Protein AF-D0NX77-F1 (afdb_monomer)

Radius of gyration: 27.46 Å; Cα contacts (8 Å, |Δi|>4): 1462; chains: 1; bounding box: 86×58×112 Å

Secondary structure (DSSP, 8-state):
-EEE--SS-BPPPPPEEE-HHHHHHHHHH-TT------GGG------EEEEEEEEEEEEEE-SSEEEEEEEETTBSSPPEEEE-TT-EEEEEEEE-SPS-GGG-B--EEET----SSTTSS--SS-B-TT-EEEEEEE--TTPPPEEEEEE---TTTHHHHHTTT--EEEEEPPPTTTS-HHHHTSEEEEEEEEEEB-SS-SSGGGBHHHHHTTTT-HHHHHHHHS---S---------EE---SS----S-TTSPEEEETTBSS-EEEEETT--EEEEEEE--SS-BEEEEEPTT-SEEEEEEEETTEEEEEEEEES-EEE-TT-EEEEEEEESSSEEEEEEE---TTT-TTT--TTSSB--SEEEEEEEEE----TT----------PPPPPSSPPPPPTTS--SS--TTTPPP--GGGEEEEEEEEEESSSEEEEETTB---TT---EEEETTS-EEEEEEE-S-SS--EEEEETT--EEEEEE-TTT-TTS-S--TT-EESEEEE-SSEEEEEE---GGG-EEEEEEESSHHHHHHT-EEEEEEE-GGGS-S-------SS-----------------------

Nearest PDB structures (foldseek):
  6im9-assembly1_A  TM=7.333E-01  e=9.210E-34  Escherichia coli K-12
  6im8-assembly1_A  TM=7.558E-01  e=1.350E-33  Escherichia coli K-12
  4yvn-assembly1_A  TM=7.288E-01  e=1.666E-32  Bacillus subtilis subsp. subtilis str. 168
  6iqz-assembly1_A  TM=7.709E-01  e=5.206E-31  Albifimbria verrucaria
  6klg-assembly1_A  TM=6.513E-01  e=9.867E-29  Zea mays

Sequence (588 aa):
MRVSVCLQGPLRQPTVYQSDCAKQWTAATDSSSSSLGDRSTVKSRTGELRINLAVKLARFTSEYVDFNTRSYNGHVPAPTIKVCPGDRLVITLTNSLEAGKSNNTNLHLHGVHVPPVGDADNVMPNVEPGGQRRYTYEIRPDHPAGTFWYHPHTHGNVNSQLNGLMAGALIVVDRPADFPAELAAMDDLIMLLQAVCVENCFNMYDALEEALENRYSHSRRLSQQMDTPDEERIWPTDLEIVEDDADVPLNDTSLPTVFVNGQYLPTLDLAVGEYKRLRFINAIANNVAELVTSRGSGCMLKVLAMDGIYLTKPKAREVVVIPPGGRADVAIMCAEIGEFYLETDCATSRNKLLGLENQHRVPSQRIAKLKVSKVDDPDDNDDSEISSEFMRLPSTLPKRPAYMEDTLGTPESRPVIEESNKYDFEFSVWMDKGITYGVNHEKLELSNVNYSMPVNEMQQWEISSSNCRTMSHPFHMHATHFQVSDMDDITDPDGVMFAVGEWRDTLPIFRGGVQIRFTPREYMVGNIFAHCHIASHVDAGMAQLVNVYDSDSRPNGDEADEEEESASDEVEDEDESESEDAQKVEKR

Structure (mmCIF, N/CA/C/O backbone):
data_AF-D0NX77-F1
#
_entry.id   AF-D0NX77-F1
#
loop_
_atom_site.group_PDB
_atom_site.id
_atom_site.type_symbol
_atom_site.label_atom_id
_atom_site.label_alt_id
_atom_site.label_comp_id
_atom_site.label_asym_id
_atom_site.label_entity_id
_atom_site.label_seq_id
_atom_site.pdbx_PDB_ins_code
_atom_site.Cartn_x
_atom_site.Cartn_y
_atom_site.Cartn_z
_atom_site.occupancy
_atom_site.B_iso_or_equiv
_atom_site.auth_seq_id
_atom_site.auth_comp_id
_atom_site.auth_asym_id
_atom_site.auth_atom_id
_atom_site.pdbx_PDB_model_num
ATOM 1 N N . MET A 1 1 ? 19.463 -16.618 11.227 1.00 38.06 1 MET A N 1
ATOM 2 C CA . MET A 1 1 ? 19.500 -17.129 9.835 1.00 38.06 1 MET A CA 1
ATOM 3 C C . MET A 1 1 ? 19.883 -15.933 8.976 1.00 38.06 1 MET A C 1
ATOM 5 O O . MET A 1 1 ? 19.206 -14.924 9.107 1.00 38.06 1 MET A O 1
ATOM 9 N N . ARG A 1 2 ? 21.007 -15.968 8.245 1.00 32.78 2 ARG A N 1
ATOM 10 C CA . ARG A 1 2 ? 21.434 -14.835 7.401 1.00 32.78 2 ARG A CA 1
ATOM 11 C C . ARG A 1 2 ? 20.534 -14.779 6.164 1.00 32.78 2 ARG A C 1
ATOM 13 O O . ARG A 1 2 ? 20.458 -15.781 5.454 1.00 32.78 2 ARG A O 1
ATOM 20 N N . VAL A 1 3 ? 19.856 -13.660 5.923 1.00 44.66 3 VAL A N 1
ATOM 21 C CA . VAL A 1 3 ? 19.117 -13.413 4.676 1.00 44.66 3 VAL A CA 1
ATOM 22 C C . VAL A 1 3 ? 20.079 -12.695 3.736 1.00 44.66 3 VAL A C 1
ATOM 24 O O . VAL A 1 3 ? 20.170 -11.480 3.753 1.00 44.66 3 VAL A O 1
ATOM 27 N N . SER A 1 4 ? 20.885 -13.451 2.989 1.00 38.78 4 SER A N 1
ATOM 28 C CA . SER A 1 4 ? 21.876 -12.871 2.077 1.00 38.78 4 SER A CA 1
ATOM 29 C C . SER A 1 4 ? 21.203 -12.435 0.773 1.00 38.78 4 SER A C 1
ATOM 31 O O . SER A 1 4 ? 20.652 -13.266 0.049 1.00 38.78 4 SER A O 1
ATOM 33 N N . VAL A 1 5 ? 21.252 -11.136 0.479 1.00 47.00 5 VAL A N 1
ATOM 34 C CA . VAL A 1 5 ? 20.769 -10.526 -0.765 1.00 47.00 5 VAL A CA 1
ATOM 35 C C . VAL A 1 5 ? 21.998 -9.986 -1.517 1.00 47.00 5 VAL A C 1
ATOM 37 O O . VAL A 1 5 ? 22.351 -8.826 -1.373 1.00 47.00 5 VAL A O 1
ATOM 40 N N . CYS A 1 6 ? 22.692 -10.836 -2.289 1.00 38.47 6 CYS A N 1
ATOM 41 C CA . CYS A 1 6 ? 23.858 -10.429 -3.101 1.00 38.47 6 CYS A CA 1
ATOM 42 C C . CYS A 1 6 ? 23.466 -9.739 -4.426 1.00 38.47 6 CYS A C 1
ATOM 44 O O . CYS A 1 6 ? 22.503 -10.200 -5.060 1.00 38.47 6 CYS A O 1
ATOM 46 N N . LEU A 1 7 ? 24.313 -8.772 -4.836 1.00 49.81 7 LEU A N 1
ATOM 47 C CA . LEU A 1 7 ? 24.562 -8.164 -6.162 1.00 49.81 7 LEU A CA 1
ATOM 48 C C . LEU A 1 7 ? 23.408 -7.425 -6.847 1.00 49.81 7 LEU A C 1
ATOM 50 O O . LEU A 1 7 ? 22.296 -7.951 -6.940 1.00 49.81 7 LEU A O 1
ATOM 54 N N . GLN A 1 8 ? 23.721 -6.257 -7.439 1.00 62.62 8 GLN A N 1
ATOM 55 C CA . GLN A 1 8 ? 23.045 -5.745 -8.640 1.00 62.62 8 GLN A CA 1
ATOM 56 C C . GLN A 1 8 ? 22.840 -6.918 -9.607 1.00 62.62 8 GLN A C 1
ATOM 58 O O . GLN A 1 8 ? 23.760 -7.405 -10.264 1.00 62.62 8 GLN A O 1
ATOM 63 N N . GLY A 1 9 ? 21.621 -7.436 -9.624 1.00 80.19 9 GLY A N 1
ATOM 64 C CA . GLY A 1 9 ? 21.292 -8.723 -10.216 1.00 80.19 9 GLY A CA 1
ATOM 65 C C . GLY A 1 9 ? 19.837 -8.746 -10.658 1.00 80.19 9 GLY A C 1
ATOM 66 O O . GLY A 1 9 ? 19.125 -7.757 -10.469 1.00 80.19 9 GLY A O 1
ATOM 67 N N . PRO A 1 10 ? 19.373 -9.846 -11.265 1.00 93.12 10 PRO A N 1
ATOM 68 C CA . PRO A 1 10 ? 18.003 -9.930 -11.750 1.00 93.12 10 PRO A CA 1
ATOM 69 C C . PRO A 1 10 ? 16.996 -9.725 -10.609 1.00 93.12 10 PRO A C 1
ATOM 71 O O . PRO A 1 10 ? 17.239 -10.114 -9.460 1.00 93.12 10 PRO A O 1
ATOM 74 N N . LEU A 1 11 ? 15.856 -9.114 -10.928 1.00 95.81 11 LEU A N 1
ATOM 75 C CA . LEU A 1 11 ? 14.729 -8.974 -10.014 1.00 95.81 11 LEU A CA 1
ATOM 76 C C . LEU A 1 11 ? 14.279 -10.359 -9.535 1.00 95.81 11 LEU A C 1
ATOM 78 O O . LEU A 1 11 ? 13.848 -11.203 -10.319 1.00 95.81 11 LEU A O 1
ATOM 82 N N . ARG A 1 12 ? 14.353 -10.584 -8.226 1.00 95.56 12 ARG A N 1
ATOM 83 C CA . ARG A 1 12 ? 13.868 -11.791 -7.563 1.00 95.56 12 ARG A CA 1
ATOM 84 C C . ARG A 1 12 ? 12.461 -11.527 -7.048 1.00 95.56 12 ARG A C 1
ATOM 86 O O . ARG A 1 12 ? 12.171 -10.501 -6.433 1.00 95.56 12 ARG A O 1
ATOM 93 N N . GLN A 1 13 ? 11.574 -12.472 -7.322 1.00 97.12 13 GLN A N 1
ATOM 94 C CA . GLN A 1 13 ? 10.211 -12.434 -6.815 1.00 97.12 13 GLN A CA 1
ATOM 95 C C . GLN A 1 13 ? 10.162 -12.993 -5.384 1.00 97.12 13 GLN A C 1
ATOM 97 O O . GLN A 1 13 ? 10.926 -13.912 -5.064 1.00 97.12 13 GLN A O 1
ATOM 102 N N . PRO A 1 14 ? 9.281 -12.468 -4.512 1.00 96.25 14 PRO A N 1
ATOM 103 C CA . PRO A 1 14 ? 9.083 -13.024 -3.180 1.00 96.25 14 PRO A CA 1
ATOM 104 C C . PRO A 1 14 ? 8.660 -14.496 -3.244 1.00 96.25 14 PRO A C 1
ATOM 106 O O . PRO A 1 14 ? 8.031 -14.942 -4.204 1.00 96.25 14 PRO A O 1
ATOM 109 N N . THR A 1 15 ? 8.948 -15.254 -2.183 1.00 96.50 15 THR A N 1
ATOM 110 C CA . THR A 1 15 ? 8.386 -16.610 -2.033 1.00 96.50 15 THR A CA 1
ATOM 111 C C . THR A 1 15 ? 6.857 -16.568 -2.077 1.00 96.50 15 THR A C 1
ATOM 113 O O . THR A 1 15 ? 6.268 -15.596 -1.617 1.00 96.50 15 THR A O 1
ATOM 116 N N . VAL A 1 16 ? 6.203 -17.601 -2.619 1.00 97.25 16 VAL A N 1
ATOM 117 C CA . VAL A 1 16 ? 4.747 -17.596 -2.838 1.00 97.25 16 VAL A CA 1
ATOM 118 C C . VAL A 1 16 ? 4.060 -18.695 -2.031 1.00 97.25 16 VAL A C 1
ATOM 120 O O . VAL A 1 16 ? 4.402 -19.873 -2.150 1.00 97.25 16 VAL A O 1
ATOM 123 N N . TYR A 1 17 ? 3.028 -18.323 -1.276 1.00 97.44 17 TYR A N 1
ATOM 124 C CA . TYR A 1 17 ? 1.994 -19.235 -0.799 1.00 97.44 17 TYR A CA 1
ATOM 125 C C . TYR A 1 17 ? 0.751 -19.055 -1.654 1.00 97.44 17 TYR A C 1
ATOM 127 O O . TYR A 1 17 ? 0.275 -17.939 -1.820 1.00 97.44 17 TYR A O 1
ATOM 135 N N . GLN A 1 18 ? 0.211 -20.141 -2.196 1.00 95.94 18 GLN A N 1
ATOM 136 C CA . GLN A 1 18 ? -0.938 -20.049 -3.090 1.00 95.94 18 GLN A CA 1
ATOM 137 C C . GLN A 1 18 ? -1.921 -21.192 -2.888 1.00 95.94 18 GLN A C 1
ATOM 139 O O . GLN A 1 18 ? -1.509 -22.343 -2.698 1.00 95.94 18 GLN A O 1
ATOM 144 N N . SER A 1 19 ? -3.213 -20.865 -2.933 1.00 95.88 19 SER A N 1
ATOM 145 C CA . SER A 1 19 ? -4.292 -21.848 -2.864 1.00 95.88 19 SER A CA 1
ATOM 146 C C . SER A 1 19 ? -4.282 -22.761 -4.092 1.00 95.88 19 SER A C 1
ATOM 148 O O . SER A 1 19 ? -3.707 -22.438 -5.136 1.00 95.88 19 SER A O 1
ATOM 150 N N . ASP A 1 20 ? -4.931 -23.921 -3.993 1.00 92.75 20 ASP A N 1
ATOM 151 C CA . ASP A 1 20 ? -5.042 -24.823 -5.141 1.00 92.75 20 ASP A CA 1
ATOM 152 C C . ASP A 1 20 ? -5.867 -24.211 -6.280 1.00 92.75 20 ASP A C 1
ATOM 154 O O . ASP A 1 20 ? -5.559 -24.459 -7.446 1.00 92.75 20 ASP A O 1
ATOM 158 N N . CYS A 1 21 ? -6.843 -23.352 -5.963 1.00 92.75 21 CYS A N 1
ATOM 159 C CA . CYS A 1 21 ? -7.547 -22.560 -6.966 1.00 92.75 21 CYS A CA 1
ATOM 160 C C . CYS A 1 21 ? -6.591 -21.594 -7.681 1.00 92.75 21 CYS A C 1
ATOM 162 O O . CYS A 1 21 ? -6.524 -21.597 -8.911 1.00 92.75 21 CYS A O 1
ATOM 164 N N . ALA A 1 22 ? -5.796 -20.824 -6.931 1.00 92.62 22 ALA A N 1
ATOM 165 C CA . ALA A 1 22 ? -4.873 -19.850 -7.507 1.00 92.62 22 ALA A CA 1
ATOM 166 C C . ALA A 1 22 ? -3.832 -20.519 -8.421 1.00 92.62 22 ALA A C 1
ATOM 168 O O . ALA A 1 22 ? -3.541 -20.003 -9.501 1.00 92.62 22 ALA A O 1
ATOM 169 N N . LYS A 1 23 ? -3.335 -21.710 -8.048 1.00 91.62 23 LYS A N 1
ATOM 170 C CA . LYS A 1 23 ? -2.464 -22.533 -8.910 1.00 91.62 23 LYS A CA 1
ATOM 171 C C . LYS A 1 23 ? -3.138 -22.881 -10.236 1.00 91.62 23 LYS A C 1
ATOM 173 O O . LYS A 1 23 ? -2.523 -22.738 -11.287 1.00 91.62 23 LYS A O 1
ATOM 178 N N . GLN A 1 24 ? -4.386 -23.348 -10.185 1.00 88.81 24 GLN A N 1
ATOM 179 C CA . GLN A 1 24 ? -5.134 -23.760 -11.376 1.00 88.81 24 GLN A CA 1
ATOM 180 C C . GLN A 1 24 ? -5.422 -22.582 -12.303 1.00 88.81 24 GLN A C 1
ATOM 182 O O . GLN A 1 24 ? -5.268 -22.711 -13.514 1.00 88.81 24 GLN A O 1
ATOM 187 N N . TRP A 1 25 ? -5.825 -21.438 -11.749 1.00 86.88 25 TRP A N 1
ATOM 188 C CA . TRP A 1 25 ? -6.131 -20.250 -12.544 1.00 86.88 25 TRP A CA 1
ATOM 189 C C . TRP A 1 25 ? -4.880 -19.666 -13.189 1.00 86.88 25 TRP A C 1
ATOM 191 O O . TRP A 1 25 ? -4.909 -19.389 -14.382 1.00 86.88 25 TRP A O 1
ATOM 201 N N . THR A 1 26 ? -3.771 -19.596 -12.448 1.00 80.75 26 THR A N 1
ATOM 202 C CA . THR A 1 26 ? -2.484 -19.128 -12.988 1.00 80.75 26 THR A CA 1
ATOM 203 C C . THR A 1 26 ? -1.993 -20.041 -14.121 1.00 80.75 26 THR A C 1
ATOM 205 O O . THR A 1 26 ? -1.605 -19.564 -15.183 1.00 80.75 26 THR A O 1
ATOM 208 N N . ALA A 1 27 ? -2.094 -21.366 -13.955 1.00 74.88 27 ALA A N 1
ATOM 209 C CA . ALA A 1 27 ? -1.700 -22.318 -14.997 1.00 74.88 27 ALA A CA 1
ATOM 210 C C . ALA A 1 27 ? -2.594 -22.257 -16.251 1.00 74.88 27 ALA A C 1
ATOM 212 O O . ALA A 1 27 ? -2.130 -22.533 -17.353 1.00 74.88 27 ALA A O 1
ATOM 213 N N . ALA A 1 28 ? -3.875 -21.907 -16.101 1.00 61.97 28 ALA A N 1
ATOM 214 C CA . ALA A 1 28 ? -4.788 -21.729 -17.231 1.00 61.97 28 ALA A CA 1
ATOM 215 C C . ALA A 1 28 ? -4.517 -20.434 -18.021 1.00 61.97 28 ALA A C 1
ATOM 217 O O . ALA A 1 28 ? -4.898 -20.331 -19.192 1.00 61.97 28 ALA A O 1
ATOM 218 N N . THR A 1 29 ? -3.883 -19.446 -17.382 1.00 61.41 29 THR A N 1
ATOM 219 C CA . THR A 1 29 ? -3.509 -18.169 -17.999 1.00 61.41 29 THR A CA 1
ATOM 220 C C . THR A 1 29 ? -2.117 -18.191 -18.634 1.00 61.41 29 THR A C 1
ATOM 222 O O . THR A 1 29 ? -1.916 -17.451 -19.595 1.00 61.41 29 THR A O 1
ATOM 225 N N . ASP A 1 30 ? -1.210 -19.074 -18.195 1.00 54.16 30 ASP A N 1
ATOM 226 C CA . ASP A 1 30 ? 0.133 -19.225 -18.775 1.00 54.16 30 ASP A CA 1
ATOM 227 C C . ASP A 1 30 ? 0.088 -19.671 -20.252 1.00 54.16 30 ASP A C 1
ATOM 229 O O . ASP A 1 30 ? -0.443 -20.725 -20.618 1.00 54.16 30 ASP A O 1
ATOM 233 N N . SER A 1 31 ? 0.696 -18.859 -21.121 1.00 44.84 31 SER A N 1
ATOM 234 C CA . SER A 1 31 ? 0.738 -19.020 -22.583 1.00 44.84 31 SER A CA 1
ATOM 235 C C . SER A 1 31 ? 1.658 -20.146 -23.084 1.00 44.84 31 SER A C 1
ATOM 237 O O . SER A 1 31 ? 1.694 -20.416 -24.283 1.00 44.84 31 SER A O 1
ATOM 239 N N . SER A 1 32 ? 2.373 -20.843 -22.194 1.00 41.16 32 SER A N 1
ATOM 240 C CA . SER A 1 32 ? 3.318 -21.910 -22.564 1.00 41.16 32 SER A CA 1
ATOM 241 C C . SER A 1 32 ? 2.660 -23.265 -22.866 1.00 41.16 32 SER A C 1
ATOM 243 O O . SER A 1 32 ? 3.332 -24.176 -23.355 1.00 41.16 32 SER A O 1
ATOM 245 N N . SER A 1 33 ? 1.351 -23.423 -22.628 1.00 35.94 33 SER A N 1
ATOM 246 C CA . SER A 1 33 ? 0.628 -24.639 -23.016 1.00 35.94 33 SER A CA 1
ATOM 247 C C . SER A 1 33 ? -0.031 -24.475 -24.391 1.00 35.94 33 SER A C 1
ATOM 249 O O . SER A 1 33 ? -0.974 -23.714 -24.589 1.00 35.94 33 SER A O 1
ATOM 251 N N . SER A 1 34 ? 0.466 -25.231 -25.370 1.00 30.28 34 SER A N 1
ATOM 252 C CA . SER A 1 34 ? 0.021 -25.261 -26.772 1.00 30.28 34 SER A CA 1
ATOM 253 C C . SER A 1 34 ? -1.374 -25.867 -26.996 1.00 30.28 34 SER A C 1
ATOM 255 O O . SER A 1 34 ? -1.711 -26.281 -28.107 1.00 30.28 34 SER A O 1
ATOM 257 N N . SER A 1 35 ? -2.226 -25.910 -25.972 1.00 32.22 35 SER A N 1
ATOM 258 C CA . SER A 1 35 ? -3.619 -26.314 -26.116 1.00 32.22 35 SER A CA 1
ATOM 259 C C . SER A 1 35 ? -4.532 -25.100 -25.986 1.00 32.22 35 SER A C 1
ATOM 261 O O . SER A 1 35 ? -4.856 -24.677 -24.880 1.00 32.22 35 SER A O 1
ATOM 263 N N . LEU A 1 36 ? -5.031 -24.609 -27.125 1.00 36.38 36 LEU A N 1
ATOM 264 C CA . LEU A 1 36 ? -6.232 -23.766 -27.258 1.00 36.38 36 LEU A CA 1
ATOM 265 C C . LEU A 1 36 ? -7.507 -24.539 -26.837 1.00 36.38 36 LEU A C 1
ATOM 267 O O . LEU A 1 36 ? -8.517 -24.556 -27.538 1.00 36.38 36 LEU A O 1
ATOM 271 N N . GLY A 1 37 ? -7.440 -25.251 -25.712 1.00 34.97 37 GLY A N 1
ATOM 272 C CA . GLY A 1 37 ? -8.569 -25.902 -25.070 1.00 34.97 37 GLY A CA 1
ATOM 273 C C . GLY A 1 37 ? -9.370 -24.868 -24.291 1.00 34.97 37 GLY A C 1
ATOM 274 O O . GLY A 1 37 ? -8.806 -24.044 -23.580 1.00 34.97 37 GLY A O 1
ATOM 275 N N . ASP A 1 38 ? -10.682 -24.918 -24.474 1.00 38.69 38 ASP A N 1
ATOM 276 C CA . ASP A 1 38 ? -11.720 -24.058 -23.913 1.00 38.69 38 ASP A CA 1
ATOM 277 C C . ASP A 1 38 ? -11.422 -23.476 -22.506 1.00 38.69 38 ASP A C 1
ATOM 279 O O . ASP A 1 38 ? -11.771 -24.066 -21.478 1.00 38.69 38 ASP A O 1
ATOM 283 N N . ARG A 1 39 ? -10.822 -22.271 -22.463 1.00 47.78 39 ARG A N 1
ATOM 284 C CA . ARG A 1 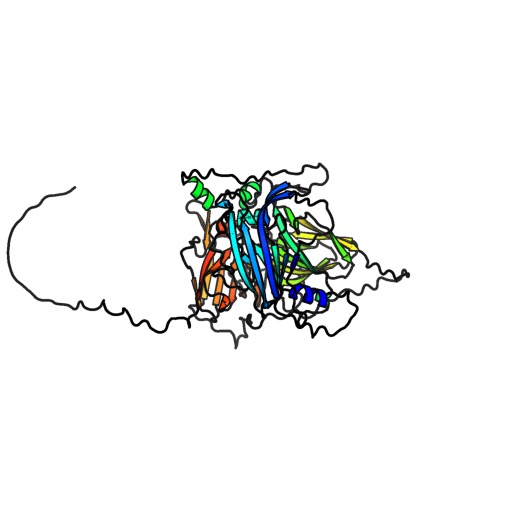39 ? -10.568 -21.483 -21.235 1.00 47.78 39 ARG A CA 1
ATOM 285 C C . ARG A 1 39 ? -11.849 -21.224 -20.422 1.00 47.78 39 ARG A C 1
ATOM 287 O O . ARG A 1 39 ? -11.757 -20.894 -19.242 1.00 47.78 39 ARG A O 1
ATOM 294 N N . SER A 1 40 ? -13.038 -21.415 -21.008 1.00 42.88 40 SER A N 1
ATOM 295 C CA . SER A 1 40 ? -14.329 -21.184 -20.346 1.00 42.88 40 SER A CA 1
ATOM 296 C C . SER A 1 40 ? -14.741 -22.270 -19.335 1.00 42.88 40 SER A C 1
ATOM 298 O O . SER A 1 40 ? -15.744 -22.107 -18.641 1.00 42.88 40 SER A O 1
ATOM 300 N N . THR A 1 41 ? -13.974 -23.363 -19.194 1.00 41.44 41 THR A N 1
ATOM 301 C CA . THR A 1 41 ? -14.387 -24.542 -18.399 1.00 41.44 41 THR A CA 1
ATOM 302 C C . THR A 1 41 ? -13.549 -24.859 -17.156 1.00 41.44 41 THR A C 1
ATOM 304 O O . THR A 1 41 ? -13.692 -25.949 -16.593 1.00 41.44 41 THR A O 1
ATOM 307 N N . VAL A 1 42 ? -12.742 -23.924 -16.634 1.00 51.97 42 VAL A N 1
ATOM 308 C CA . VAL A 1 42 ? -12.091 -24.122 -15.322 1.00 51.97 42 VAL A CA 1
ATOM 309 C C . VAL A 1 42 ? -13.140 -24.046 -14.202 1.00 51.97 42 VAL A C 1
ATOM 311 O O . VAL A 1 42 ? -13.375 -23.003 -13.597 1.00 51.97 42 VAL A O 1
ATOM 314 N N . LYS A 1 43 ? -13.789 -25.178 -13.903 1.00 48.91 43 LYS A N 1
ATOM 315 C CA . LYS A 1 43 ? -14.633 -25.355 -12.712 1.00 48.91 43 LYS A CA 1
ATOM 316 C C . LYS A 1 43 ? -13.738 -25.473 -11.479 1.00 48.91 43 LYS A C 1
ATOM 318 O O . LYS A 1 43 ? -13.486 -26.576 -10.998 1.00 48.91 43 LYS A O 1
ATOM 323 N N . SER A 1 44 ? -13.238 -24.345 -10.986 1.00 51.81 44 SER A N 1
ATOM 324 C CA . SER A 1 44 ? -12.508 -24.336 -9.720 1.00 51.81 44 SER A CA 1
ATOM 325 C C . SER A 1 44 ? -13.466 -24.588 -8.556 1.00 51.81 44 SER A C 1
ATOM 327 O O . SER A 1 44 ? -14.569 -24.040 -8.509 1.00 51.81 44 SER A O 1
ATOM 329 N N . ARG A 1 45 ? -13.055 -25.448 -7.623 1.00 58.75 45 ARG A N 1
ATOM 330 C CA . ARG A 1 45 ? -13.693 -25.563 -6.310 1.00 58.75 45 ARG A CA 1
ATOM 331 C C . ARG A 1 45 ? -13.016 -24.532 -5.414 1.00 58.75 45 ARG A C 1
ATOM 333 O O . ARG A 1 45 ? -11.791 -24.545 -5.334 1.00 58.75 45 ARG A O 1
ATOM 340 N N . THR A 1 46 ? -13.801 -23.679 -4.760 1.00 66.44 46 THR A N 1
ATOM 341 C CA . THR A 1 46 ? -13.342 -22.802 -3.669 1.00 66.44 46 THR A CA 1
ATOM 342 C C . THR A 1 46 ? -12.396 -23.577 -2.752 1.00 66.44 46 THR A C 1
ATOM 344 O O . THR A 1 46 ? -12.746 -24.667 -2.284 1.00 66.44 46 THR A O 1
ATOM 347 N N . GLY A 1 47 ? -11.184 -23.063 -2.573 1.00 85.44 47 GLY A N 1
ATOM 348 C CA . GLY A 1 47 ? -10.113 -23.711 -1.831 1.00 85.44 47 GLY A CA 1
ATOM 349 C C . GLY A 1 47 ? -9.921 -23.107 -0.446 1.00 85.44 47 GLY A C 1
ATOM 350 O O . GLY A 1 47 ? -10.369 -22.002 -0.153 1.00 85.44 47 GLY A O 1
ATOM 351 N N . GLU A 1 48 ? -9.214 -23.833 0.414 1.00 94.25 48 GLU A N 1
ATOM 352 C CA . GLU A 1 48 ? -8.719 -23.301 1.680 1.00 94.25 48 GLU A CA 1
ATOM 353 C C . GLU A 1 48 ? -7.190 -23.237 1.625 1.00 94.25 48 GLU A C 1
ATOM 355 O O . GLU A 1 48 ? -6.533 -24.241 1.340 1.00 94.25 48 GLU A O 1
ATOM 360 N N . LEU A 1 49 ? -6.613 -22.067 1.899 1.00 97.44 49 LEU A N 1
ATOM 361 C CA . LEU A 1 49 ? -5.172 -21.889 2.056 1.00 97.44 49 LEU A CA 1
ATOM 362 C C . LEU A 1 49 ? -4.856 -21.700 3.538 1.00 97.44 49 LEU A C 1
ATOM 364 O O . LEU A 1 49 ? -5.279 -20.721 4.146 1.00 97.44 49 LEU A O 1
ATOM 368 N N . ARG A 1 50 ? -4.083 -22.622 4.120 1.00 98.19 50 ARG A N 1
ATOM 369 C CA . ARG A 1 50 ? -3.580 -22.511 5.495 1.00 98.19 50 ARG A CA 1
ATOM 370 C C . ARG A 1 50 ? -2.094 -22.191 5.482 1.00 98.19 50 ARG A C 1
ATOM 372 O O . ARG A 1 50 ? -1.316 -22.958 4.918 1.00 98.19 50 ARG A O 1
ATOM 379 N N . ILE A 1 51 ? -1.696 -21.104 6.135 1.00 97.56 51 ILE A N 1
ATOM 380 C CA . ILE A 1 51 ? -0.289 -20.710 6.261 1.00 97.56 51 ILE A CA 1
ATOM 381 C C . ILE A 1 51 ? 0.072 -20.388 7.710 1.00 97.56 51 ILE A C 1
ATOM 383 O O . ILE A 1 51 ? -0.773 -19.983 8.507 1.00 97.56 51 ILE A O 1
ATOM 387 N N . ASN A 1 52 ? 1.351 -20.552 8.036 1.00 97.81 52 ASN A N 1
ATOM 388 C CA . ASN A 1 52 ? 1.921 -20.103 9.300 1.00 97.81 52 ASN A CA 1
ATOM 389 C C . ASN A 1 52 ? 2.868 -18.935 9.014 1.00 97.81 52 ASN A C 1
ATOM 391 O O . ASN A 1 52 ? 3.780 -19.066 8.192 1.00 97.81 52 ASN A O 1
ATOM 395 N N . LEU A 1 53 ? 2.655 -17.817 9.701 1.00 97.94 53 LEU A N 1
ATOM 396 C CA . LEU A 1 53 ? 3.545 -16.663 9.691 1.00 97.94 53 LEU A CA 1
ATOM 397 C C . LEU A 1 53 ? 4.153 -16.520 11.087 1.00 97.94 53 LEU A C 1
ATOM 399 O O . LEU A 1 53 ? 3.473 -16.174 12.047 1.00 97.94 53 LEU A O 1
ATOM 403 N N . ALA A 1 54 ? 5.441 -16.815 11.213 1.00 98.06 54 ALA A N 1
ATOM 404 C CA . ALA A 1 54 ? 6.192 -16.610 12.441 1.00 98.06 54 ALA A CA 1
ATOM 405 C C . ALA A 1 54 ? 6.858 -15.231 12.409 1.00 98.06 54 ALA A C 1
ATOM 407 O O . ALA A 1 54 ? 7.740 -14.999 11.579 1.00 98.06 54 ALA A O 1
ATOM 408 N N . VAL A 1 55 ? 6.462 -14.335 13.311 1.00 98.38 55 VAL A N 1
ATOM 409 C CA . VAL A 1 55 ? 7.152 -13.064 13.545 1.00 98.38 55 VAL A CA 1
ATOM 410 C C . VAL A 1 55 ? 8.399 -13.352 14.364 1.00 98.38 55 VAL A C 1
ATOM 412 O O . VAL A 1 55 ? 8.305 -13.856 15.480 1.00 98.38 55 VAL A O 1
ATOM 415 N N . LYS A 1 56 ? 9.579 -13.085 13.806 1.00 96.56 56 LYS A N 1
ATOM 416 C CA . LYS A 1 56 ? 10.856 -13.353 14.480 1.00 96.56 56 LYS A CA 1
ATOM 417 C C . LYS A 1 56 ? 11.928 -12.346 14.084 1.00 96.56 56 LYS A C 1
ATOM 419 O O . LYS A 1 56 ? 11.829 -11.704 13.035 1.00 96.56 56 LYS A O 1
ATOM 424 N N . LEU A 1 57 ? 12.967 -12.266 14.911 1.00 96.38 57 LEU A N 1
ATOM 425 C CA . LEU A 1 57 ? 14.176 -11.512 14.606 1.00 96.38 57 LEU A CA 1
ATOM 426 C C . LEU A 1 57 ? 14.885 -12.139 13.397 1.00 96.38 57 LEU A C 1
ATOM 428 O O . LEU A 1 57 ? 15.114 -13.353 13.345 1.00 96.38 57 LEU A O 1
ATOM 432 N N . ALA A 1 58 ? 15.235 -11.303 12.429 1.00 95.62 58 ALA A N 1
ATOM 433 C CA . ALA A 1 58 ? 16.010 -11.665 11.254 1.00 95.62 58 ALA A CA 1
ATOM 434 C C . ALA A 1 58 ? 17.095 -10.620 10.994 1.00 95.62 58 ALA A C 1
ATOM 436 O O . ALA A 1 58 ? 16.895 -9.441 11.259 1.00 95.62 58 ALA A O 1
ATOM 437 N N . ARG A 1 59 ? 18.228 -11.065 10.447 1.00 95.56 59 ARG A N 1
ATOM 438 C CA . ARG A 1 59 ? 19.256 -10.172 9.909 1.00 95.56 59 ARG A CA 1
ATOM 439 C C . ARG A 1 59 ? 18.890 -9.868 8.462 1.00 95.56 59 ARG A C 1
ATOM 441 O O . ARG A 1 59 ? 18.894 -10.799 7.650 1.00 95.56 59 ARG A O 1
ATOM 448 N N . PHE A 1 60 ? 18.557 -8.618 8.168 1.00 94.62 60 PHE A N 1
ATOM 449 C CA . PHE A 1 60 ? 18.563 -8.104 6.807 1.00 94.62 60 PHE A CA 1
ATOM 450 C C . PHE A 1 60 ? 20.014 -7.831 6.424 1.00 94.62 60 PHE A C 1
ATOM 452 O O . PHE A 1 60 ? 20.739 -7.212 7.200 1.00 94.62 60 PHE A O 1
ATOM 459 N N . THR A 1 61 ? 20.425 -8.333 5.264 1.00 90.50 61 THR A N 1
ATOM 460 C CA . THR A 1 61 ? 21.756 -8.097 4.710 1.00 90.50 61 THR A CA 1
ATOM 461 C C . THR A 1 61 ? 21.603 -7.648 3.272 1.00 90.50 61 THR A C 1
ATOM 463 O O . THR A 1 61 ? 20.864 -8.276 2.509 1.00 90.50 61 THR A O 1
ATOM 466 N N . SER A 1 62 ? 22.320 -6.598 2.896 1.00 85.31 62 SER A N 1
ATOM 467 C CA . SER A 1 62 ? 22.349 -6.072 1.532 1.00 85.31 62 SER A CA 1
ATOM 468 C C . SER A 1 62 ? 23.761 -5.622 1.164 1.00 85.31 62 SER A C 1
ATOM 470 O O . SER A 1 62 ? 24.694 -5.782 1.940 1.00 85.31 62 SER A O 1
ATOM 472 N N . GLU A 1 63 ? 23.939 -5.056 -0.027 1.00 76.88 63 GLU A N 1
ATOM 473 C CA . GLU A 1 63 ? 25.232 -4.472 -0.415 1.00 76.88 63 GLU A CA 1
ATOM 474 C C . GLU A 1 63 ? 25.528 -3.142 0.290 1.00 76.88 63 GLU A C 1
ATOM 476 O O . GLU A 1 63 ? 26.626 -2.619 0.153 1.00 76.88 63 GLU A O 1
ATOM 481 N N . TYR A 1 64 ? 24.554 -2.587 1.017 1.00 77.19 64 TYR A N 1
ATOM 482 C CA . TYR A 1 64 ? 24.616 -1.234 1.578 1.00 77.19 64 TYR A CA 1
ATOM 483 C C . TYR A 1 64 ? 24.558 -1.221 3.086 1.00 77.19 64 TYR A C 1
ATOM 485 O O . TYR A 1 64 ? 25.268 -0.473 3.751 1.00 77.19 64 TYR A O 1
ATOM 493 N N . VAL A 1 65 ? 23.637 -2.009 3.619 1.00 87.12 65 VAL A N 1
ATOM 494 C CA . VAL A 1 65 ? 23.288 -1.961 5.021 1.00 87.12 65 VAL A CA 1
ATOM 495 C C . VAL A 1 65 ? 22.849 -3.329 5.488 1.00 87.12 65 VAL A C 1
ATOM 497 O O . VAL A 1 65 ? 22.048 -4.012 4.835 1.00 87.12 65 VAL A O 1
ATOM 500 N N . ASP A 1 66 ? 23.342 -3.667 6.663 1.00 92.19 66 ASP A N 1
ATOM 501 C CA . ASP A 1 66 ? 22.987 -4.852 7.398 1.00 92.19 66 ASP A CA 1
ATOM 502 C C . ASP A 1 66 ? 22.403 -4.419 8.747 1.00 92.19 66 ASP A C 1
ATOM 504 O O . ASP A 1 66 ? 22.960 -3.578 9.449 1.00 92.19 66 ASP A O 1
ATOM 508 N N . PHE A 1 67 ? 21.249 -4.967 9.120 1.00 94.81 67 PHE A N 1
ATOM 509 C CA . PHE A 1 67 ? 20.602 -4.656 10.397 1.00 94.81 67 PHE A CA 1
ATOM 510 C C . PHE A 1 67 ? 19.660 -5.781 10.836 1.00 94.81 67 PHE A C 1
ATOM 512 O O . PHE A 1 67 ? 19.168 -6.582 10.035 1.00 94.81 67 PHE A O 1
ATOM 519 N N . ASN A 1 68 ? 19.394 -5.868 12.134 1.00 96.44 68 ASN A N 1
ATOM 520 C CA . ASN A 1 68 ? 18.417 -6.787 12.697 1.00 96.44 68 ASN A CA 1
ATOM 521 C C . ASN A 1 68 ? 17.025 -6.163 12.679 1.00 96.44 68 ASN A C 1
ATOM 523 O O . ASN A 1 68 ? 16.794 -5.068 13.192 1.00 96.44 68 ASN A O 1
ATOM 527 N N . THR A 1 69 ? 16.065 -6.922 12.169 1.00 96.06 69 THR A N 1
ATOM 528 C CA . THR A 1 69 ? 14.684 -6.484 12.027 1.00 96.06 69 THR A CA 1
ATOM 529 C C . THR A 1 69 ? 13.669 -7.561 12.403 1.00 96.06 69 THR A C 1
ATOM 531 O O . THR A 1 69 ? 13.997 -8.740 12.572 1.00 96.06 69 THR A O 1
ATOM 534 N N . ARG A 1 70 ? 12.415 -7.140 12.568 1.00 96.06 70 ARG A N 1
ATOM 535 C CA . ARG A 1 70 ? 11.245 -8.011 12.695 1.00 96.06 70 ARG A CA 1
ATOM 536 C C . ARG A 1 70 ? 10.837 -8.459 11.298 1.00 96.06 70 ARG A C 1
ATOM 538 O O . ARG A 1 70 ? 10.841 -7.671 10.363 1.00 96.06 70 ARG A O 1
ATOM 545 N N . SER A 1 71 ? 10.490 -9.728 11.147 1.00 96.56 71 SER A N 1
ATOM 546 C CA . SER A 1 71 ? 10.134 -10.284 9.841 1.00 96.56 71 SER A CA 1
ATOM 547 C C . SER A 1 71 ? 9.067 -11.357 9.961 1.00 96.56 71 SER A C 1
ATOM 549 O O . SER A 1 71 ? 8.988 -12.051 10.977 1.00 96.56 71 SER A O 1
ATOM 551 N N . TYR A 1 72 ? 8.317 -11.565 8.880 1.00 97.56 72 TYR A N 1
ATOM 552 C CA . TYR A 1 72 ? 7.484 -12.749 8.717 1.00 97.56 72 TYR A CA 1
ATOM 553 C C . TYR A 1 72 ? 8.323 -13.893 8.142 1.00 97.56 72 TYR A C 1
ATOM 555 O O . TYR A 1 72 ? 8.929 -13.782 7.077 1.00 97.56 72 TYR A O 1
ATOM 563 N N . ASN A 1 73 ? 8.372 -15.016 8.855 1.00 94.62 73 ASN A N 1
ATOM 564 C CA . ASN A 1 73 ? 9.109 -16.229 8.493 1.00 94.62 73 ASN A CA 1
ATOM 565 C C . ASN A 1 73 ? 10.626 -16.055 8.302 1.00 94.62 73 ASN A C 1
ATOM 567 O O 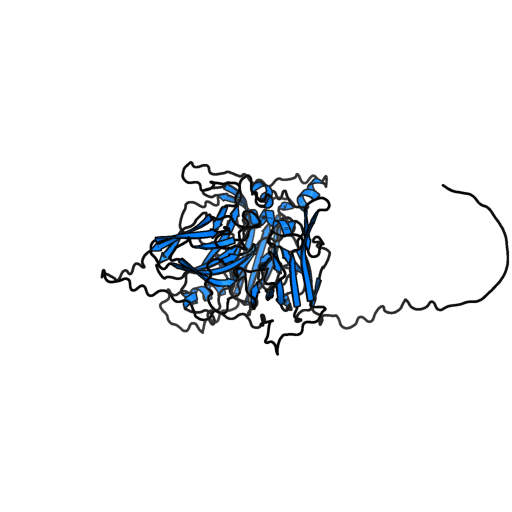. ASN A 1 73 ? 11.313 -17.032 8.001 1.00 94.62 73 ASN A O 1
ATOM 571 N N . GLY A 1 74 ? 11.203 -14.896 8.632 1.00 94.25 74 GLY A N 1
ATOM 572 C CA . GLY A 1 74 ? 12.630 -14.635 8.428 1.00 94.25 74 GLY A CA 1
AT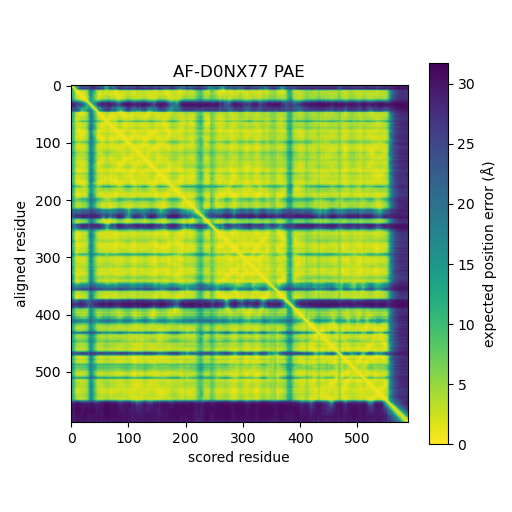OM 573 C C . GLY A 1 74 ? 12.944 -14.136 7.027 1.00 94.25 74 GLY A C 1
ATOM 574 O O . GLY A 1 74 ? 14.087 -14.266 6.606 1.00 94.25 74 GLY A O 1
ATOM 575 N N . HIS A 1 75 ? 11.942 -13.642 6.299 1.00 92.00 75 HIS A N 1
ATOM 576 C CA . HIS A 1 75 ? 12.086 -13.160 4.933 1.00 92.00 75 HIS A CA 1
ATOM 577 C C . HIS A 1 75 ? 11.795 -11.664 4.858 1.00 92.00 75 HIS A C 1
ATOM 579 O O . HIS A 1 75 ? 10.856 -11.171 5.485 1.00 92.00 75 HIS A O 1
ATOM 585 N N . VAL A 1 76 ? 12.605 -10.977 4.059 1.00 94.19 76 VAL A N 1
ATOM 586 C CA . VAL A 1 76 ? 12.357 -9.623 3.575 1.00 94.19 76 VAL A CA 1
ATOM 587 C C . VAL A 1 76 ? 12.517 -9.678 2.052 1.00 94.19 76 VAL A C 1
ATOM 589 O O . VAL A 1 76 ? 13.592 -10.063 1.586 1.00 94.19 76 VAL A O 1
ATOM 592 N N . PRO A 1 77 ? 11.469 -9.368 1.274 1.00 95.62 77 PRO A N 1
ATOM 593 C CA . PRO A 1 77 ? 10.109 -9.078 1.715 1.00 95.62 77 PRO A CA 1
ATOM 594 C C . PRO A 1 77 ? 9.437 -10.343 2.259 1.00 95.62 77 PRO A C 1
ATOM 596 O O . PRO A 1 77 ? 9.929 -11.464 2.077 1.00 95.62 77 PRO A O 1
ATOM 599 N N . ALA A 1 78 ? 8.295 -10.182 2.922 1.00 97.31 78 ALA A N 1
ATOM 600 C CA . ALA A 1 78 ? 7.515 -11.332 3.347 1.00 97.31 78 ALA A CA 1
ATOM 601 C C . ALA A 1 78 ? 6.931 -12.097 2.137 1.00 97.31 78 ALA A C 1
ATOM 603 O O . ALA A 1 78 ? 6.853 -11.552 1.029 1.00 97.31 78 ALA A O 1
ATOM 604 N N . PRO A 1 79 ? 6.523 -13.368 2.318 1.00 97.81 79 PRO A N 1
ATOM 605 C CA . PRO A 1 79 ? 5.949 -14.164 1.238 1.00 97.81 79 PRO A CA 1
ATOM 606 C C . PRO A 1 79 ? 4.732 -13.499 0.576 1.00 97.81 79 PRO A C 1
ATOM 608 O O . PRO A 1 79 ? 3.883 -12.919 1.237 1.00 97.81 79 PRO A O 1
ATOM 611 N N . THR A 1 80 ? 4.600 -13.624 -0.740 1.00 98.62 80 THR A N 1
ATOM 612 C CA . THR A 1 80 ? 3.365 -13.273 -1.444 1.00 98.62 80 THR A CA 1
ATOM 613 C C . THR A 1 80 ? 2.307 -14.342 -1.198 1.00 98.62 80 THR A C 1
ATOM 615 O O . THR A 1 80 ? 2.561 -15.531 -1.392 1.00 98.62 80 THR A O 1
ATOM 618 N N . ILE A 1 81 ? 1.102 -13.931 -0.818 1.00 98.62 81 ILE A N 1
ATOM 619 C CA . ILE A 1 81 ? -0.062 -14.807 -0.676 1.00 98.62 81 ILE A CA 1
ATOM 620 C C . ILE A 1 81 ? -0.921 -14.665 -1.934 1.00 98.62 81 ILE A C 1
ATOM 622 O O . ILE A 1 81 ? -1.292 -13.554 -2.291 1.00 98.62 81 ILE A O 1
ATOM 626 N N . LYS A 1 82 ? -1.260 -15.767 -2.610 1.00 98.12 82 LYS A N 1
ATOM 627 C CA . LYS A 1 82 ? -2.202 -15.778 -3.740 1.00 98.12 82 LYS A CA 1
ATOM 628 C C . LYS A 1 82 ? -3.435 -16.619 -3.417 1.00 98.12 82 LYS A C 1
ATOM 630 O O . LYS A 1 82 ? -3.324 -17.796 -3.070 1.00 98.12 82 LYS A O 1
ATOM 635 N N . VAL A 1 83 ? -4.609 -16.023 -3.567 1.00 97.56 83 VAL A N 1
ATOM 636 C CA . VAL A 1 83 ? -5.912 -16.655 -3.315 1.00 97.56 83 VAL A CA 1
ATOM 637 C C . VAL A 1 83 ? -6.881 -16.315 -4.439 1.00 97.56 83 VAL A C 1
ATOM 639 O O . VAL A 1 83 ? -6.707 -15.314 -5.128 1.00 97.56 83 VAL A O 1
ATOM 642 N N . CYS A 1 84 ? -7.899 -17.138 -4.643 1.00 95.88 84 CYS A N 1
ATOM 643 C CA . CYS A 1 84 ? -9.011 -16.818 -5.529 1.00 95.88 84 CYS A CA 1
ATOM 644 C C . CYS A 1 84 ? -10.121 -16.063 -4.785 1.00 95.88 84 CYS A C 1
ATOM 646 O O . CYS A 1 84 ? -10.296 -16.251 -3.577 1.00 95.88 84 CYS A O 1
ATOM 648 N N . PRO A 1 85 ? -10.956 -15.294 -5.503 1.00 94.25 85 PRO A N 1
ATOM 649 C CA . PRO A 1 85 ? -12.299 -14.980 -5.032 1.00 94.25 85 PRO A CA 1
ATOM 650 C C . PRO A 1 85 ? -13.035 -16.267 -4.622 1.00 94.25 85 PRO A C 1
ATOM 652 O O . PRO A 1 85 ? -13.076 -17.231 -5.390 1.00 94.25 85 PRO A O 1
ATOM 655 N N . GLY A 1 86 ? -13.612 -16.289 -3.421 1.00 94.56 86 GLY A N 1
ATOM 656 C CA . GLY A 1 86 ? -14.314 -17.448 -2.858 1.00 94.56 86 GLY A CA 1
ATOM 657 C C . GLY A 1 86 ? -13.447 -18.394 -2.023 1.00 94.56 86 GLY A C 1
ATOM 658 O O . GLY A 1 86 ? -13.989 -19.340 -1.455 1.00 94.56 86 GLY A O 1
ATOM 659 N N . ASP A 1 87 ? -12.130 -18.184 -1.951 1.00 96.69 87 ASP A N 1
ATOM 660 C CA . ASP A 1 87 ? -11.263 -18.992 -1.092 1.00 96.69 87 ASP A CA 1
ATOM 661 C C . ASP A 1 87 ? -11.393 -18.608 0.387 1.00 96.69 87 ASP A C 1
ATOM 663 O O . ASP A 1 87 ? -11.638 -17.457 0.749 1.00 96.69 87 ASP A O 1
ATOM 667 N N . ARG A 1 88 ? -11.105 -19.578 1.255 1.00 97.31 88 ARG A N 1
ATOM 668 C CA . ARG A 1 88 ? -10.882 -19.349 2.682 1.00 97.31 88 ARG A CA 1
ATOM 669 C C . ARG A 1 88 ? -9.385 -19.282 2.975 1.00 97.31 88 ARG A C 1
ATOM 671 O O . ARG A 1 88 ? -8.658 -20.249 2.750 1.00 97.31 88 ARG A O 1
ATOM 678 N N . LEU A 1 89 ? -8.910 -18.170 3.522 1.00 98.25 89 LEU A N 1
ATOM 679 C CA . LEU A 1 89 ? -7.518 -17.987 3.936 1.00 98.25 89 LEU A CA 1
ATOM 680 C C . LEU A 1 89 ? -7.412 -18.083 5.460 1.00 98.25 89 LEU A C 1
ATOM 682 O O . LEU A 1 89 ? -8.021 -17.304 6.185 1.00 98.25 89 LEU A O 1
ATOM 686 N N . VAL A 1 90 ? -6.616 -19.026 5.961 1.00 98.44 90 VAL A N 1
ATOM 687 C CA . VAL A 1 90 ? -6.346 -19.186 7.394 1.00 98.44 90 VAL A CA 1
ATOM 688 C C . VAL A 1 90 ? -4.870 -18.924 7.662 1.00 98.44 90 VAL A C 1
ATOM 690 O O . VAL A 1 90 ? -4.006 -19.677 7.207 1.00 98.44 90 VAL A O 1
ATOM 693 N N . ILE A 1 91 ? -4.580 -17.884 8.438 1.00 98.62 91 ILE A N 1
ATOM 694 C CA . ILE A 1 91 ? -3.217 -17.499 8.808 1.00 98.62 91 ILE A CA 1
ATOM 695 C C . ILE A 1 91 ? -3.027 -17.731 10.298 1.00 98.62 91 ILE A C 1
ATOM 697 O O . ILE A 1 91 ? -3.669 -17.091 11.122 1.00 98.62 91 ILE A O 1
ATOM 701 N N . THR A 1 92 ? -2.106 -18.611 10.669 1.00 98.62 92 THR A N 1
ATOM 702 C CA . THR A 1 92 ? -1.654 -18.699 12.058 1.00 98.62 92 THR A CA 1
ATOM 703 C C . THR A 1 92 ? -0.455 -17.777 12.240 1.00 98.62 92 THR A C 1
ATOM 705 O O . THR A 1 92 ? 0.632 -18.068 11.736 1.00 98.62 92 THR A O 1
ATOM 708 N N . LEU A 1 93 ? -0.649 -16.665 12.947 1.00 98.62 93 LEU A N 1
ATOM 709 C CA . LEU A 1 93 ? 0.410 -15.732 13.307 1.00 98.62 93 LEU A CA 1
ATOM 710 C C . LEU A 1 93 ? 1.010 -16.146 14.652 1.00 98.62 93 LEU A C 1
ATOM 712 O O . LEU A 1 93 ? 0.317 -16.131 15.668 1.00 98.62 93 LEU A O 1
ATOM 7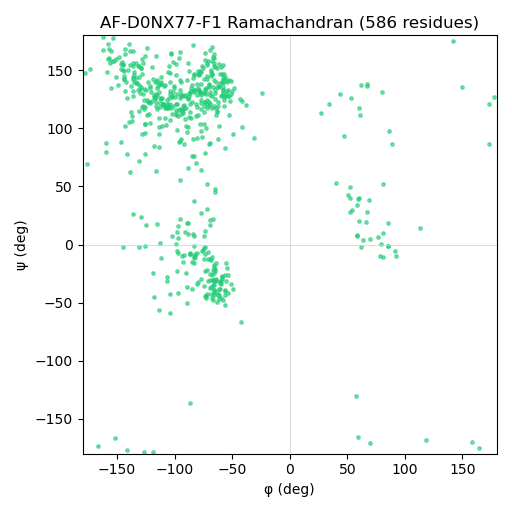16 N N . THR A 1 94 ? 2.291 -16.500 14.670 1.00 98.69 94 THR A N 1
ATOM 717 C CA . THR A 1 94 ? 3.034 -16.801 15.900 1.00 98.69 94 THR A CA 1
ATOM 718 C C . THR A 1 94 ? 4.046 -15.700 16.147 1.00 98.69 94 THR A C 1
ATOM 720 O O . THR A 1 94 ? 4.934 -15.493 15.325 1.00 98.69 94 THR A O 1
ATOM 723 N N . ASN A 1 95 ? 3.957 -15.020 17.285 1.00 98.56 95 ASN A N 1
ATOM 724 C CA . ASN A 1 95 ? 4.951 -14.033 17.672 1.00 98.56 95 ASN A CA 1
ATOM 725 C C . ASN A 1 95 ? 6.082 -14.723 18.443 1.00 98.56 95 ASN A C 1
ATOM 727 O O . ASN A 1 95 ? 5.938 -15.071 19.606 1.00 98.56 95 ASN A O 1
ATOM 731 N N . SER A 1 96 ? 7.203 -14.973 17.772 1.00 97.69 96 SER A N 1
ATOM 732 C CA . SER A 1 96 ? 8.405 -15.597 18.342 1.00 97.69 96 SER A CA 1
ATOM 733 C C . SER A 1 96 ? 9.458 -14.573 18.776 1.00 97.69 96 SER A C 1
ATOM 735 O O . SER A 1 96 ? 10.624 -14.934 18.938 1.00 97.69 96 SER A O 1
ATOM 737 N N . LEU A 1 97 ? 9.085 -13.297 18.907 1.00 95.56 97 LEU A N 1
ATOM 738 C CA . LEU A 1 97 ? 9.960 -12.269 19.459 1.00 95.56 97 LEU A CA 1
ATOM 739 C C . LEU A 1 97 ? 10.102 -12.425 20.975 1.00 95.56 97 LEU A C 1
ATOM 741 O O . LEU A 1 97 ? 9.334 -13.123 21.635 1.00 95.56 97 LEU A O 1
ATOM 745 N N . GLU A 1 98 ? 11.109 -11.753 21.520 1.00 91.94 98 GLU A N 1
ATOM 746 C CA . GLU A 1 98 ? 11.304 -11.641 22.961 1.00 91.94 98 GLU A CA 1
ATOM 747 C C . GLU A 1 98 ? 10.278 -10.684 23.579 1.00 91.94 98 GLU A C 1
ATOM 749 O O . GLU A 1 98 ? 9.704 -9.834 22.888 1.00 91.94 98 GLU A O 1
ATOM 754 N N . ALA A 1 99 ? 10.067 -10.824 24.890 1.00 88.62 99 ALA A N 1
ATOM 755 C CA . ALA A 1 99 ? 9.154 -9.983 25.656 1.00 88.62 99 ALA A CA 1
ATOM 756 C C . ALA A 1 99 ? 9.445 -8.484 25.460 1.00 88.62 99 ALA A C 1
ATOM 758 O O . ALA A 1 99 ? 10.600 -8.068 25.365 1.00 88.62 99 ALA A O 1
ATOM 759 N N . GLY A 1 100 ? 8.379 -7.683 25.393 1.00 83.50 100 GLY A N 1
ATOM 760 C CA . GLY A 1 100 ? 8.447 -6.231 25.234 1.00 83.50 100 GLY A CA 1
ATOM 761 C C . GLY A 1 100 ? 7.242 -5.674 24.476 1.00 83.50 100 GLY A C 1
ATOM 762 O O . GLY A 1 100 ? 6.846 -6.207 23.441 1.00 83.50 100 GLY A O 1
ATOM 763 N N . LYS A 1 101 ? 6.667 -4.564 24.958 1.00 83.81 101 LYS A N 1
ATOM 764 C CA . LYS A 1 101 ? 5.472 -3.942 24.349 1.00 83.81 101 LYS A CA 1
ATOM 765 C C . LYS A 1 101 ? 5.695 -3.493 22.899 1.00 83.81 101 LYS A C 1
ATOM 767 O O . LYS A 1 101 ? 4.768 -3.558 22.096 1.00 83.81 101 LYS A O 1
ATOM 772 N N . SER A 1 102 ? 6.918 -3.100 22.540 1.00 86.50 102 SER A N 1
ATOM 773 C CA . SER A 1 102 ? 7.310 -2.750 21.163 1.00 86.50 102 SER A CA 1
ATOM 774 C C . SER A 1 102 ? 7.335 -3.952 20.207 1.00 86.50 102 SER A C 1
ATOM 776 O O . SER A 1 102 ? 7.372 -3.779 18.991 1.00 86.50 102 SER A O 1
ATOM 778 N N . ASN A 1 103 ? 7.286 -5.174 20.745 1.00 92.50 103 ASN A N 1
ATOM 779 C CA . ASN A 1 103 ? 7.204 -6.415 19.981 1.00 92.50 103 ASN A CA 1
ATOM 780 C C . ASN A 1 103 ? 5.775 -6.963 19.884 1.00 92.50 103 ASN A C 1
ATOM 782 O O . ASN A 1 103 ? 5.578 -7.994 19.241 1.00 92.50 103 ASN A O 1
ATOM 786 N N . ASN A 1 104 ? 4.775 -6.288 20.465 1.00 94.56 104 ASN A N 1
ATOM 787 C CA . ASN A 1 104 ? 3.375 -6.590 20.179 1.00 94.56 104 ASN A CA 1
ATOM 788 C C . ASN A 1 104 ? 3.095 -6.349 18.696 1.00 94.56 104 ASN A C 1
ATOM 790 O O . ASN A 1 104 ? 3.516 -5.339 18.130 1.00 94.56 104 ASN A O 1
ATOM 794 N N . THR A 1 105 ? 2.381 -7.275 18.076 1.00 97.50 105 THR A N 1
ATOM 795 C CA . THR A 1 105 ? 2.062 -7.235 16.648 1.00 97.50 105 THR A CA 1
ATOM 796 C C . THR A 1 105 ? 0.654 -7.770 16.423 1.00 97.50 105 THR A C 1
ATOM 798 O O . THR A 1 105 ? 0.057 -8.369 17.314 1.00 97.50 105 THR A O 1
ATOM 801 N N . ASN A 1 106 ? 0.118 -7.586 15.233 1.00 97.62 106 ASN A N 1
ATOM 802 C CA . ASN A 1 106 ? -1.115 -8.194 14.758 1.00 97.62 106 ASN A CA 1
ATOM 803 C C . ASN A 1 106 ? -0.996 -8.305 13.226 1.00 97.62 106 ASN A C 1
ATOM 805 O O . ASN A 1 106 ? 0.105 -8.197 12.674 1.00 97.62 106 ASN A O 1
ATOM 809 N N . LEU A 1 107 ? -2.097 -8.581 12.538 1.00 98.19 107 LEU A N 1
ATOM 810 C CA . LEU A 1 107 ? -2.103 -8.688 11.087 1.00 98.19 107 LEU A CA 1
ATOM 811 C C . LEU A 1 107 ? -3.319 -7.971 10.520 1.00 98.19 107 LEU A C 1
ATOM 813 O O . LEU A 1 107 ? -4.432 -8.209 10.980 1.00 98.19 107 LEU A O 1
ATOM 817 N N . HIS A 1 108 ? -3.078 -7.144 9.510 1.00 98.56 108 HIS A N 1
ATOM 818 C CA . HIS A 1 108 ? -4.096 -6.465 8.726 1.00 98.56 108 HIS A CA 1
ATOM 819 C C . HIS A 1 108 ? -3.951 -6.842 7.250 1.00 98.56 108 HIS A C 1
ATOM 821 O O . HIS A 1 108 ? -2.831 -6.852 6.726 1.00 98.56 108 HIS A O 1
ATOM 827 N N . LEU A 1 109 ? -5.065 -7.150 6.582 1.00 98.50 109 LEU A N 1
ATOM 828 C CA . LEU A 1 109 ? -5.129 -7.342 5.133 1.00 98.50 109 LEU A CA 1
ATOM 829 C C . LEU A 1 109 ? -5.587 -6.049 4.447 1.00 98.50 109 LEU A C 1
ATOM 831 O O . LEU A 1 109 ? -6.771 -5.843 4.174 1.00 98.50 109 LEU A O 1
ATOM 835 N N . HIS A 1 110 ? -4.624 -5.191 4.124 1.00 98.69 110 HIS A N 1
ATOM 836 C CA . HIS A 1 110 ? -4.877 -3.876 3.544 1.00 98.69 110 HIS A CA 1
ATOM 837 C C . HIS A 1 110 ? -5.572 -3.983 2.183 1.00 98.69 110 HIS A C 1
ATOM 839 O O . HIS A 1 110 ? -5.031 -4.527 1.213 1.00 98.69 110 HIS A O 1
ATOM 845 N N . GLY A 1 111 ? -6.772 -3.402 2.125 1.00 97.56 111 GLY A N 1
ATOM 846 C CA . GLY A 1 111 ? -7.626 -3.316 0.940 1.00 97.56 111 GLY A CA 1
ATOM 847 C C . GLY A 1 111 ? -8.524 -4.529 0.703 1.00 97.56 111 GLY A C 1
ATOM 848 O O . GLY A 1 111 ? -9.301 -4.541 -0.250 1.00 97.56 111 GLY A O 1
ATOM 849 N N . VAL A 1 112 ? -8.461 -5.558 1.551 1.00 97.69 112 VAL A N 1
ATOM 850 C CA . VAL A 1 112 ? -9.305 -6.749 1.397 1.00 97.69 112 VAL A CA 1
ATOM 851 C C . VAL A 1 112 ? -10.673 -6.516 2.046 1.00 97.69 112 VAL A C 1
ATOM 853 O O . VAL A 1 112 ? -10.786 -5.979 3.145 1.00 97.69 112 VAL A O 1
ATOM 856 N N . HIS A 1 113 ? -11.741 -6.933 1.366 1.00 97.06 113 HIS A N 1
ATOM 857 C CA . HIS A 1 113 ? -13.120 -6.752 1.825 1.00 97.06 113 HIS A CA 1
ATOM 858 C C . HIS A 1 113 ? -13.531 -7.887 2.771 1.00 97.06 113 HIS A C 1
ATOM 860 O O . HIS A 1 113 ? -14.229 -8.826 2.375 1.00 97.06 113 HIS A O 1
ATOM 866 N N . VAL A 1 114 ? -13.050 -7.817 4.011 1.00 96.75 114 VAL A N 1
ATOM 867 C CA . VAL A 1 114 ? -13.236 -8.835 5.058 1.00 96.75 114 VAL A CA 1
ATOM 868 C C . VAL A 1 114 ? -13.762 -8.216 6.356 1.00 96.75 114 VAL A C 1
ATOM 870 O O . VAL A 1 114 ? -13.620 -7.009 6.551 1.00 96.75 114 VAL A O 1
ATOM 873 N N . PRO A 1 115 ? -14.378 -9.014 7.249 1.00 96.69 115 PRO A N 1
ATOM 874 C CA . PRO A 1 115 ? -14.910 -8.484 8.497 1.00 96.69 115 PRO A CA 1
ATOM 875 C C . PRO A 1 115 ? -13.843 -7.951 9.452 1.00 96.69 115 PRO A C 1
ATOM 877 O O . PRO A 1 115 ? -12.815 -8.610 9.614 1.00 96.69 115 PRO A O 1
ATOM 880 N N . PRO A 1 116 ? -14.103 -6.837 10.161 1.00 96.44 116 PRO A N 1
ATOM 881 C CA . PRO A 1 116 ? -13.154 -6.240 11.101 1.00 96.44 116 PRO A CA 1
ATOM 882 C C . PRO A 1 116 ? -13.277 -6.823 12.524 1.00 96.44 116 PRO A C 1
ATOM 884 O O . PRO A 1 116 ? -12.860 -6.214 13.506 1.00 96.44 116 PRO A O 1
ATOM 887 N N . VAL A 1 117 ? -13.906 -7.993 12.679 1.00 95.75 117 VAL A N 1
ATOM 888 C CA . VAL A 1 117 ? -14.300 -8.559 13.981 1.00 95.75 117 VAL A CA 1
ATOM 889 C C . VAL A 1 117 ? -13.761 -9.968 14.200 1.00 95.75 117 VAL A C 1
ATOM 891 O O . VAL A 1 117 ? -13.372 -10.676 13.271 1.00 95.75 117 VAL A O 1
ATOM 894 N N . GLY A 1 118 ? -13.763 -10.399 15.465 1.00 94.12 118 GLY A N 1
ATOM 895 C CA . GLY A 1 118 ? -13.393 -11.760 15.848 1.00 94.12 118 GLY A CA 1
ATOM 896 C C . GLY A 1 118 ? -11.984 -12.141 15.390 1.00 94.12 118 GLY A C 1
ATOM 897 O O . GLY A 1 118 ? -11.026 -11.403 15.622 1.00 94.12 118 GLY A O 1
ATOM 898 N N . ASP A 1 119 ? -11.874 -13.304 14.752 1.00 94.75 119 ASP A N 1
ATOM 899 C CA . ASP A 1 119 ? -10.630 -13.839 14.189 1.00 94.75 119 ASP A CA 1
ATOM 900 C C . ASP A 1 119 ? -10.421 -13.432 12.715 1.00 94.75 119 ASP A C 1
ATOM 902 O O . ASP A 1 119 ? -9.554 -13.992 12.056 1.00 94.75 119 ASP A O 1
ATOM 906 N N . ALA A 1 120 ? -11.209 -12.508 12.159 1.00 95.12 120 ALA A N 1
ATOM 907 C CA . ALA A 1 120 ? -10.963 -11.950 10.826 1.00 95.12 120 ALA A CA 1
ATOM 908 C C . ALA A 1 120 ? -10.000 -10.751 10.929 1.00 95.12 120 ALA A C 1
ATOM 910 O O . ALA A 1 120 ? -9.016 -10.822 11.659 1.00 95.12 120 ALA A O 1
ATOM 911 N N . ASP A 1 121 ? -10.252 -9.644 10.237 1.00 95.69 121 ASP A N 1
ATOM 912 C CA . ASP A 1 121 ? -9.349 -8.488 10.165 1.00 95.69 121 ASP A CA 1
ATOM 913 C C . ASP A 1 121 ? -9.492 -7.521 11.354 1.00 95.69 121 ASP A C 1
ATOM 915 O O . ASP A 1 121 ? -9.434 -6.303 11.223 1.00 95.69 121 ASP A O 1
ATOM 919 N N . ASN A 1 122 ? -9.714 -8.073 12.548 1.00 95.44 122 ASN A N 1
ATOM 920 C CA . ASN A 1 122 ? -9.802 -7.294 13.774 1.00 95.44 122 ASN A CA 1
ATOM 921 C C . ASN A 1 122 ? -8.403 -6.894 14.251 1.00 95.44 122 ASN A C 1
ATOM 923 O O . ASN A 1 122 ? -7.683 -7.708 14.836 1.00 95.44 122 ASN A O 1
ATOM 927 N N . VAL A 1 123 ? -8.044 -5.629 14.038 1.00 94.12 123 VAL A N 1
ATOM 928 C CA . VAL A 1 123 ? -6.728 -5.075 14.391 1.00 94.12 123 VAL A CA 1
ATOM 929 C C . VAL A 1 123 ? -6.612 -4.635 15.858 1.00 94.12 123 VAL A C 1
ATOM 931 O O . VAL A 1 123 ? -5.542 -4.226 16.297 1.00 94.12 123 VAL A O 1
ATOM 934 N N . MET A 1 124 ? -7.670 -4.751 16.664 1.00 93.25 124 MET A N 1
ATOM 935 C CA . MET A 1 124 ? -7.620 -4.344 18.077 1.00 93.25 124 MET A CA 1
ATOM 936 C C . MET A 1 124 ? -6.803 -5.301 18.966 1.00 93.25 124 MET A C 1
ATOM 938 O O . MET A 1 124 ? -6.024 -4.830 19.798 1.00 93.25 124 MET A O 1
ATOM 942 N N . PRO A 1 125 ? -6.943 -6.639 18.852 1.00 95.19 125 PRO A N 1
ATOM 943 C CA . PRO A 1 125 ? -6.208 -7.568 19.697 1.00 95.19 125 PRO A CA 1
ATOM 944 C C . PRO A 1 125 ? -4.756 -7.721 19.242 1.00 95.19 125 PRO A C 1
ATOM 946 O O . PRO A 1 125 ? -4.474 -8.070 18.095 1.00 95.19 125 PRO A O 1
ATOM 949 N N . ASN A 1 126 ? -3.831 -7.564 20.185 1.00 96.25 126 ASN A N 1
ATOM 950 C CA . ASN A 1 126 ? -2.423 -7.862 19.956 1.00 96.25 126 ASN A CA 1
ATOM 951 C C . ASN A 1 126 ? -2.137 -9.365 20.055 1.00 96.25 126 ASN A C 1
ATOM 953 O O . ASN A 1 126 ? -2.730 -10.096 20.847 1.00 96.25 126 ASN A O 1
ATOM 957 N N . VAL A 1 127 ? -1.148 -9.801 19.284 1.00 97.81 127 VAL A N 1
ATOM 958 C CA . VAL A 1 127 ? -0.400 -11.038 19.481 1.00 97.81 127 VAL A CA 1
ATOM 959 C C . VAL A 1 127 ? 0.888 -10.672 20.208 1.00 97.81 127 VAL A C 1
ATOM 961 O O . VAL A 1 127 ? 1.852 -10.186 19.612 1.00 97.81 127 VAL A O 1
ATOM 964 N N . GLU A 1 128 ? 0.879 -10.860 21.522 1.00 96.81 128 GLU A N 1
ATOM 965 C CA . GLU A 1 128 ? 2.025 -10.582 22.390 1.00 96.81 128 GLU A CA 1
ATOM 966 C C . GLU A 1 128 ? 3.205 -11.524 22.093 1.00 96.81 128 GLU A C 1
ATOM 968 O O . GLU A 1 128 ? 2.992 -12.622 21.565 1.00 96.81 128 GLU A O 1
ATOM 973 N N . PRO A 1 129 ? 4.450 -11.136 22.423 1.00 96.12 129 PRO A N 1
ATOM 974 C CA . PRO A 1 129 ? 5.612 -12.018 22.333 1.00 96.12 129 PRO A CA 1
ATOM 975 C C . PRO A 1 129 ? 5.394 -13.381 23.006 1.00 96.12 129 PRO A C 1
ATOM 977 O O . PRO A 1 129 ? 4.905 -13.467 24.129 1.00 96.12 129 PRO A O 1
ATOM 980 N N . GLY A 1 130 ? 5.744 -14.463 22.310 1.00 97.00 130 GLY A N 1
ATOM 981 C CA . GLY A 1 130 ? 5.468 -15.848 22.714 1.00 97.00 130 GLY A CA 1
ATOM 982 C C . GLY A 1 130 ? 4.044 -16.333 22.407 1.00 97.00 130 GLY A C 1
ATOM 983 O O . GLY A 1 130 ? 3.772 -17.531 22.499 1.00 97.00 130 GLY A O 1
ATOM 984 N N . GLY A 1 131 ? 3.140 -15.430 22.023 1.00 97.69 131 GLY A N 1
ATOM 985 C CA . GLY A 1 131 ? 1.746 -15.716 21.717 1.00 97.69 131 GLY A CA 1
ATOM 986 C C . GLY A 1 131 ? 1.498 -16.207 20.290 1.00 97.69 131 GLY A C 1
ATOM 987 O O . GLY A 1 131 ? 2.360 -16.192 19.405 1.00 97.69 131 GLY A O 1
ATOM 988 N N . GLN A 1 132 ? 0.258 -16.631 20.054 1.00 98.00 132 GLN A N 1
ATOM 989 C CA . GLN A 1 132 ? -0.225 -17.054 18.746 1.00 98.00 132 GLN A CA 1
ATOM 990 C C . GLN A 1 132 ? -1.686 -16.640 18.566 1.00 98.00 132 GLN A C 1
ATOM 992 O O . GLN A 1 132 ? -2.483 -16.737 19.497 1.00 98.00 132 GLN A O 1
ATOM 997 N N . ARG A 1 133 ? -2.048 -16.229 17.350 1.00 98.06 133 ARG A N 1
ATOM 998 C CA . ARG A 1 133 ? -3.436 -15.975 16.949 1.00 98.06 133 ARG A CA 1
ATOM 999 C C . ARG A 1 133 ? -3.697 -16.583 15.583 1.00 98.06 133 ARG A C 1
ATOM 1001 O O . ARG A 1 133 ? -2.848 -16.530 14.696 1.00 98.06 133 ARG A O 1
ATOM 1008 N N . ARG A 1 134 ? -4.876 -17.174 15.416 1.00 98.31 134 ARG A N 1
ATOM 1009 C CA . ARG A 1 134 ? -5.328 -17.706 14.133 1.00 98.31 134 ARG A CA 1
ATOM 1010 C C . ARG A 1 134 ? -6.311 -16.726 13.519 1.00 98.31 134 ARG A C 1
ATOM 1012 O O . ARG A 1 134 ? -7.375 -16.521 14.082 1.00 98.31 134 ARG A O 1
ATOM 1019 N N . TYR A 1 135 ? -5.965 -16.209 12.353 1.00 98.44 135 TYR A N 1
ATOM 1020 C CA . TYR A 1 135 ? -6.831 -15.388 11.533 1.00 98.44 135 TYR A CA 1
ATOM 1021 C C . TYR A 1 135 ? -7.560 -16.249 10.498 1.00 98.44 135 TYR A C 1
ATOM 1023 O O . TYR A 1 135 ? -6.968 -17.174 9.935 1.00 98.44 135 TYR A O 1
ATOM 1031 N N . THR A 1 136 ? -8.838 -15.976 10.259 1.00 97.94 136 THR A N 1
ATOM 1032 C CA . THR A 1 136 ? -9.654 -16.612 9.220 1.00 97.94 136 THR A CA 1
ATOM 1033 C C . THR A 1 136 ? -10.321 -15.538 8.378 1.00 97.94 136 THR A C 1
ATOM 1035 O O . THR A 1 136 ? -11.151 -14.784 8.873 1.00 97.94 136 THR A O 1
ATOM 1038 N N . TYR A 1 137 ? -9.994 -15.525 7.093 1.00 97.62 137 TYR A N 1
ATOM 1039 C CA . TYR A 1 137 ? -10.526 -14.592 6.116 1.00 97.62 137 TYR A CA 1
ATOM 1040 C C . TYR A 1 137 ? -11.331 -15.364 5.076 1.00 97.62 137 TYR A C 1
ATOM 1042 O O . TYR A 1 137 ? -10.798 -16.231 4.381 1.00 97.62 137 TYR A O 1
ATOM 1050 N N . GLU A 1 138 ? -12.617 -15.050 4.974 1.00 95.88 138 GLU A N 1
ATOM 1051 C CA . GLU A 1 138 ? -13.480 -15.557 3.909 1.00 95.88 138 GLU A CA 1
ATOM 1052 C C . GLU A 1 138 ? -13.409 -14.570 2.740 1.00 95.88 138 GLU A C 1
ATOM 1054 O O . GLU A 1 138 ? -14.001 -13.489 2.788 1.00 95.88 138 GLU A O 1
ATOM 1059 N N . ILE A 1 139 ? -12.646 -14.909 1.698 1.00 96.12 139 ILE A N 1
ATOM 1060 C CA . ILE A 1 139 ? -12.551 -14.064 0.509 1.00 96.12 139 ILE A CA 1
ATOM 1061 C C . ILE A 1 139 ? -13.851 -14.227 -0.261 1.00 96.12 139 ILE A C 1
ATOM 1063 O O . ILE A 1 139 ? -14.201 -15.322 -0.697 1.00 96.12 139 ILE A O 1
ATOM 1067 N N . ARG A 1 140 ? -14.588 -13.133 -0.448 1.00 93.12 140 ARG A N 1
ATOM 1068 C CA . ARG A 1 140 ? -15.899 -13.200 -1.094 1.00 93.12 140 ARG A CA 1
ATOM 1069 C C . ARG A 1 140 ? -15.806 -13.810 -2.506 1.00 93.12 140 ARG A C 1
ATOM 1071 O O . ARG A 1 140 ? -14.865 -13.495 -3.239 1.00 93.12 140 ARG A O 1
ATOM 1078 N N . PRO A 1 141 ? -16.792 -14.615 -2.947 1.00 93.31 141 PRO A N 1
ATOM 1079 C CA . PRO A 1 141 ? -16.831 -15.138 -4.317 1.00 93.31 141 PRO A CA 1
ATOM 1080 C C . PRO A 1 141 ? -16.861 -14.042 -5.384 1.00 93.31 141 PRO A C 1
ATOM 1082 O O . PRO A 1 141 ? -16.401 -14.250 -6.504 1.00 93.31 141 PRO A O 1
ATOM 1085 N N . ASP A 1 142 ? -17.407 -12.876 -5.034 1.00 92.69 142 ASP A N 1
ATOM 1086 C CA . ASP A 1 142 ? -17.485 -11.694 -5.880 1.00 92.69 142 ASP A CA 1
ATOM 1087 C C . ASP A 1 142 ? -16.359 -10.674 -5.620 1.00 92.69 142 ASP A C 1
ATOM 1089 O O . ASP A 1 142 ? -16.380 -9.628 -6.259 1.00 92.69 142 ASP A O 1
ATOM 1093 N N . HIS A 1 143 ? -15.362 -10.970 -4.768 1.00 94.81 143 HIS A N 1
ATOM 1094 C CA . HIS A 1 143 ? -14.247 -10.057 -4.470 1.00 94.81 143 HIS A CA 1
ATOM 1095 C C . HIS A 1 143 ? -13.532 -9.617 -5.763 1.00 94.81 143 HIS A C 1
ATOM 1097 O O . HIS A 1 143 ? -13.346 -10.456 -6.662 1.00 94.81 143 HIS A O 1
ATOM 1103 N N . PRO A 1 144 ? -13.124 -8.335 -5.884 1.00 94.31 144 PRO A N 1
ATOM 1104 C CA . PRO A 1 144 ? -12.327 -7.881 -7.016 1.00 94.31 144 PRO A CA 1
ATOM 1105 C C . PRO A 1 144 ? -10.987 -8.623 -7.045 1.00 94.31 144 PRO A C 1
ATOM 1107 O O . PRO A 1 144 ? -10.343 -8.811 -6.011 1.00 94.31 144 PRO A O 1
ATOM 1110 N N . ALA A 1 145 ? -10.568 -9.055 -8.231 1.00 94.06 145 ALA A N 1
ATOM 1111 C CA . ALA A 1 145 ? -9.196 -9.496 -8.434 1.00 94.06 145 ALA A CA 1
ATOM 1112 C C . ALA A 1 145 ? -8.273 -8.276 -8.486 1.00 94.06 145 ALA A C 1
ATOM 1114 O O . ALA A 1 145 ? -8.657 -7.239 -9.027 1.00 94.06 145 ALA A O 1
ATOM 1115 N N . GLY A 1 146 ? -7.072 -8.394 -7.926 1.00 96.25 146 GLY A N 1
ATOM 1116 C CA . GLY A 1 146 ? -6.176 -7.255 -7.808 1.00 96.25 146 GLY A CA 1
ATOM 1117 C C . GLY A 1 146 ? -5.028 -7.450 -6.828 1.00 96.25 146 GLY A C 1
ATOM 1118 O O . GLY A 1 146 ? -4.811 -8.532 -6.273 1.00 96.25 146 GLY A O 1
ATOM 1119 N N . THR A 1 147 ? -4.286 -6.360 -6.654 1.00 98.62 147 THR A N 1
ATOM 1120 C CA . THR A 1 147 ? -3.109 -6.267 -5.792 1.00 98.62 147 THR A CA 1
ATOM 1121 C C . THR A 1 147 ? -3.475 -5.636 -4.452 1.00 98.62 147 THR A C 1
ATOM 1123 O O . THR A 1 147 ? -3.756 -4.439 -4.347 1.00 98.62 147 THR A O 1
ATOM 1126 N N . PHE A 1 148 ? -3.408 -6.461 -3.419 1.00 98.81 148 PHE A N 1
ATOM 1127 C CA . PHE A 1 148 ? -3.562 -6.119 -2.013 1.00 98.81 148 PHE A CA 1
ATOM 1128 C C . PHE A 1 148 ? -2.259 -6.463 -1.290 1.00 98.81 148 PHE A C 1
ATOM 1130 O O . PHE A 1 148 ? -1.275 -6.909 -1.895 1.00 98.81 148 PHE A O 1
ATOM 1137 N N . TRP A 1 149 ? -2.218 -6.249 0.015 1.00 98.88 149 TRP A N 1
ATOM 1138 C CA . TRP A 1 149 ? -1.032 -6.548 0.803 1.00 98.88 149 TRP A CA 1
ATOM 1139 C C . TRP A 1 149 ? -1.400 -6.739 2.266 1.00 98.88 149 TRP A C 1
ATOM 1141 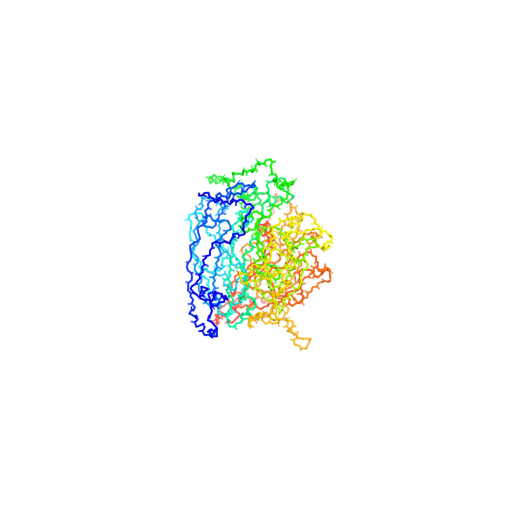O O . TRP A 1 149 ? -2.552 -6.571 2.659 1.00 98.88 149 TRP A O 1
ATOM 1151 N N . TYR A 1 150 ? -0.434 -7.168 3.063 1.00 98.81 150 TYR A N 1
ATOM 1152 C CA . TYR A 1 150 ? -0.626 -7.370 4.485 1.00 98.81 150 TYR A CA 1
ATOM 1153 C C . TYR A 1 150 ? 0.549 -6.817 5.275 1.00 98.81 150 TYR A C 1
ATOM 1155 O O . TYR A 1 150 ? 1.709 -6.895 4.850 1.00 98.81 150 TYR A O 1
ATOM 1163 N N . HIS A 1 151 ? 0.232 -6.267 6.441 1.00 98.75 151 HIS A N 1
ATOM 1164 C CA . HIS A 1 151 ? 1.213 -5.678 7.337 1.00 98.75 151 HIS A CA 1
ATOM 1165 C C . HIS A 1 151 ? 0.705 -5.649 8.789 1.00 98.75 151 HIS A C 1
ATOM 1167 O O . HIS A 1 151 ? -0.479 -5.891 9.043 1.00 98.75 151 HIS A O 1
ATOM 1173 N N . PRO A 1 152 ? 1.583 -5.361 9.761 1.00 97.88 152 PRO A N 1
ATOM 1174 C CA . PRO A 1 152 ? 1.187 -5.131 11.141 1.00 97.88 152 PRO A CA 1
ATOM 1175 C C . PRO A 1 152 ? 0.464 -3.805 11.326 1.00 97.88 152 PRO A C 1
ATOM 1177 O O . PRO A 1 152 ? 0.831 -2.790 10.740 1.00 97.88 152 PRO A O 1
ATOM 1180 N N . HIS A 1 153 ? -0.500 -3.808 12.228 1.00 96.94 153 HIS A N 1
ATOM 1181 C CA . HIS A 1 153 ? -1.385 -2.696 12.559 1.00 96.94 153 HIS A CA 1
ATOM 1182 C C . HIS A 1 153 ? -1.547 -2.548 14.085 1.00 96.94 153 HIS A C 1
ATOM 1184 O O . HIS A 1 153 ? -2.573 -2.115 14.598 1.00 96.94 153 HIS A O 1
ATOM 1190 N N . THR A 1 154 ? -0.555 -2.982 14.870 1.00 94.81 154 THR A N 1
ATOM 1191 C CA . THR A 1 154 ? -0.579 -2.775 16.324 1.00 94.81 154 THR A CA 1
ATOM 1192 C C . THR A 1 154 ? -0.332 -1.304 16.613 1.00 94.81 154 THR A C 1
ATOM 1194 O O . THR A 1 154 ? 0.754 -0.794 16.333 1.00 94.81 154 THR A O 1
ATOM 1197 N N . HIS A 1 155 ? -1.321 -0.644 17.216 1.00 90.81 155 HIS A N 1
ATOM 1198 C CA . HIS A 1 155 ? -1.243 0.774 17.549 1.00 90.81 155 HIS A CA 1
ATOM 1199 C C . HIS A 1 155 ? 0.007 1.108 18.381 1.00 90.81 155 HIS A C 1
ATOM 1201 O O . HIS A 1 155 ? 0.279 0.484 19.411 1.00 90.81 155 HIS A O 1
ATOM 1207 N N . GLY A 1 156 ? 0.766 2.105 17.923 1.00 90.00 156 GLY A N 1
ATOM 1208 C CA . GLY A 1 156 ? 2.002 2.561 18.550 1.00 90.00 156 GLY A CA 1
ATOM 1209 C C . GLY A 1 156 ? 3.243 1.766 18.138 1.00 90.00 156 GLY A C 1
ATOM 1210 O O . GLY A 1 156 ? 4.325 2.088 18.621 1.00 90.00 156 GLY A O 1
ATOM 1211 N N . ASN A 1 157 ? 3.110 0.742 17.290 1.00 93.62 157 ASN A N 1
ATOM 1212 C CA . ASN A 1 157 ? 4.223 -0.064 16.788 1.00 93.62 157 ASN A CA 1
ATOM 1213 C C . ASN A 1 157 ? 4.267 -0.139 15.249 1.00 93.62 157 ASN A C 1
ATOM 1215 O O . ASN A 1 157 ? 5.184 -0.775 14.717 1.00 93.62 157 ASN A O 1
ATOM 1219 N N . VAL A 1 158 ? 3.324 0.476 14.524 1.00 95.56 158 VAL A N 1
ATOM 1220 C CA . VAL A 1 158 ? 3.211 0.351 13.061 1.00 95.56 158 VAL A CA 1
ATOM 1221 C C . VAL A 1 158 ? 4.469 0.881 12.373 1.00 95.56 158 VAL A C 1
ATOM 1223 O O . VAL A 1 158 ? 5.063 0.179 11.552 1.00 95.56 158 VAL A O 1
ATOM 1226 N N . ASN A 1 159 ? 4.950 2.063 12.770 1.00 95.75 159 ASN A N 1
ATOM 1227 C CA . ASN A 1 159 ? 6.143 2.688 12.200 1.00 95.75 159 ASN A CA 1
ATOM 1228 C C . ASN A 1 159 ? 7.390 1.826 12.407 1.00 95.75 159 ASN A C 1
ATOM 1230 O O . ASN A 1 159 ? 8.170 1.637 11.475 1.00 95.75 159 ASN A O 1
ATOM 1234 N N . SER A 1 160 ? 7.556 1.262 13.606 1.00 94.56 160 SER A N 1
ATOM 1235 C CA . SER A 1 160 ? 8.704 0.407 13.933 1.00 94.56 160 SER A CA 1
ATOM 1236 C C . SER A 1 160 ? 8.731 -0.898 13.139 1.00 94.56 160 SER A C 1
ATOM 1238 O O . SER A 1 160 ? 9.797 -1.429 12.836 1.00 94.56 160 SER A O 1
ATOM 1240 N N . GLN A 1 161 ? 7.560 -1.430 12.787 1.00 96.19 161 GLN A N 1
ATOM 1241 C CA . GLN A 1 161 ? 7.450 -2.709 12.095 1.00 96.19 161 GLN A CA 1
ATOM 1242 C C . GLN A 1 161 ? 7.495 -2.545 10.571 1.00 96.19 161 GLN A C 1
ATOM 1244 O O . GLN A 1 161 ? 8.139 -3.354 9.902 1.00 96.19 161 GLN A O 1
ATOM 1249 N N . LEU A 1 162 ? 6.910 -1.474 10.023 1.00 97.19 162 LEU A N 1
ATOM 1250 C CA . LEU A 1 162 ? 7.012 -1.152 8.596 1.00 97.19 162 LEU A CA 1
ATOM 1251 C C . LEU A 1 162 ? 8.409 -0.654 8.198 1.00 97.19 162 LEU A C 1
ATOM 1253 O O . LEU A 1 162 ? 8.937 -1.139 7.200 1.00 97.19 162 LEU A O 1
ATOM 1257 N N . ASN A 1 163 ? 9.060 0.214 8.990 1.00 95.62 163 ASN A N 1
ATOM 1258 C CA . ASN A 1 163 ? 10.482 0.548 8.766 1.00 95.62 163 ASN A CA 1
ATOM 1259 C C . ASN A 1 163 ? 11.395 -0.671 8.977 1.00 95.62 163 ASN A C 1
ATOM 1261 O O . ASN A 1 163 ? 12.467 -0.762 8.390 1.00 95.62 163 ASN A O 1
ATOM 1265 N N . GLY A 1 164 ? 10.929 -1.660 9.748 1.00 94.88 164 GLY A N 1
ATOM 1266 C CA . GLY A 1 164 ? 11.521 -2.995 9.831 1.00 94.88 164 GLY A CA 1
ATOM 1267 C C . GLY A 1 164 ? 11.268 -3.898 8.630 1.00 94.88 164 GLY A C 1
ATOM 1268 O O . GLY A 1 164 ? 11.642 -5.070 8.654 1.00 94.88 164 GLY A O 1
ATOM 1269 N N . LEU A 1 165 ? 10.677 -3.374 7.563 1.00 97.00 165 LEU A N 1
ATOM 1270 C CA . LEU A 1 165 ? 10.428 -4.086 6.319 1.00 97.00 165 LEU A CA 1
ATOM 1271 C C . LEU A 1 165 ? 9.409 -5.239 6.456 1.00 97.00 165 LEU A C 1
ATOM 1273 O O . LEU A 1 165 ? 9.346 -6.123 5.596 1.00 97.00 165 LEU A O 1
ATOM 1277 N N . MET A 1 166 ? 8.576 -5.238 7.505 1.00 97.56 166 MET A N 1
ATOM 1278 C CA . MET A 1 166 ? 7.604 -6.302 7.773 1.00 97.56 166 MET A CA 1
ATOM 1279 C C . MET A 1 166 ? 6.306 -6.109 6.971 1.00 97.56 166 MET A C 1
ATOM 1281 O O . MET A 1 166 ? 5.282 -5.699 7.508 1.00 97.56 166 MET A O 1
ATOM 1285 N N . ALA A 1 167 ? 6.349 -6.428 5.676 1.00 98.50 167 ALA A N 1
ATOM 1286 C CA . ALA A 1 167 ? 5.209 -6.353 4.760 1.00 98.50 167 ALA A CA 1
ATOM 1287 C C . ALA A 1 167 ? 5.274 -7.453 3.686 1.00 98.50 167 ALA A C 1
ATOM 1289 O O . ALA A 1 167 ? 6.366 -7.890 3.305 1.00 98.50 167 ALA A O 1
ATOM 1290 N N . GLY A 1 168 ? 4.116 -7.896 3.189 1.00 98.62 168 GLY A N 1
ATOM 1291 C CA . GLY A 1 168 ? 4.017 -8.875 2.101 1.00 98.62 168 GLY A CA 1
ATOM 1292 C C . GLY A 1 168 ? 2.833 -8.619 1.175 1.00 98.62 168 GLY A C 1
ATOM 1293 O O . GLY A 1 168 ? 1.844 -8.006 1.565 1.00 98.62 168 GLY A O 1
ATOM 1294 N N . ALA A 1 169 ? 2.936 -9.081 -0.069 1.00 98.81 169 ALA A N 1
ATOM 1295 C CA . ALA A 1 169 ? 1.873 -8.925 -1.059 1.00 98.81 169 ALA A CA 1
ATOM 1296 C C . ALA A 1 169 ? 0.745 -9.949 -0.846 1.00 98.81 169 ALA A C 1
ATOM 1298 O O . ALA A 1 169 ? 0.995 -11.102 -0.489 1.00 98.81 169 ALA A O 1
ATOM 1299 N N . LEU A 1 170 ? -0.491 -9.548 -1.137 1.00 98.81 170 LEU A N 1
ATOM 1300 C CA . LEU A 1 170 ? -1.656 -10.424 -1.208 1.00 98.81 170 LEU A CA 1
ATOM 1301 C C . LEU A 1 170 ? -2.335 -10.214 -2.557 1.00 98.81 170 LEU A C 1
ATOM 1303 O O . LEU A 1 170 ? -2.830 -9.136 -2.856 1.00 98.81 170 LEU A O 1
ATOM 1307 N N . ILE A 1 171 ? -2.377 -11.246 -3.386 1.00 98.56 171 ILE A N 1
ATOM 1308 C CA . ILE A 1 171 ? -2.997 -11.183 -4.705 1.00 98.56 171 ILE A CA 1
ATOM 1309 C C . ILE A 1 171 ? -4.282 -11.994 -4.679 1.00 98.56 171 ILE A C 1
ATOM 1311 O O . ILE A 1 171 ? -4.256 -13.210 -4.466 1.00 98.56 171 ILE A O 1
ATOM 1315 N N . VAL A 1 172 ? -5.398 -11.321 -4.945 1.00 97.38 172 VAL A N 1
ATOM 1316 C CA . VAL A 1 172 ? -6.630 -12.005 -5.336 1.00 97.38 172 VAL A CA 1
ATOM 1317 C C . VAL A 1 172 ? -6.539 -12.208 -6.843 1.00 97.38 172 VAL A C 1
ATOM 1319 O O . VAL A 1 172 ? -6.547 -11.236 -7.596 1.00 97.38 172 VAL A O 1
ATOM 1322 N N . VAL A 1 173 ? -6.349 -13.454 -7.277 1.00 94.94 173 VAL A N 1
ATOM 1323 C CA . VAL A 1 173 ? -6.005 -13.759 -8.671 1.00 94.94 173 VAL A CA 1
ATOM 1324 C C . VAL A 1 173 ? -7.150 -13.457 -9.636 1.00 94.94 173 VAL A C 1
ATOM 1326 O O . VAL A 1 173 ? -8.332 -13.580 -9.303 1.00 94.94 173 VAL A O 1
ATOM 1329 N N . ASP A 1 174 ? -6.770 -13.081 -10.854 1.00 91.88 174 ASP A N 1
ATOM 1330 C CA . ASP A 1 174 ? -7.684 -12.739 -11.937 1.00 91.88 174 ASP A CA 1
ATOM 1331 C C . ASP A 1 174 ? -8.544 -13.940 -12.359 1.00 91.88 174 ASP A C 1
ATOM 1333 O O . ASP A 1 174 ? -8.054 -15.063 -12.504 1.00 91.88 174 ASP A O 1
ATOM 1337 N N . ARG A 1 175 ? -9.850 -13.711 -12.556 1.00 88.56 175 ARG A N 1
ATOM 1338 C CA . ARG A 1 175 ? -10.782 -14.762 -12.991 1.00 88.56 175 ARG A CA 1
ATOM 1339 C C . ARG A 1 175 ? -10.524 -15.106 -14.456 1.00 88.56 175 ARG A C 1
ATOM 1341 O O . ARG A 1 175 ? -10.686 -14.216 -15.289 1.00 88.56 175 ARG A O 1
ATOM 1348 N N . PRO A 1 176 ? -10.265 -16.376 -14.819 1.00 86.31 176 PRO A N 1
ATOM 1349 C CA . PRO A 1 176 ? -10.001 -16.751 -16.209 1.00 86.31 176 PRO A CA 1
ATOM 1350 C C . PRO A 1 176 ? -11.097 -16.331 -17.200 1.00 86.31 176 PRO A C 1
ATOM 1352 O O . PRO A 1 176 ? -10.799 -16.041 -18.352 1.00 86.31 176 PRO A O 1
ATOM 1355 N N . ALA A 1 177 ? -12.358 -16.280 -16.755 1.00 82.25 177 ALA A N 1
ATOM 1356 C CA . ALA A 1 177 ? -13.496 -15.897 -17.593 1.00 82.25 177 ALA A CA 1
ATOM 1357 C C . ALA A 1 177 ? -13.502 -14.410 -17.991 1.00 82.25 177 ALA A C 1
ATOM 1359 O O . ALA A 1 177 ? -13.983 -14.075 -19.071 1.00 82.25 177 ALA A O 1
ATOM 1360 N N . ASP A 1 178 ? -12.963 -13.540 -17.135 1.00 79.25 178 ASP A N 1
ATOM 1361 C CA . ASP A 1 178 ? -13.040 -12.082 -17.279 1.00 79.25 178 ASP A CA 1
ATOM 1362 C C . ASP A 1 178 ? -11.664 -11.449 -17.555 1.00 79.25 178 ASP A C 1
ATOM 1364 O O . ASP A 1 178 ? -11.552 -10.226 -17.655 1.00 79.25 178 ASP A O 1
ATOM 1368 N N . PHE A 1 179 ? -10.610 -12.267 -17.661 1.00 87.88 179 PHE A N 1
ATOM 1369 C CA . PHE A 1 179 ? -9.230 -11.811 -17.776 1.00 87.88 179 PHE A CA 1
ATOM 1370 C C . PHE A 1 179 ? -8.771 -11.733 -19.245 1.00 87.88 179 PHE A C 1
ATOM 1372 O O . PHE A 1 179 ? -8.725 -12.763 -19.926 1.00 87.88 179 PHE A O 1
ATOM 1379 N N . PRO A 1 180 ? -8.426 -10.533 -19.762 1.00 90.94 180 PRO A N 1
ATOM 1380 C CA . PRO A 1 180 ? -7.991 -10.364 -21.145 1.00 90.94 180 PRO A CA 1
ATOM 1381 C C . PRO A 1 180 ? -6.752 -11.198 -21.483 1.00 90.94 180 PRO A C 1
ATOM 1383 O O . PRO A 1 180 ? -5.800 -11.258 -20.702 1.00 90.94 180 PRO A O 1
ATOM 1386 N N . ALA A 1 181 ? -6.736 -11.792 -22.679 1.00 89.50 181 ALA A N 1
ATOM 1387 C CA . ALA A 1 181 ? -5.625 -12.625 -23.138 1.00 89.50 181 ALA A CA 1
ATOM 1388 C C . ALA A 1 181 ? -4.306 -11.841 -23.210 1.00 89.50 181 ALA A C 1
ATOM 1390 O O . ALA A 1 181 ? -3.250 -12.398 -22.930 1.00 89.50 181 ALA A O 1
ATOM 1391 N N . GLU A 1 182 ? -4.383 -10.550 -23.529 1.00 91.25 182 GLU A N 1
ATOM 1392 C CA . GLU A 1 182 ? -3.253 -9.628 -23.556 1.00 91.25 182 GLU A CA 1
ATOM 1393 C C . GLU A 1 182 ? -2.614 -9.456 -22.176 1.00 91.25 182 GLU A C 1
ATOM 1395 O O . GLU A 1 182 ? -1.395 -9.426 -22.083 1.00 91.25 182 GLU A O 1
ATOM 1400 N N . LEU A 1 183 ? -3.413 -9.371 -21.103 1.00 92.00 183 LEU A N 1
ATOM 1401 C CA . LEU A 1 183 ? -2.873 -9.291 -19.741 1.00 92.00 183 LEU A CA 1
ATOM 1402 C C . LEU A 1 183 ? -2.332 -10.642 -19.273 1.00 92.00 183 LEU A C 1
ATOM 1404 O O . LEU A 1 183 ? -1.324 -10.678 -18.579 1.00 92.00 183 LEU A O 1
ATOM 1408 N N . ALA A 1 184 ? -2.983 -11.739 -19.665 1.00 89.75 184 ALA A N 1
ATOM 1409 C CA . ALA A 1 184 ? -2.535 -13.094 -19.351 1.00 89.75 184 ALA A CA 1
ATOM 1410 C C . ALA A 1 184 ? -1.200 -13.464 -20.014 1.00 89.75 184 ALA A C 1
ATOM 1412 O O . ALA A 1 184 ? -0.504 -14.345 -19.526 1.00 89.75 184 ALA A O 1
ATOM 1413 N N . ALA A 1 185 ? -0.852 -12.809 -21.123 1.00 89.25 185 ALA A N 1
ATOM 1414 C CA . ALA A 1 185 ? 0.406 -13.025 -21.829 1.00 89.25 185 ALA A CA 1
ATOM 1415 C C . ALA A 1 185 ? 1.593 -12.243 -21.236 1.00 89.25 185 ALA A C 1
ATOM 1417 O O . ALA A 1 185 ? 2.724 -12.471 -21.658 1.00 89.25 185 ALA A O 1
ATOM 1418 N N . MET A 1 186 ? 1.348 -11.312 -20.309 1.00 92.19 186 MET A N 1
ATOM 1419 C CA . MET A 1 186 ? 2.401 -10.518 -19.674 1.00 92.19 186 MET A CA 1
ATOM 1420 C C . MET A 1 186 ? 3.016 -11.280 -18.509 1.00 92.19 186 MET A C 1
ATOM 1422 O O . MET A 1 186 ? 2.298 -11.886 -17.712 1.00 92.19 186 MET A O 1
ATOM 1426 N N . ASP A 1 187 ? 4.326 -11.131 -18.330 1.00 94.50 187 ASP A N 1
ATOM 1427 C CA . ASP A 1 187 ? 4.939 -11.450 -17.044 1.00 94.50 187 ASP A CA 1
ATOM 1428 C C . ASP A 1 187 ? 4.291 -10.601 -15.947 1.00 94.50 187 ASP A C 1
ATOM 1430 O O . ASP A 1 187 ? 4.136 -9.386 -16.105 1.00 94.50 187 ASP A O 1
ATOM 1434 N N . ASP A 1 188 ? 3.929 -11.239 -14.835 1.00 95.00 188 ASP A N 1
ATOM 1435 C CA . ASP A 1 188 ? 3.227 -10.610 -13.718 1.00 95.00 188 ASP A CA 1
ATOM 1436 C C . ASP A 1 188 ? 4.121 -10.577 -12.471 1.00 95.00 188 ASP A C 1
ATOM 1438 O O . ASP A 1 188 ? 4.317 -11.588 -11.788 1.00 95.00 188 ASP A O 1
ATOM 1442 N N . LEU A 1 189 ? 4.709 -9.409 -12.207 1.00 98.19 189 LEU A N 1
ATOM 1443 C CA . LEU A 1 189 ? 5.812 -9.234 -11.265 1.00 98.19 189 LEU A CA 1
ATOM 1444 C C . LEU A 1 189 ? 5.407 -8.340 -10.094 1.00 98.19 189 LEU A C 1
ATOM 1446 O O . LEU A 1 189 ? 4.935 -7.219 -10.274 1.00 98.19 189 LEU A O 1
ATOM 1450 N N . ILE A 1 190 ? 5.657 -8.811 -8.876 1.00 98.62 190 ILE A N 1
ATOM 1451 C CA . ILE A 1 190 ? 5.524 -8.026 -7.650 1.00 98.62 190 ILE A CA 1
ATOM 1452 C C . ILE A 1 190 ? 6.675 -7.029 -7.557 1.00 98.62 190 ILE A C 1
ATOM 1454 O O . ILE A 1 190 ? 7.840 -7.401 -7.734 1.00 98.62 190 ILE A O 1
ATOM 1458 N N . MET A 1 191 ? 6.326 -5.786 -7.231 1.00 98.69 191 MET A N 1
ATOM 1459 C CA . MET A 1 191 ? 7.242 -4.685 -6.955 1.00 98.69 191 MET A CA 1
ATOM 1460 C C . MET A 1 191 ? 6.897 -4.093 -5.580 1.00 98.69 191 MET A C 1
ATOM 1462 O O . MET A 1 191 ? 6.220 -3.068 -5.479 1.00 98.69 191 MET A O 1
ATOM 1466 N N . LEU A 1 192 ? 7.317 -4.765 -4.503 1.00 98.69 192 LEU A N 1
ATOM 1467 C CA . LEU A 1 192 ? 7.132 -4.268 -3.138 1.00 98.69 192 LEU A CA 1
ATOM 1468 C C . LEU A 1 192 ? 8.213 -3.227 -2.837 1.00 98.69 192 LEU A C 1
ATOM 1470 O O . LEU A 1 192 ? 9.393 -3.574 -2.744 1.00 98.69 192 LEU A O 1
ATOM 1474 N N . LEU A 1 193 ? 7.806 -1.966 -2.704 1.00 98.75 193 LEU A N 1
ATOM 1475 C CA . LEU A 1 193 ? 8.693 -0.851 -2.394 1.00 98.75 193 LEU A CA 1
ATOM 1476 C C . LEU A 1 193 ? 8.816 -0.713 -0.882 1.00 98.75 193 LEU A C 1
ATOM 1478 O O . LEU A 1 193 ? 7.812 -0.586 -0.184 1.00 98.75 193 LEU A O 1
ATOM 1482 N N . GLN A 1 194 ? 10.043 -0.723 -0.384 1.00 97.25 194 GLN A N 1
ATOM 1483 C CA . GLN A 1 194 ? 10.365 -0.474 1.018 1.00 97.25 194 GLN A CA 1
ATOM 1484 C C . GLN A 1 194 ? 11.574 0.453 1.055 1.00 97.25 194 GLN A C 1
ATOM 1486 O O . GLN A 1 194 ? 12.341 0.476 0.099 1.00 97.25 194 GLN A O 1
ATOM 1491 N N . ALA A 1 195 ? 11.756 1.240 2.109 1.00 94.06 195 ALA A N 1
ATOM 1492 C CA . ALA A 1 195 ? 12.885 2.156 2.169 1.00 94.06 195 ALA A CA 1
ATOM 1493 C C . ALA A 1 195 ? 13.486 2.204 3.564 1.00 94.06 195 ALA A C 1
ATOM 1495 O O . ALA A 1 195 ? 12.783 2.005 4.552 1.00 94.06 195 ALA A O 1
ATOM 1496 N N . VAL A 1 196 ? 14.786 2.474 3.616 1.00 92.06 196 VAL A N 1
ATOM 1497 C CA . VAL A 1 196 ? 15.539 2.644 4.859 1.00 92.06 196 VAL A CA 1
ATOM 1498 C C . VAL A 1 196 ? 16.353 3.923 4.771 1.00 92.06 196 VAL A C 1
ATOM 1500 O O . VAL A 1 196 ? 16.951 4.210 3.734 1.00 92.06 196 VAL A O 1
ATOM 1503 N N . CYS A 1 197 ? 16.373 4.693 5.853 1.00 90.69 197 CYS A N 1
ATOM 1504 C CA . CYS A 1 197 ? 17.261 5.834 6.003 1.00 90.69 197 CYS A CA 1
ATOM 1505 C C . CYS A 1 197 ? 18.197 5.576 7.186 1.00 90.69 197 CYS A C 1
ATOM 1507 O O . CYS A 1 197 ? 17.741 5.222 8.273 1.00 90.69 197 CYS A O 1
ATOM 1509 N N . VAL A 1 198 ? 19.504 5.682 6.954 1.00 86.44 198 VAL A N 1
ATOM 1510 C CA . VAL A 1 198 ? 20.514 5.147 7.880 1.00 86.44 198 VAL A CA 1
ATOM 1511 C C . VAL A 1 198 ? 21.067 6.198 8.838 1.00 86.44 198 VAL A C 1
ATOM 1513 O O . VAL A 1 198 ? 21.177 5.910 10.024 1.00 86.44 198 VAL A O 1
ATOM 1516 N N . GLU A 1 199 ? 21.354 7.421 8.380 1.00 78.88 199 GLU A N 1
ATOM 1517 C CA . GLU A 1 199 ? 21.970 8.461 9.217 1.00 78.88 199 GLU A CA 1
ATOM 1518 C C . GLU A 1 199 ? 21.429 9.851 8.883 1.00 78.88 199 GLU A C 1
ATOM 1520 O O . GLU A 1 199 ? 21.191 10.161 7.729 1.00 78.88 199 GLU A O 1
ATOM 1525 N N . ASN A 1 200 ? 21.293 10.739 9.874 1.00 78.69 200 ASN A N 1
ATOM 1526 C CA . ASN A 1 200 ? 20.920 12.152 9.666 1.00 78.69 200 ASN A CA 1
ATOM 1527 C C . ASN A 1 200 ? 19.628 12.375 8.857 1.00 78.69 200 ASN A C 1
ATOM 1529 O O . ASN A 1 200 ? 19.484 13.392 8.181 1.00 78.69 200 ASN A O 1
ATOM 1533 N N . CYS A 1 201 ? 18.685 11.437 8.941 1.00 85.12 201 CYS A N 1
ATOM 1534 C CA . CYS A 1 201 ? 17.452 11.447 8.166 1.00 85.12 201 CYS A CA 1
ATOM 1535 C C . CYS A 1 201 ? 16.667 12.742 8.344 1.00 85.12 201 CYS A C 1
ATOM 1537 O O . CYS A 1 201 ? 16.377 13.147 9.473 1.00 85.12 201 CYS A O 1
ATOM 1539 N N . PHE A 1 202 ? 16.273 13.364 7.231 1.00 79.06 202 PHE A N 1
ATOM 1540 C CA . PHE A 1 202 ? 15.497 14.606 7.279 1.00 79.06 202 PHE A CA 1
ATOM 1541 C C . PHE A 1 202 ? 14.203 14.435 8.086 1.00 79.06 202 PHE A C 1
ATOM 1543 O O . PHE A 1 202 ? 13.842 15.276 8.911 1.00 79.06 202 PHE A O 1
ATOM 1550 N N . ASN A 1 203 ? 13.513 13.318 7.860 1.00 81.38 203 ASN A N 1
ATOM 1551 C CA . ASN A 1 203 ? 12.401 12.890 8.685 1.00 81.38 203 ASN A CA 1
ATOM 1552 C C . ASN A 1 203 ? 12.919 11.957 9.783 1.00 81.38 203 ASN A C 1
ATOM 1554 O O . ASN A 1 203 ? 13.330 10.829 9.511 1.00 81.38 203 ASN A O 1
ATOM 1558 N N . MET A 1 204 ? 12.849 12.407 11.037 1.00 82.81 204 MET A N 1
ATOM 1559 C CA . MET A 1 204 ? 13.330 11.622 12.178 1.00 82.81 204 MET A CA 1
ATOM 1560 C C . MET A 1 204 ? 12.626 10.262 12.311 1.00 82.81 204 MET A C 1
ATOM 1562 O O . MET A 1 204 ? 13.236 9.302 12.760 1.00 82.81 204 MET A O 1
ATOM 1566 N N . TYR A 1 205 ? 11.366 10.146 11.876 1.00 87.19 205 TYR A N 1
ATOM 1567 C CA . TYR A 1 205 ? 10.608 8.892 11.962 1.00 87.19 205 TYR A CA 1
ATOM 1568 C C . TYR A 1 205 ? 11.044 7.832 10.939 1.00 87.19 205 TYR A C 1
ATOM 1570 O O . TYR A 1 205 ? 10.641 6.676 11.081 1.00 87.19 205 TYR A O 1
ATOM 1578 N N . ASP A 1 206 ? 11.848 8.224 9.943 1.00 90.00 206 ASP A N 1
ATOM 1579 C CA . ASP A 1 206 ? 12.456 7.335 8.946 1.00 90.00 206 ASP A CA 1
ATOM 1580 C C . ASP A 1 206 ? 13.865 6.874 9.354 1.00 90.00 206 ASP A C 1
ATOM 1582 O O . ASP A 1 206 ? 14.416 5.974 8.719 1.00 90.00 206 ASP A O 1
ATOM 1586 N N . ALA A 1 207 ? 14.455 7.462 10.406 1.00 91.12 207 ALA A N 1
ATOM 1587 C CA . ALA A 1 207 ? 15.756 7.045 10.918 1.00 91.12 207 ALA A CA 1
ATOM 1588 C C . ALA A 1 207 ? 15.672 5.606 11.433 1.00 91.12 207 ALA A C 1
ATOM 1590 O O . ALA A 1 207 ? 14.973 5.326 12.408 1.00 91.12 207 ALA A O 1
ATOM 1591 N N . LEU A 1 208 ? 16.377 4.694 10.763 1.00 91.88 208 LEU A N 1
ATOM 1592 C CA . LEU A 1 208 ? 16.187 3.256 10.909 1.00 91.88 208 LEU A CA 1
ATOM 1593 C C . LEU A 1 208 ? 16.350 2.789 12.358 1.00 91.88 208 LEU A C 1
ATOM 1595 O O . LEU A 1 208 ? 15.459 2.136 12.894 1.00 91.88 208 LEU A O 1
ATOM 1599 N N . GLU A 1 209 ? 17.454 3.150 13.012 1.00 91.00 209 GLU A N 1
ATOM 1600 C CA . GLU A 1 209 ? 17.702 2.760 14.403 1.00 91.00 209 GLU A CA 1
ATOM 1601 C C . GLU A 1 209 ? 16.603 3.284 15.336 1.00 91.00 209 GLU A C 1
ATOM 1603 O O . GLU A 1 209 ? 16.029 2.530 16.128 1.00 91.00 209 GLU A O 1
ATOM 1608 N N . GLU A 1 210 ? 16.234 4.554 15.175 1.00 90.44 210 GLU A N 1
ATOM 1609 C CA . GLU A 1 210 ? 15.236 5.196 16.021 1.00 90.44 210 GLU A CA 1
ATOM 1610 C C . GLU A 1 210 ? 13.839 4.576 15.841 1.00 90.44 210 GLU A C 1
ATOM 1612 O O . GLU A 1 210 ? 13.099 4.341 16.808 1.00 90.44 210 GLU A O 1
ATOM 1617 N N . ALA A 1 211 ? 13.488 4.287 14.586 1.00 91.62 211 ALA A N 1
ATOM 1618 C CA . ALA A 1 211 ? 12.231 3.674 14.201 1.00 91.62 211 ALA A CA 1
ATOM 1619 C C . ALA A 1 211 ? 12.131 2.236 14.724 1.00 91.62 211 ALA A C 1
ATOM 1621 O O . ALA A 1 211 ? 11.124 1.895 15.346 1.00 91.62 211 ALA A O 1
ATOM 1622 N N . LEU A 1 212 ? 13.160 1.398 14.543 1.00 92.56 212 LEU A N 1
ATOM 1623 C CA . LEU A 1 212 ? 13.136 -0.015 14.958 1.00 92.56 212 LEU A CA 1
ATOM 1624 C C . LEU A 1 212 ? 13.082 -0.201 16.472 1.00 92.56 212 LEU A C 1
ATOM 1626 O O . LEU A 1 212 ? 12.414 -1.122 16.964 1.00 92.56 212 LEU A O 1
ATOM 1630 N N . GLU A 1 213 ? 13.743 0.685 17.211 1.00 89.38 213 GLU A N 1
ATOM 1631 C CA . GLU A 1 213 ? 13.633 0.744 18.663 1.00 89.38 213 GLU A CA 1
ATOM 1632 C C . GLU A 1 213 ? 12.325 1.382 19.153 1.00 89.38 213 GLU A C 1
ATOM 1634 O O . GLU A 1 213 ? 12.049 1.415 20.357 1.00 89.38 213 GLU A O 1
ATOM 1639 N N . ASN A 1 214 ? 11.512 1.901 18.237 1.00 87.56 214 ASN A N 1
ATOM 1640 C CA . ASN A 1 214 ? 10.238 2.532 18.526 1.00 87.56 214 ASN A CA 1
ATOM 1641 C C . ASN A 1 214 ? 10.357 3.755 19.465 1.00 87.56 214 ASN A C 1
ATOM 1643 O O . ASN A 1 214 ? 9.529 3.942 20.364 1.00 87.56 214 ASN A O 1
ATOM 1647 N N . ARG A 1 215 ? 11.407 4.584 19.283 1.00 83.50 215 ARG A N 1
ATOM 1648 C CA . ARG A 1 215 ? 11.747 5.737 20.156 1.00 83.50 215 ARG A CA 1
ATOM 1649 C C . ARG A 1 215 ? 10.631 6.779 20.252 1.00 83.50 215 ARG A C 1
ATOM 1651 O O . ARG A 1 215 ? 10.517 7.475 21.260 1.00 83.50 215 ARG A O 1
ATOM 1658 N N . TYR A 1 216 ? 9.802 6.876 19.216 1.00 76.50 216 TYR A N 1
ATOM 1659 C CA . TYR A 1 216 ? 8.793 7.926 19.090 1.00 76.50 216 TYR A CA 1
ATOM 1660 C C . TYR A 1 216 ? 7.386 7.525 19.542 1.00 76.50 216 TYR A C 1
ATOM 1662 O O . TYR A 1 216 ? 6.507 8.384 19.621 1.00 76.50 216 TYR A O 1
ATOM 1670 N N . SER A 1 217 ? 7.159 6.252 19.864 1.00 70.75 217 SER A N 1
ATOM 1671 C CA . SER A 1 217 ? 5.837 5.787 20.280 1.00 70.75 217 SER A CA 1
ATOM 1672 C C . SER A 1 217 ? 5.422 6.334 21.644 1.00 70.75 217 SER A C 1
ATOM 1674 O O . SER A 1 217 ? 6.216 6.465 22.583 1.00 70.75 217 SER A O 1
ATOM 1676 N N . HIS A 1 218 ? 4.123 6.601 21.791 1.00 63.88 218 HIS A N 1
ATOM 1677 C CA . HIS A 1 218 ? 3.549 6.943 23.091 1.00 63.88 218 HIS A CA 1
ATOM 1678 C C . HIS A 1 218 ? 3.654 5.771 24.083 1.00 63.88 218 HIS A C 1
ATOM 1680 O O . HIS A 1 218 ? 3.850 5.991 25.278 1.00 63.88 218 HIS A O 1
ATOM 1686 N N . SER A 1 219 ? 3.607 4.529 23.585 1.00 54.75 219 SER A N 1
ATOM 1687 C CA . SER A 1 219 ? 3.765 3.312 24.387 1.00 54.75 219 SER A CA 1
ATOM 1688 C C . SER A 1 219 ? 5.135 3.235 25.074 1.00 54.75 219 SER A C 1
ATOM 1690 O O . SER A 1 219 ? 5.185 2.862 26.247 1.00 54.75 219 SER A O 1
ATOM 1692 N N . ARG A 1 220 ? 6.223 3.667 24.411 1.00 58.81 220 ARG A N 1
ATOM 1693 C CA . ARG A 1 220 ? 7.564 3.774 25.019 1.00 58.81 220 ARG A CA 1
ATOM 1694 C C . ARG A 1 220 ? 7.654 4.887 26.070 1.00 58.81 220 ARG A C 1
ATOM 1696 O O . ARG A 1 220 ? 8.291 4.714 27.104 1.00 58.81 220 ARG A O 1
ATOM 1703 N N . ARG A 1 221 ? 6.989 6.028 25.856 1.00 59.12 221 ARG A N 1
ATOM 1704 C CA . ARG A 1 221 ? 6.951 7.113 26.861 1.00 59.12 221 ARG A CA 1
ATOM 1705 C C . ARG A 1 221 ? 6.207 6.694 28.131 1.00 59.12 221 ARG A C 1
ATOM 1707 O O . ARG A 1 221 ? 6.642 7.022 29.229 1.00 59.12 221 ARG A O 1
ATOM 1714 N N . LEU A 1 222 ? 5.111 5.947 27.978 1.00 52.41 222 LEU A N 1
ATOM 1715 C CA . LEU A 1 222 ? 4.363 5.385 29.104 1.00 52.41 222 LEU A CA 1
ATOM 1716 C C . LEU A 1 222 ? 5.157 4.289 29.828 1.00 52.41 222 LEU A C 1
ATOM 1718 O O . LEU A 1 222 ? 5.101 4.229 31.053 1.00 52.41 222 LEU A O 1
ATOM 1722 N N . SER A 1 223 ? 5.928 3.454 29.114 1.00 50.94 223 SER A N 1
ATOM 1723 C CA . SER A 1 223 ? 6.800 2.465 29.767 1.00 50.94 223 SER A CA 1
ATOM 1724 C C . SER A 1 223 ? 7.931 3.114 30.566 1.00 50.94 223 SER A C 1
ATOM 1726 O O . SER A 1 223 ? 8.232 2.632 31.646 1.00 50.94 223 SER A O 1
ATOM 1728 N N . GLN A 1 224 ? 8.483 4.243 30.107 1.00 52.47 224 GLN A N 1
ATOM 1729 C CA . GLN A 1 224 ? 9.490 5.017 30.852 1.00 52.47 224 GLN A CA 1
ATOM 1730 C C . GLN A 1 224 ? 8.960 5.661 32.143 1.00 52.47 224 GLN A C 1
ATOM 1732 O O . GLN A 1 224 ? 9.743 6.004 33.025 1.00 52.47 224 GLN A O 1
ATOM 1737 N N . GLN A 1 225 ? 7.644 5.862 32.257 1.00 51.22 225 GLN A N 1
ATOM 1738 C CA . GLN A 1 225 ? 7.006 6.441 33.447 1.00 51.22 225 GLN A CA 1
ATOM 1739 C C . GLN A 1 225 ? 6.527 5.395 34.460 1.00 51.22 225 GLN A C 1
ATOM 1741 O O . GLN A 1 225 ? 6.218 5.755 35.596 1.00 51.22 225 GLN A O 1
ATOM 1746 N N . MET A 1 226 ? 6.443 4.121 34.075 1.00 49.03 226 MET A N 1
ATOM 1747 C CA . MET A 1 226 ? 6.080 3.037 34.983 1.00 49.03 226 MET A CA 1
ATOM 1748 C C . MET A 1 226 ? 7.362 2.382 35.508 1.00 49.03 226 MET A C 1
ATOM 1750 O O . MET A 1 226 ? 8.089 1.776 34.731 1.00 49.03 226 MET A O 1
ATOM 1754 N N . ASP A 1 227 ? 7.613 2.461 36.822 1.00 44.94 227 ASP A N 1
ATOM 1755 C CA . ASP A 1 227 ? 8.675 1.737 37.558 1.00 44.94 227 ASP A CA 1
ATOM 1756 C C . ASP A 1 227 ? 8.441 0.201 37.546 1.00 44.94 227 ASP A C 1
ATOM 1758 O O . ASP A 1 227 ? 8.445 -0.476 38.576 1.00 44.94 227 ASP A O 1
ATOM 1762 N N . THR A 1 228 ? 8.155 -0.385 36.382 1.00 48.00 228 THR A N 1
ATOM 1763 C CA . THR A 1 228 ? 8.010 -1.829 36.202 1.00 48.00 228 THR A CA 1
ATOM 1764 C C . THR A 1 228 ? 9.333 -2.416 35.713 1.00 48.00 228 THR A C 1
ATOM 1766 O O . THR A 1 228 ? 9.832 -1.970 34.683 1.00 48.00 228 THR A O 1
ATOM 1769 N N . PRO A 1 229 ? 9.887 -3.437 36.390 1.00 43.72 229 PRO A N 1
ATOM 1770 C CA . PRO A 1 229 ? 11.183 -4.040 36.078 1.00 43.72 229 PRO A CA 1
ATOM 1771 C C . PRO A 1 229 ? 11.148 -4.996 34.871 1.00 43.72 229 PRO A C 1
ATOM 1773 O O . PRO A 1 229 ? 11.972 -5.906 34.795 1.00 43.72 229 PRO A O 1
ATOM 1776 N N . ASP A 1 230 ? 10.221 -4.808 33.926 1.00 49.78 230 ASP A N 1
ATOM 1777 C CA . ASP A 1 230 ? 10.440 -5.313 32.571 1.00 49.78 230 ASP A CA 1
ATOM 1778 C C . ASP A 1 230 ? 11.564 -4.448 32.003 1.00 49.78 230 ASP A C 1
ATOM 1780 O O . ASP A 1 230 ? 11.310 -3.371 31.466 1.00 49.78 230 ASP A O 1
ATOM 1784 N N . GLU A 1 231 ? 12.810 -4.871 32.247 1.00 49.62 231 GLU A N 1
ATOM 1785 C CA . GLU A 1 231 ? 14.024 -4.240 31.735 1.00 49.62 231 GLU A CA 1
ATOM 1786 C C . GLU A 1 231 ? 13.755 -3.763 30.308 1.00 49.62 231 GLU A C 1
ATOM 1788 O O . GLU A 1 231 ? 13.364 -4.570 29.462 1.00 49.62 231 GLU A O 1
ATOM 1793 N N . GLU A 1 232 ? 13.892 -2.452 30.072 1.00 53.91 232 GLU A N 1
ATOM 1794 C CA . GLU A 1 232 ? 13.719 -1.806 28.772 1.00 53.91 232 GLU A CA 1
ATOM 1795 C C . GLU A 1 232 ? 14.650 -2.466 27.755 1.00 53.91 232 GLU A C 1
ATOM 1797 O O . GLU A 1 232 ? 15.772 -2.019 27.510 1.00 53.91 232 GLU A O 1
ATOM 1802 N N . ARG A 1 233 ? 14.216 -3.587 27.184 1.00 62.41 233 ARG A N 1
ATOM 1803 C CA . ARG A 1 233 ? 15.028 -4.337 26.249 1.00 62.41 233 ARG A CA 1
ATOM 1804 C C . ARG A 1 233 ? 14.985 -3.584 24.936 1.00 62.41 233 ARG A C 1
ATOM 1806 O O . ARG A 1 233 ? 14.062 -3.732 24.134 1.00 62.41 233 ARG A O 1
ATOM 1813 N N . ILE A 1 234 ? 15.977 -2.716 24.773 1.00 74.62 234 ILE A N 1
ATOM 1814 C CA . ILE A 1 234 ? 16.221 -1.965 23.550 1.00 74.62 234 ILE A CA 1
ATOM 1815 C C . ILE A 1 234 ? 16.311 -2.973 22.403 1.00 74.62 234 ILE A C 1
ATOM 1817 O O . ILE A 1 234 ? 16.966 -4.014 22.523 1.00 74.62 234 ILE A O 1
ATOM 1821 N N . TRP A 1 235 ? 15.606 -2.688 21.306 1.00 86.75 235 TRP A N 1
ATOM 1822 C CA . TRP A 1 235 ? 15.660 -3.541 20.126 1.00 86.75 235 TRP A CA 1
ATOM 1823 C C . TRP A 1 235 ? 17.111 -3.614 19.626 1.00 86.75 235 TRP A C 1
ATOM 1825 O O . TRP A 1 235 ? 17.730 -2.567 19.438 1.00 86.75 235 TRP A O 1
ATOM 1835 N N . PRO A 1 236 ? 17.678 -4.812 19.409 1.00 89.69 236 PRO A N 1
ATOM 1836 C CA . PRO A 1 236 ? 19.085 -4.950 19.058 1.00 89.69 236 PRO A CA 1
ATOM 1837 C C . PRO A 1 236 ? 19.296 -4.689 17.561 1.00 89.69 236 PRO A C 1
ATOM 1839 O O . PRO A 1 236 ? 19.563 -5.632 16.819 1.00 89.69 236 PRO A O 1
ATOM 1842 N N . THR A 1 237 ? 19.152 -3.435 17.115 1.00 89.81 237 THR A N 1
ATOM 1843 C CA . THR A 1 237 ? 19.225 -3.038 15.696 1.00 89.81 237 THR A CA 1
ATOM 1844 C C . THR A 1 237 ? 20.512 -3.504 15.019 1.00 89.81 237 THR A C 1
ATOM 1846 O O . THR A 1 237 ? 20.434 -4.022 13.910 1.00 89.81 237 THR A O 1
ATOM 1849 N N . ASP A 1 238 ? 21.667 -3.392 15.689 1.00 92.50 238 ASP A N 1
ATOM 1850 C CA . ASP A 1 238 ? 22.960 -3.882 15.177 1.00 92.50 238 ASP A CA 1
ATOM 1851 C C . ASP A 1 238 ? 23.259 -3.355 13.759 1.00 92.50 238 ASP A C 1
ATOM 1853 O O . ASP A 1 238 ? 23.498 -4.123 12.830 1.00 92.50 238 ASP A O 1
ATOM 1857 N N . LEU A 1 239 ? 23.113 -2.043 13.557 1.00 91.00 239 LEU A N 1
ATOM 1858 C CA . LEU A 1 239 ? 23.265 -1.417 12.245 1.00 91.00 239 LEU A CA 1
ATOM 1859 C C . LEU A 1 239 ? 24.733 -1.445 11.806 1.00 91.00 239 LEU A C 1
ATOM 1861 O O . LEU A 1 239 ? 25.598 -0.890 12.477 1.00 91.00 239 LEU A O 1
ATOM 1865 N N . GLU A 1 240 ? 24.994 -2.049 10.654 1.00 89.00 240 GLU A N 1
ATOM 1866 C CA . GLU A 1 240 ? 26.290 -2.045 9.987 1.00 89.00 240 GLU A CA 1
ATOM 1867 C C . GLU A 1 240 ? 26.107 -1.434 8.596 1.00 89.00 240 GLU A C 1
ATOM 1869 O O . GLU A 1 240 ? 25.310 -1.918 7.790 1.00 89.00 240 GLU A O 1
ATOM 1874 N N . ILE A 1 241 ? 26.841 -0.361 8.313 1.00 83.75 241 ILE A N 1
ATOM 1875 C CA . ILE A 1 241 ? 26.922 0.213 6.969 1.00 83.75 241 ILE A CA 1
ATOM 1876 C C . ILE A 1 241 ? 28.067 -0.499 6.250 1.00 83.75 241 ILE A C 1
ATOM 1878 O O . ILE A 1 241 ? 29.182 -0.583 6.766 1.00 83.75 241 ILE A O 1
ATOM 1882 N N . VAL A 1 242 ? 27.779 -1.052 5.075 1.00 75.31 242 VAL A N 1
ATOM 1883 C CA . VAL A 1 242 ? 28.772 -1.745 4.254 1.00 75.31 242 VAL A CA 1
ATOM 1884 C C . VAL A 1 242 ? 29.578 -0.682 3.504 1.00 75.31 242 VAL A C 1
ATOM 1886 O O . VAL A 1 242 ? 29.184 -0.215 2.438 1.00 75.31 242 VAL A O 1
ATOM 1889 N N . GLU A 1 243 ? 30.689 -0.251 4.100 1.00 62.09 243 GLU A N 1
ATOM 1890 C CA . GLU A 1 243 ? 31.666 0.636 3.462 1.00 62.09 243 GLU A CA 1
ATOM 1891 C C . GLU A 1 243 ? 32.527 -0.179 2.483 1.00 62.09 243 GLU A C 1
ATOM 1893 O O . GLU A 1 243 ? 33.486 -0.835 2.890 1.00 62.09 243 GLU A O 1
ATOM 1898 N N . ASP A 1 244 ? 32.192 -0.163 1.191 1.00 54.59 244 ASP A N 1
ATOM 1899 C CA . ASP A 1 244 ? 33.145 -0.531 0.139 1.00 54.59 244 ASP A CA 1
ATOM 1900 C C . ASP A 1 244 ? 33.365 0.687 -0.771 1.00 54.59 244 ASP A C 1
ATOM 1902 O O . ASP A 1 244 ? 32.416 1.299 -1.258 1.00 54.59 244 ASP A O 1
ATOM 1906 N N . ASP A 1 245 ? 34.626 1.071 -0.979 1.00 50.53 245 ASP A N 1
ATOM 1907 C CA . ASP A 1 245 ? 35.071 2.314 -1.642 1.00 50.53 245 ASP A CA 1
ATOM 1908 C C . ASP A 1 245 ? 34.781 2.355 -3.168 1.00 50.53 245 ASP A C 1
ATOM 1910 O O . ASP A 1 245 ? 35.359 3.155 -3.911 1.00 50.53 245 ASP A O 1
ATOM 1914 N N . ALA A 1 246 ? 33.895 1.494 -3.671 1.00 42.19 246 ALA A N 1
ATOM 1915 C CA . ALA A 1 246 ? 33.533 1.394 -5.079 1.00 42.19 246 ALA A CA 1
ATOM 1916 C C . ALA A 1 246 ? 32.011 1.521 -5.265 1.00 42.19 246 ALA A C 1
ATOM 1918 O O . ALA A 1 246 ? 31.260 0.581 -5.030 1.00 42.19 246 ALA A O 1
ATOM 1919 N N . ASP A 1 247 ? 31.568 2.693 -5.729 1.00 50.53 247 ASP A N 1
ATOM 1920 C CA . ASP A 1 247 ? 30.210 2.951 -6.238 1.00 50.53 247 ASP A CA 1
ATOM 1921 C C . ASP A 1 247 ? 29.044 2.671 -5.265 1.00 50.53 247 ASP A C 1
ATOM 1923 O O . ASP A 1 247 ? 27.935 2.318 -5.680 1.00 50.53 247 ASP A O 1
ATOM 1927 N N . VAL A 1 248 ? 29.246 2.895 -3.962 1.00 52.16 248 VAL A N 1
ATOM 1928 C CA . VAL A 1 248 ? 28.134 2.967 -3.004 1.00 52.16 248 VAL A CA 1
ATOM 1929 C C . VAL A 1 248 ? 27.313 4.250 -3.282 1.00 52.16 248 VAL A C 1
ATOM 1931 O O . VAL A 1 248 ? 27.849 5.353 -3.223 1.00 52.16 248 VAL A O 1
ATOM 1934 N N . PRO A 1 249 ? 26.004 4.159 -3.581 1.00 53.22 249 PRO A N 1
ATOM 1935 C CA . PRO A 1 249 ? 25.137 5.267 -3.975 1.00 53.22 249 PRO A CA 1
ATOM 1936 C C . PRO A 1 249 ? 24.571 6.052 -2.782 1.00 53.22 249 PRO A C 1
ATOM 1938 O O . PRO A 1 249 ? 23.726 6.925 -2.981 1.00 53.22 249 PRO A O 1
ATOM 1941 N N . LEU A 1 250 ? 25.051 5.797 -1.558 1.00 54.84 250 LEU A N 1
ATOM 1942 C CA . LEU A 1 250 ? 24.805 6.632 -0.375 1.00 54.84 250 LEU A CA 1
ATOM 1943 C C . LEU A 1 250 ? 25.595 7.947 -0.475 1.00 54.84 250 LEU A C 1
ATOM 1945 O O . LEU A 1 250 ? 26.334 8.318 0.431 1.00 54.84 250 LEU A O 1
ATOM 1949 N N . ASN A 1 251 ? 25.457 8.673 -1.585 1.00 55.06 251 ASN A N 1
ATOM 1950 C CA . ASN A 1 251 ? 26.067 9.995 -1.700 1.00 55.06 251 ASN A CA 1
ATOM 1951 C C . ASN A 1 251 ? 25.424 10.980 -0.700 1.00 55.06 251 ASN A C 1
ATOM 1953 O O . ASN A 1 251 ? 26.008 12.016 -0.397 1.00 55.06 251 ASN A O 1
ATOM 1957 N N . ASP A 1 252 ? 24.236 10.632 -0.183 1.00 69.94 252 ASP A N 1
ATOM 1958 C CA . ASP A 1 252 ? 23.564 11.313 0.916 1.00 69.94 252 ASP A CA 1
ATOM 1959 C C . ASP A 1 252 ? 22.829 10.307 1.827 1.00 69.94 252 ASP A C 1
ATOM 1961 O O . ASP A 1 252 ? 21.750 9.814 1.495 1.00 69.94 252 ASP A O 1
ATOM 1965 N N . THR A 1 253 ? 23.417 9.986 2.983 1.00 74.12 253 THR A N 1
ATOM 1966 C CA . THR A 1 253 ? 22.823 9.077 3.979 1.00 74.12 253 THR A CA 1
ATOM 1967 C C . THR A 1 253 ? 21.591 9.658 4.680 1.00 74.12 253 THR A C 1
ATOM 1969 O O . THR A 1 253 ? 20.844 8.887 5.285 1.00 74.12 253 THR A O 1
ATOM 1972 N N . SER A 1 254 ? 21.335 10.970 4.533 1.00 75.44 254 SER A N 1
ATOM 1973 C CA . SER A 1 254 ? 20.175 11.681 5.104 1.00 75.44 254 SER A CA 1
ATOM 1974 C C . SER A 1 254 ? 18.848 11.403 4.397 1.00 75.44 254 SER A C 1
ATOM 1976 O O . SER A 1 254 ? 17.789 11.880 4.825 1.00 75.44 254 SER A O 1
ATOM 1978 N N . LEU A 1 255 ? 18.895 10.617 3.322 1.00 82.69 255 LEU A N 1
ATOM 1979 C CA . LEU A 1 255 ? 17.772 10.320 2.453 1.00 82.69 255 LEU A CA 1
ATOM 1980 C C . LEU A 1 255 ? 17.427 8.822 2.468 1.00 82.69 255 LEU A C 1
ATOM 1982 O O . LEU A 1 255 ? 18.321 7.972 2.436 1.00 82.69 255 LEU A O 1
ATOM 1986 N N . PRO A 1 256 ? 16.129 8.461 2.476 1.00 89.31 256 PRO A N 1
ATOM 1987 C CA . PRO A 1 256 ? 15.727 7.065 2.426 1.00 89.31 256 PRO A CA 1
ATOM 1988 C C . PRO A 1 256 ? 16.070 6.434 1.072 1.00 89.31 256 PRO A C 1
ATOM 1990 O O . PRO A 1 256 ? 15.679 6.924 0.008 1.00 89.31 256 PRO A O 1
ATOM 1993 N N . THR A 1 257 ? 16.759 5.298 1.128 1.00 90.81 257 THR A N 1
ATOM 1994 C CA . THR A 1 257 ? 17.088 4.461 -0.028 1.00 90.81 257 THR A CA 1
ATOM 1995 C C . THR A 1 257 ? 15.995 3.423 -0.248 1.00 90.81 257 THR A C 1
ATOM 1997 O O . THR A 1 257 ? 15.634 2.702 0.684 1.00 90.81 257 THR A O 1
ATOM 2000 N N . VAL A 1 258 ? 15.477 3.330 -1.474 1.00 93.75 258 VAL A N 1
ATOM 2001 C CA . VAL A 1 258 ? 14.414 2.386 -1.841 1.00 93.75 258 VAL A CA 1
ATOM 2002 C C . VAL A 1 258 ? 14.987 1.026 -2.226 1.00 93.75 258 VAL A C 1
ATOM 2004 O O . VAL A 1 258 ? 15.903 0.906 -3.036 1.00 93.75 258 VAL A O 1
ATOM 2007 N N . PHE A 1 259 ? 14.355 -0.011 -1.696 1.00 95.31 259 PHE A N 1
ATOM 2008 C CA . PHE A 1 259 ? 14.535 -1.408 -2.039 1.00 95.31 259 PHE A CA 1
ATOM 2009 C C . PHE A 1 259 ? 13.271 -1.914 -2.735 1.00 95.31 259 PHE A C 1
ATOM 2011 O O . PHE A 1 259 ? 12.148 -1.642 -2.305 1.00 95.31 259 PHE A O 1
ATOM 2018 N N . VAL A 1 260 ? 13.460 -2.694 -3.796 1.00 97.44 260 VAL A N 1
ATOM 2019 C CA . VAL A 1 260 ? 12.394 -3.397 -4.511 1.00 97.44 260 VAL A CA 1
ATOM 2020 C C . VAL A 1 260 ? 12.525 -4.874 -4.189 1.00 97.44 260 VAL A C 1
ATOM 2022 O O . VAL A 1 260 ? 13.546 -5.487 -4.493 1.00 97.44 260 VAL A O 1
ATOM 2025 N N . ASN A 1 261 ? 11.512 -5.457 -3.552 1.00 97.31 261 ASN A N 1
ATOM 2026 C CA . ASN A 1 261 ? 11.551 -6.845 -3.080 1.00 97.31 261 ASN A CA 1
ATOM 2027 C C . ASN A 1 261 ? 12.817 -7.147 -2.253 1.00 97.31 261 ASN A C 1
ATOM 2029 O O . ASN A 1 261 ? 13.450 -8.192 -2.419 1.00 97.31 261 ASN A O 1
ATOM 2033 N N . GLY A 1 262 ? 13.200 -6.227 -1.361 1.00 94.44 262 GLY A N 1
ATOM 2034 C CA . GLY A 1 262 ? 14.390 -6.369 -0.515 1.00 94.44 262 GLY A CA 1
ATOM 2035 C C . GLY A 1 262 ? 15.720 -6.273 -1.271 1.00 94.44 262 GLY A C 1
ATOM 2036 O O . GLY A 1 262 ? 16.768 -6.469 -0.666 1.00 94.44 262 GLY A O 1
ATOM 2037 N N . GLN A 1 263 ? 15.702 -5.975 -2.574 1.00 93.38 263 GLN A N 1
ATOM 2038 C CA . GLN A 1 263 ? 16.888 -5.771 -3.400 1.00 93.38 263 GLN A CA 1
ATOM 2039 C C . GLN A 1 263 ? 17.097 -4.293 -3.676 1.00 93.38 263 GLN A C 1
ATOM 2041 O O . GLN A 1 263 ? 16.157 -3.565 -3.992 1.00 93.38 263 GLN A O 1
ATOM 2046 N N . TYR A 1 264 ? 18.350 -3.872 -3.635 1.00 90.81 264 TYR A N 1
ATOM 2047 C CA . TYR A 1 264 ? 18.725 -2.577 -4.162 1.00 90.81 264 TYR A CA 1
ATOM 2048 C C . TYR A 1 264 ? 18.935 -2.663 -5.675 1.00 90.81 264 TYR A C 1
ATOM 2050 O O . TYR A 1 264 ? 19.622 -3.567 -6.153 1.00 90.81 264 TYR A O 1
ATOM 2058 N N . LEU A 1 265 ? 18.332 -1.725 -6.409 1.00 91.62 265 LEU A N 1
ATOM 2059 C CA . LEU A 1 265 ? 18.472 -1.550 -7.858 1.00 91.62 265 LEU A CA 1
ATOM 2060 C C . LEU A 1 265 ? 18.499 -2.873 -8.665 1.00 91.62 265 LEU A C 1
ATOM 2062 O O . LEU A 1 265 ? 19.428 -3.103 -9.447 1.00 91.62 265 LEU A O 1
ATOM 2066 N N . PRO A 1 266 ? 17.508 -3.774 -8.501 1.00 94.94 266 PRO A N 1
ATOM 2067 C CA . PRO A 1 266 ? 17.452 -4.992 -9.299 1.00 94.94 266 PRO A CA 1
ATOM 2068 C C . PRO A 1 266 ? 17.307 -4.679 -10.793 1.00 94.94 266 PRO A C 1
ATOM 2070 O O . PRO A 1 266 ? 16.775 -3.641 -11.190 1.00 94.94 266 PRO A O 1
ATOM 2073 N N . THR A 1 267 ? 17.752 -5.612 -11.630 1.00 96.44 267 THR A N 1
ATOM 2074 C CA . THR A 1 267 ? 17.608 -5.546 -13.087 1.00 96.44 267 THR A CA 1
ATOM 2075 C C . THR A 1 267 ? 16.361 -6.297 -13.539 1.00 96.44 267 THR A C 1
ATOM 2077 O O . THR A 1 267 ? 16.154 -7.454 -13.177 1.00 96.44 267 THR A O 1
ATOM 2080 N N . LEU A 1 268 ? 15.542 -5.638 -14.349 1.00 96.50 268 LEU A N 1
ATOM 2081 C CA . LEU A 1 268 ? 14.425 -6.209 -15.079 1.00 96.50 268 LEU A CA 1
ATOM 2082 C C . LEU A 1 268 ? 14.818 -6.307 -16.554 1.00 96.50 268 LEU A C 1
ATOM 2084 O O . LEU A 1 268 ? 15.079 -5.286 -17.191 1.00 96.50 268 LEU A O 1
ATOM 2088 N N . ASP A 1 269 ? 14.868 -7.525 -17.079 1.00 95.44 269 ASP A N 1
ATOM 2089 C CA . ASP A 1 269 ? 15.118 -7.775 -18.498 1.00 95.44 269 ASP A CA 1
ATOM 2090 C C . ASP A 1 269 ? 13.814 -7.637 -19.283 1.00 95.44 269 ASP A C 1
ATOM 2092 O O . ASP A 1 269 ? 12.803 -8.201 -18.867 1.00 95.44 269 ASP A O 1
ATOM 2096 N N . LEU A 1 270 ? 13.834 -6.907 -20.399 1.00 94.12 270 LEU A N 1
ATOM 2097 C CA . LEU A 1 270 ? 12.706 -6.786 -21.318 1.00 94.12 270 LEU A CA 1
ATOM 2098 C C . LEU A 1 270 ? 13.132 -7.018 -22.768 1.00 94.12 270 LEU A C 1
ATOM 2100 O O . LEU A 1 270 ? 14.192 -6.555 -23.187 1.00 94.12 270 LEU A O 1
ATOM 2104 N N . ALA A 1 271 ? 12.284 -7.643 -23.578 1.00 94.00 271 ALA A N 1
ATOM 2105 C CA . ALA A 1 271 ? 12.379 -7.512 -25.022 1.00 94.00 271 ALA A CA 1
ATOM 2106 C C . ALA A 1 271 ? 11.766 -6.186 -25.511 1.00 94.00 271 ALA A C 1
ATOM 2108 O O . ALA A 1 271 ? 10.784 -5.679 -24.964 1.00 94.00 271 ALA A O 1
ATOM 2109 N N . VAL A 1 272 ? 12.331 -5.604 -26.572 1.00 93.94 272 VAL A N 1
ATOM 2110 C CA . VAL A 1 272 ? 11.771 -4.390 -27.193 1.00 93.94 272 VAL A CA 1
ATOM 2111 C C . VAL A 1 272 ? 10.318 -4.617 -27.605 1.00 93.94 272 VAL A C 1
ATOM 2113 O O . VAL A 1 272 ? 10.017 -5.546 -28.352 1.00 93.94 272 VAL A O 1
ATOM 2116 N N . GLY A 1 273 ? 9.426 -3.722 -27.178 1.00 91.88 273 GLY A N 1
ATOM 2117 C CA . GLY A 1 273 ? 8.007 -3.777 -27.534 1.00 91.88 273 GLY A CA 1
ATOM 2118 C C . GLY A 1 273 ? 7.176 -4.790 -26.741 1.00 91.88 273 GLY A C 1
ATOM 2119 O O . GLY A 1 273 ? 5.969 -4.879 -26.976 1.00 91.88 273 GLY A O 1
ATOM 2120 N N . GLU A 1 274 ? 7.770 -5.529 -25.800 1.00 93.94 274 GLU A N 1
ATOM 2121 C CA . GLU A 1 274 ? 7.013 -6.385 -24.887 1.00 93.94 274 GLU A CA 1
ATOM 2122 C C . GLU A 1 274 ? 6.359 -5.559 -23.771 1.00 93.94 274 GLU A C 1
ATOM 2124 O O . GLU A 1 274 ? 6.912 -4.549 -23.328 1.00 93.94 274 GLU A O 1
ATOM 2129 N N . TYR A 1 275 ? 5.208 -6.015 -23.274 1.00 95.56 275 TYR A N 1
ATOM 2130 C CA . TYR A 1 275 ? 4.662 -5.517 -22.016 1.00 95.56 275 TYR A CA 1
ATOM 2131 C C . TYR A 1 275 ? 4.954 -6.497 -20.881 1.00 95.56 275 TYR A C 1
ATOM 2133 O O . TYR A 1 275 ? 4.685 -7.691 -20.999 1.00 95.56 275 TYR A O 1
ATOM 2141 N N . LYS A 1 276 ? 5.408 -5.966 -19.745 1.00 97.00 276 LYS A N 1
ATOM 2142 C CA . LYS A 1 276 ? 5.346 -6.656 -18.450 1.00 97.00 276 LYS A CA 1
ATOM 2143 C C . LYS A 1 276 ? 4.364 -5.947 -17.527 1.00 97.00 276 LYS A C 1
ATOM 2145 O O . LYS A 1 276 ? 4.289 -4.717 -17.538 1.00 97.00 276 LYS A O 1
ATOM 2150 N N . ARG A 1 277 ? 3.632 -6.702 -16.708 1.00 98.00 277 ARG A N 1
ATOM 2151 C CA . ARG A 1 277 ? 2.765 -6.177 -15.649 1.00 98.00 277 ARG A CA 1
ATOM 2152 C C . ARG A 1 277 ? 3.553 -6.114 -14.345 1.00 98.00 277 ARG A C 1
ATOM 2154 O O . ARG A 1 277 ? 4.002 -7.126 -13.821 1.00 98.00 277 ARG A O 1
ATO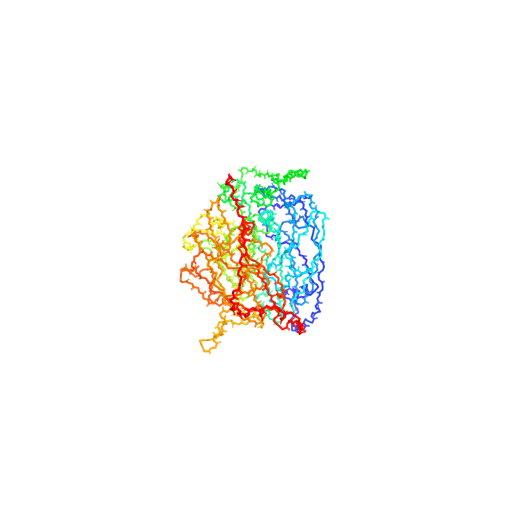M 2161 N N . LEU A 1 278 ? 3.695 -4.909 -13.811 1.00 98.69 278 LEU A N 1
ATOM 2162 C CA . LEU A 1 278 ? 4.346 -4.630 -12.539 1.00 98.69 278 LEU A CA 1
ATOM 2163 C C . LEU A 1 278 ? 3.289 -4.257 -11.499 1.00 98.69 278 LEU A C 1
ATOM 2165 O O . LEU A 1 278 ? 2.580 -3.265 -11.663 1.00 98.69 278 LEU A O 1
ATOM 2169 N N . ARG A 1 279 ? 3.182 -5.045 -10.431 1.00 98.69 279 ARG A N 1
ATOM 2170 C CA . ARG A 1 279 ? 2.271 -4.823 -9.302 1.00 98.69 279 ARG A CA 1
ATOM 2171 C C . ARG A 1 279 ? 3.007 -4.072 -8.202 1.00 98.69 279 ARG A C 1
ATOM 2173 O O . ARG A 1 279 ? 3.664 -4.685 -7.357 1.00 98.69 279 ARG A O 1
ATOM 2180 N N . PHE A 1 280 ? 2.939 -2.747 -8.247 1.00 98.81 280 PHE A N 1
ATOM 2181 C CA . PHE A 1 280 ? 3.569 -1.894 -7.249 1.00 98.81 280 PHE A CA 1
ATOM 2182 C C . PHE A 1 280 ? 2.744 -1.842 -5.973 1.00 98.81 280 PHE A C 1
ATOM 2184 O O . PHE A 1 280 ? 1.543 -1.576 -6.001 1.00 98.81 280 PHE A O 1
ATOM 2191 N N . ILE A 1 281 ? 3.428 -2.041 -4.851 1.00 98.88 281 ILE A N 1
ATOM 2192 C CA . ILE A 1 281 ? 2.895 -1.836 -3.508 1.00 98.88 281 ILE A CA 1
ATOM 2193 C C . ILE A 1 281 ? 3.856 -0.893 -2.798 1.00 98.88 281 ILE A C 1
ATOM 2195 O O . ILE A 1 281 ? 5.029 -1.233 -2.623 1.00 98.88 281 ILE A O 1
ATOM 2199 N N . ASN A 1 282 ? 3.377 0.283 -2.393 1.00 98.81 282 ASN A N 1
ATOM 2200 C CA . ASN A 1 282 ? 4.185 1.186 -1.586 1.00 98.81 282 ASN A CA 1
ATOM 2201 C C . ASN A 1 282 ? 4.080 0.801 -0.103 1.00 98.81 282 ASN A C 1
ATOM 2203 O O . ASN A 1 282 ? 3.200 1.273 0.613 1.00 98.81 282 ASN A O 1
ATOM 2207 N N . ALA A 1 283 ? 4.994 -0.060 0.345 1.00 98.50 283 ALA A N 1
ATOM 2208 C CA . ALA A 1 283 ? 5.154 -0.452 1.743 1.00 98.50 283 ALA A CA 1
ATOM 2209 C C . ALA A 1 283 ? 6.233 0.387 2.463 1.00 98.50 283 ALA A C 1
ATOM 2211 O O . ALA A 1 283 ? 6.794 -0.046 3.472 1.00 98.50 283 ALA A O 1
ATOM 2212 N N . ILE A 1 284 ? 6.542 1.585 1.949 1.00 97.69 284 ILE A N 1
ATOM 2213 C CA . ILE A 1 284 ? 7.384 2.566 2.633 1.00 97.69 284 ILE A CA 1
ATOM 2214 C C . ILE A 1 284 ? 6.536 3.236 3.714 1.00 97.69 284 ILE A C 1
ATOM 2216 O O . ILE A 1 284 ? 5.487 3.803 3.421 1.00 97.69 284 ILE A O 1
ATOM 2220 N N . ALA A 1 285 ? 7.007 3.190 4.962 1.00 95.94 285 ALA A N 1
ATOM 2221 C CA . ALA A 1 285 ? 6.212 3.536 6.140 1.00 95.94 285 ALA A CA 1
ATOM 2222 C C . ALA A 1 285 ? 5.601 4.947 6.099 1.00 95.94 285 ALA A C 1
ATOM 2224 O O . ALA A 1 285 ? 4.473 5.145 6.540 1.00 95.94 285 ALA A O 1
ATOM 2225 N N . ASN A 1 286 ? 6.349 5.928 5.588 1.00 94.19 286 ASN A N 1
ATOM 2226 C CA . ASN A 1 286 ? 5.987 7.336 5.736 1.00 94.19 286 ASN A CA 1
ATOM 2227 C C . ASN A 1 286 ? 6.035 8.142 4.434 1.00 94.19 286 ASN A C 1
ATOM 2229 O O . ASN A 1 286 ? 5.741 9.329 4.484 1.00 94.19 286 ASN A O 1
ATOM 2233 N N . ASN A 1 287 ? 6.422 7.568 3.289 1.00 92.94 287 ASN A N 1
ATOM 2234 C CA . ASN A 1 287 ? 6.774 8.361 2.105 1.00 92.94 287 ASN A CA 1
ATOM 2235 C C . ASN A 1 287 ? 5.982 7.984 0.844 1.00 92.94 287 ASN A C 1
ATOM 2237 O O . ASN A 1 287 ? 5.872 6.814 0.479 1.00 92.94 287 ASN A O 1
ATOM 2241 N N . VAL A 1 288 ? 5.467 8.998 0.145 1.00 93.06 288 VAL A N 1
ATOM 2242 C CA . VAL A 1 288 ? 4.810 8.876 -1.165 1.00 93.06 288 VAL A CA 1
ATOM 2243 C C . VAL A 1 288 ? 5.853 8.587 -2.240 1.00 93.06 288 VAL A C 1
ATOM 2245 O O . VAL A 1 288 ? 6.855 9.297 -2.341 1.00 93.06 288 VAL A O 1
ATOM 2248 N N . ALA A 1 289 ? 5.608 7.558 -3.051 1.00 93.81 289 ALA A N 1
ATOM 2249 C CA . ALA A 1 289 ? 6.446 7.195 -4.185 1.00 93.81 289 ALA A CA 1
ATOM 2250 C C . ALA A 1 289 ? 5.859 7.759 -5.487 1.00 93.81 289 ALA A C 1
ATOM 2252 O O . ALA A 1 289 ? 4.684 7.558 -5.793 1.00 93.81 289 ALA A O 1
ATOM 2253 N N . GLU A 1 290 ? 6.690 8.439 -6.272 1.00 93.50 290 GLU A N 1
ATOM 2254 C CA . GLU A 1 290 ? 6.330 8.991 -7.582 1.00 93.50 290 GLU A CA 1
ATOM 2255 C C . GLU A 1 290 ? 7.116 8.273 -8.664 1.00 93.50 290 GLU A C 1
ATOM 2257 O O . GLU A 1 290 ? 8.265 8.613 -8.931 1.00 93.50 290 GLU A O 1
ATOM 2262 N N . LEU A 1 291 ? 6.510 7.248 -9.257 1.00 95.38 291 LEU A N 1
ATOM 2263 C CA . LEU A 1 291 ? 7.195 6.392 -10.213 1.00 95.38 291 LEU A CA 1
ATOM 2264 C C . LEU A 1 291 ? 7.249 7.042 -11.589 1.00 95.38 291 LEU A C 1
ATOM 2266 O O . LEU A 1 291 ? 6.215 7.418 -12.149 1.00 95.38 291 LEU A O 1
ATOM 2270 N N . VAL A 1 292 ? 8.452 7.095 -12.149 1.00 94.50 292 VAL A N 1
ATOM 2271 C CA . VAL A 1 292 ? 8.725 7.579 -13.501 1.00 94.50 292 VAL A CA 1
ATOM 2272 C C . VAL A 1 292 ? 9.702 6.648 -14.212 1.00 94.50 292 VAL A C 1
ATOM 2274 O O . VAL A 1 292 ? 10.357 5.799 -13.605 1.00 94.50 292 VAL A O 1
ATOM 2277 N N . THR A 1 293 ? 9.822 6.822 -15.523 1.00 95.00 293 THR A N 1
ATOM 2278 C CA . THR A 1 293 ? 10.940 6.279 -16.299 1.00 95.00 293 THR A CA 1
ATOM 2279 C C . THR A 1 293 ? 11.989 7.365 -16.533 1.00 95.00 293 THR A C 1
ATOM 2281 O O . THR A 1 293 ? 11.682 8.571 -16.531 1.00 95.00 293 THR A O 1
ATOM 2284 N N . SER A 1 294 ? 13.242 6.948 -16.749 1.00 89.00 294 SER A N 1
ATOM 2285 C CA . SER A 1 294 ? 14.336 7.871 -17.068 1.00 89.00 294 SER A CA 1
ATOM 2286 C C . SER A 1 294 ? 13.928 8.840 -18.178 1.00 89.00 294 SER A C 1
ATOM 2288 O O . SER A 1 294 ? 13.325 8.454 -19.187 1.00 89.00 294 SER A O 1
ATOM 2290 N N . ARG A 1 295 ? 14.242 10.126 -17.991 1.00 84.50 295 ARG A N 1
ATOM 2291 C CA . ARG A 1 295 ? 13.835 11.182 -18.926 1.00 84.50 295 ARG A CA 1
ATOM 2292 C C . ARG A 1 295 ? 14.383 10.902 -20.325 1.00 84.50 295 ARG A C 1
ATOM 2294 O O . ARG A 1 295 ? 15.580 10.700 -20.489 1.00 84.50 295 ARG A O 1
ATOM 2301 N N . GLY A 1 296 ? 13.506 10.943 -21.326 1.00 82.69 296 GLY A N 1
ATOM 2302 C CA . GLY A 1 296 ? 13.879 10.669 -22.716 1.00 82.69 296 GLY A CA 1
ATOM 2303 C C . GLY A 1 296 ? 14.081 9.186 -23.037 1.00 82.69 296 GLY A C 1
ATOM 2304 O O . GLY A 1 296 ? 14.504 8.887 -24.145 1.00 82.69 296 GLY A O 1
ATOM 2305 N N . SER A 1 297 ? 13.778 8.268 -22.111 1.00 88.50 297 SER A N 1
ATOM 2306 C CA . SER A 1 297 ? 13.696 6.842 -22.439 1.00 88.50 297 SER A CA 1
ATOM 2307 C C . SER A 1 297 ? 12.494 6.554 -23.342 1.00 88.50 297 SER A C 1
ATOM 2309 O O . SER A 1 297 ? 11.447 7.194 -23.229 1.00 88.50 297 SER A O 1
ATOM 2311 N N . GLY A 1 298 ? 12.612 5.529 -24.189 1.00 89.94 298 GLY A N 1
ATOM 2312 C CA . GLY A 1 298 ? 11.488 4.967 -24.944 1.00 89.94 298 GLY A CA 1
ATOM 2313 C C . GLY A 1 298 ? 10.512 4.138 -24.093 1.00 89.94 298 GLY A C 1
ATOM 2314 O O . GLY A 1 298 ? 9.695 3.410 -24.656 1.00 89.94 298 GLY A O 1
ATOM 2315 N N . CYS A 1 299 ? 10.614 4.188 -22.758 1.00 95.38 299 CYS A N 1
ATOM 2316 C CA . CYS A 1 299 ? 9.822 3.380 -21.834 1.00 95.38 299 CYS A CA 1
ATOM 2317 C C . CYS A 1 299 ? 8.557 4.112 -21.373 1.00 95.38 299 CYS A C 1
ATOM 2319 O O . CYS A 1 299 ? 8.621 5.227 -20.855 1.00 95.38 299 CYS A O 1
ATOM 2321 N N . MET A 1 300 ? 7.405 3.457 -21.513 1.00 95.19 300 MET A N 1
ATOM 2322 C CA . MET A 1 300 ? 6.089 4.001 -21.180 1.00 95.19 300 MET A CA 1
ATOM 2323 C C . MET A 1 300 ? 5.424 3.239 -20.035 1.00 95.19 300 MET A C 1
ATOM 2325 O O . MET A 1 300 ? 5.437 2.009 -20.014 1.00 95.19 300 MET A O 1
ATOM 2329 N N . LEU A 1 301 ? 4.744 3.979 -19.155 1.00 96.56 301 LEU A N 1
ATOM 2330 C CA . LEU A 1 301 ? 3.910 3.437 -18.083 1.00 96.56 301 LEU A CA 1
ATOM 2331 C C . LEU A 1 301 ? 2.424 3.533 -18.458 1.00 96.56 301 LEU A C 1
ATOM 2333 O O . LEU A 1 301 ? 1.906 4.599 -18.814 1.00 96.56 301 LEU A O 1
ATOM 2337 N N . LYS A 1 302 ? 1.719 2.404 -18.380 1.00 97.38 302 LYS A N 1
ATOM 2338 C CA . LYS A 1 302 ? 0.273 2.301 -18.603 1.00 97.38 302 LYS A CA 1
ATOM 2339 C C . LYS A 1 302 ? -0.375 1.727 -17.346 1.00 97.38 302 LYS A C 1
ATOM 2341 O O . LYS A 1 302 ? -0.268 0.534 -17.086 1.00 97.38 302 LYS A O 1
ATOM 2346 N N . VAL A 1 303 ? -1.047 2.568 -16.566 1.00 97.94 303 VAL A N 1
ATOM 2347 C CA . VAL A 1 303 ? -1.756 2.144 -15.351 1.00 97.94 303 VAL A CA 1
ATOM 2348 C C . VAL A 1 303 ? -2.963 1.293 -15.739 1.00 97.94 303 VAL A C 1
ATOM 2350 O O . VAL A 1 303 ? -3.767 1.695 -16.586 1.00 97.94 303 VAL A O 1
ATOM 2353 N N . LEU A 1 304 ? -3.066 0.120 -15.120 1.00 98.00 304 LEU A N 1
ATOM 2354 C CA . LEU A 1 304 ? -4.140 -0.855 -15.284 1.00 98.00 304 LEU A CA 1
ATOM 2355 C C . LEU A 1 304 ? -5.102 -0.826 -14.093 1.00 98.00 304 LEU A C 1
ATOM 2357 O O . LEU A 1 304 ? -6.312 -0.874 -14.288 1.00 98.00 304 LEU A O 1
ATOM 2361 N N . ALA A 1 305 ? -4.578 -0.734 -12.873 1.00 97.94 305 ALA A N 1
ATOM 2362 C CA . ALA A 1 305 ? -5.370 -0.725 -11.647 1.00 97.94 305 ALA A CA 1
ATOM 2363 C C . ALA A 1 305 ? -4.733 0.187 -10.596 1.00 97.94 305 ALA A C 1
ATOM 2365 O O . ALA A 1 305 ? -3.509 0.317 -10.565 1.00 97.94 305 ALA A O 1
ATOM 2366 N N . MET A 1 306 ? -5.564 0.766 -9.731 1.00 98.12 306 MET A N 1
ATOM 2367 C CA . MET A 1 306 ? -5.150 1.480 -8.520 1.00 98.12 306 MET A CA 1
ATOM 2368 C C . MET A 1 306 ? -5.795 0.794 -7.320 1.00 98.12 306 MET A C 1
ATOM 2370 O O . MET A 1 306 ? -6.956 0.399 -7.396 1.00 98.12 306 MET A O 1
ATOM 2374 N N . ASP A 1 307 ? -5.031 0.591 -6.251 1.00 98.19 307 ASP A N 1
ATOM 2375 C CA . ASP A 1 307 ? -5.477 -0.076 -5.019 1.00 98.19 307 ASP A CA 1
ATOM 2376 C C . ASP A 1 307 ? -6.124 -1.463 -5.251 1.00 98.19 307 ASP A C 1
ATOM 2378 O O . ASP A 1 307 ? -6.926 -1.950 -4.471 1.00 98.19 307 ASP A O 1
ATOM 2382 N N . GLY A 1 308 ? -5.747 -2.169 -6.319 1.00 96.62 308 GLY A N 1
ATOM 2383 C CA . GLY A 1 308 ? -6.335 -3.474 -6.645 1.00 96.62 308 GLY A CA 1
ATOM 2384 C C . GLY A 1 308 ? -7.690 -3.398 -7.356 1.00 96.62 308 GLY A C 1
ATOM 2385 O O . GLY A 1 308 ? -8.319 -4.431 -7.567 1.00 96.62 308 GLY A O 1
ATOM 2386 N N . ILE A 1 309 ? -8.112 -2.208 -7.793 1.00 97.06 309 ILE A N 1
ATOM 2387 C CA . ILE A 1 309 ? -9.296 -2.001 -8.627 1.00 97.06 309 ILE A CA 1
ATOM 2388 C C . ILE A 1 309 ? -8.878 -1.573 -10.034 1.00 97.06 309 ILE A C 1
ATOM 2390 O O . ILE A 1 309 ? -8.228 -0.544 -10.234 1.00 97.06 309 ILE A O 1
ATOM 2394 N N . TYR A 1 310 ? -9.270 -2.363 -11.033 1.00 96.38 310 TYR A N 1
ATOM 2395 C CA . TYR A 1 310 ? -9.023 -2.042 -12.436 1.00 96.38 310 TYR A CA 1
ATOM 2396 C C . TYR A 1 310 ? -9.676 -0.720 -12.857 1.00 96.38 310 TYR A C 1
ATOM 2398 O O . TYR A 1 310 ? -10.832 -0.428 -12.533 1.00 96.38 310 TYR A O 1
ATOM 2406 N N . LEU A 1 311 ? -8.939 0.054 -13.655 1.00 95.31 311 LEU A N 1
ATOM 2407 C CA . LEU A 1 311 ? -9.494 1.156 -14.434 1.00 95.31 311 LEU A CA 1
ATOM 2408 C C . LEU A 1 311 ? -10.416 0.604 -15.528 1.00 95.31 311 LEU A C 1
ATOM 2410 O O . LEU A 1 311 ? -10.421 -0.583 -15.816 1.00 95.31 311 LEU A O 1
ATOM 2414 N N . THR A 1 312 ? -11.176 1.460 -16.209 1.00 93.31 312 THR A N 1
ATOM 2415 C CA . THR A 1 312 ? -12.017 1.014 -17.338 1.00 93.31 312 THR A CA 1
ATOM 2416 C C . THR A 1 312 ? -11.195 0.624 -18.572 1.00 93.31 312 THR A C 1
ATOM 2418 O O . THR A 1 312 ? -11.586 -0.256 -19.342 1.00 93.31 312 THR A O 1
ATOM 2421 N N . LYS A 1 313 ? -10.044 1.275 -18.757 1.00 95.06 313 LYS A N 1
ATOM 2422 C CA . LYS A 1 313 ? -9.067 1.028 -19.823 1.00 95.06 313 LYS A CA 1
ATOM 2423 C C . LYS A 1 313 ? -7.665 1.436 -19.355 1.00 95.06 313 LYS A C 1
ATOM 2425 O O . LYS A 1 313 ? -7.568 2.293 -18.472 1.00 95.06 313 LYS A O 1
ATOM 2430 N N . PRO A 1 314 ? -6.589 0.908 -19.965 1.00 96.88 314 PRO A N 1
ATOM 2431 C CA . PRO A 1 314 ? -5.229 1.312 -19.624 1.00 96.88 314 PRO A CA 1
ATOM 2432 C C . PRO A 1 314 ? -5.027 2.821 -19.810 1.00 96.88 314 PRO A C 1
ATOM 2434 O O . PRO A 1 314 ? -5.356 3.376 -20.864 1.00 96.88 314 PRO A O 1
ATOM 2437 N N . LYS A 1 315 ? -4.464 3.492 -18.802 1.00 95.81 315 LYS A N 1
ATOM 2438 C CA . LYS A 1 315 ? -4.227 4.943 -18.823 1.00 95.81 315 LYS A CA 1
ATOM 2439 C C . LYS A 1 315 ? -2.731 5.231 -18.846 1.00 95.81 315 LYS A C 1
ATOM 2441 O O . LYS A 1 315 ? -1.999 4.816 -17.956 1.00 95.81 315 LYS A O 1
ATOM 2446 N N . ALA A 1 316 ? -2.274 5.948 -19.870 1.00 94.94 316 ALA A N 1
ATOM 2447 C CA . ALA A 1 316 ? -0.896 6.424 -19.916 1.00 94.94 316 ALA A CA 1
ATOM 2448 C C . ALA A 1 316 ? -0.656 7.451 -18.811 1.00 94.94 316 ALA A C 1
ATOM 2450 O O . ALA A 1 316 ? -1.485 8.343 -18.610 1.00 94.94 316 ALA A O 1
ATOM 2451 N N . ARG A 1 317 ? 0.472 7.322 -18.120 1.00 92.06 317 ARG A N 1
ATOM 2452 C CA . ARG A 1 317 ? 0.907 8.261 -17.091 1.00 92.06 317 ARG A CA 1
ATOM 2453 C C . ARG A 1 317 ? 2.401 8.509 -17.247 1.00 92.06 317 ARG A C 1
ATOM 2455 O O . ARG A 1 317 ? 3.157 7.571 -17.469 1.00 92.06 317 ARG A O 1
ATOM 2462 N N . GLU A 1 318 ? 2.804 9.768 -17.137 1.00 89.06 318 GLU A N 1
ATOM 2463 C CA . GLU A 1 318 ? 4.223 10.133 -17.039 1.00 89.06 318 GLU A CA 1
ATOM 2464 C C . GLU A 1 318 ? 4.753 9.924 -15.618 1.00 89.06 318 GLU A C 1
ATOM 2466 O O . GLU A 1 318 ? 5.911 9.557 -15.441 1.00 89.06 318 GLU A O 1
ATOM 2471 N N . VAL A 1 319 ? 3.879 10.126 -14.626 1.00 91.81 319 VAL A N 1
ATOM 2472 C CA . VAL A 1 319 ? 4.135 9.914 -13.202 1.00 91.81 319 VAL A CA 1
ATOM 2473 C C . VAL A 1 319 ? 3.003 9.067 -12.629 1.00 91.81 319 VAL A C 1
ATOM 2475 O O . VAL A 1 319 ? 1.827 9.374 -12.849 1.00 91.81 319 VAL A O 1
ATOM 2478 N N . VAL A 1 320 ? 3.344 8.004 -11.903 1.00 94.94 320 VAL A N 1
ATOM 2479 C CA . VAL A 1 320 ? 2.386 7.201 -11.129 1.00 94.94 320 VAL A CA 1
ATOM 2480 C C . VAL A 1 320 ? 2.614 7.484 -9.648 1.00 94.94 320 VAL A C 1
ATOM 2482 O O . VAL A 1 320 ? 3.633 7.083 -9.088 1.00 94.94 320 VAL A O 1
ATOM 2485 N N . VAL A 1 321 ? 1.677 8.200 -9.025 1.00 94.00 321 VAL A N 1
ATOM 2486 C CA . VAL A 1 321 ? 1.736 8.572 -7.604 1.00 94.00 321 VAL A CA 1
ATOM 2487 C C . VAL A 1 321 ? 1.143 7.449 -6.759 1.00 94.00 321 VAL A C 1
ATOM 2489 O O . VAL A 1 321 ? -0.026 7.098 -6.920 1.00 94.00 321 VAL A O 1
ATOM 2492 N N . ILE A 1 322 ? 1.937 6.904 -5.841 1.00 96.50 322 ILE A N 1
ATOM 2493 C CA . ILE A 1 322 ? 1.535 5.822 -4.944 1.00 96.50 322 ILE A CA 1
ATOM 2494 C C . ILE A 1 322 ? 1.813 6.264 -3.502 1.00 96.50 322 ILE A C 1
ATOM 2496 O O . ILE A 1 322 ? 2.976 6.286 -3.087 1.00 96.50 322 ILE A O 1
ATOM 2500 N N . PRO A 1 323 ? 0.793 6.650 -2.714 1.00 95.56 323 PRO A N 1
ATOM 2501 C CA . PRO A 1 323 ? 1.004 6.972 -1.303 1.00 95.56 323 PRO A CA 1
ATOM 2502 C C . PRO A 1 323 ? 1.435 5.739 -0.493 1.00 95.56 323 PRO A C 1
ATOM 2504 O O . PRO A 1 323 ? 1.235 4.625 -0.977 1.00 95.56 323 PRO A O 1
ATOM 2507 N N . PRO A 1 324 ? 1.974 5.904 0.731 1.00 97.31 324 PRO A N 1
ATOM 2508 C CA . PRO A 1 324 ? 2.065 4.818 1.707 1.00 97.31 324 PRO A CA 1
ATOM 2509 C C . PRO A 1 324 ? 0.767 4.007 1.754 1.00 97.31 324 PRO A C 1
ATOM 2511 O O . PRO A 1 324 ? -0.315 4.582 1.854 1.00 97.31 324 PRO A O 1
ATOM 2514 N N . GLY A 1 325 ? 0.875 2.693 1.567 1.00 97.75 325 GLY A N 1
ATOM 2515 C CA . GLY A 1 325 ? -0.243 1.749 1.497 1.00 97.75 325 GLY A CA 1
ATOM 2516 C C . GLY A 1 325 ? -1.026 1.696 0.182 1.00 97.75 325 GLY A C 1
ATOM 2517 O O . GLY A 1 325 ? -1.805 0.762 -0.037 1.00 97.75 325 GLY A O 1
ATOM 2518 N N . GLY A 1 326 ? -0.780 2.629 -0.737 1.00 98.31 326 GLY A N 1
ATOM 2519 C CA . GLY A 1 326 ? -1.339 2.606 -2.084 1.00 98.31 326 GLY A CA 1
ATOM 2520 C C . GLY A 1 326 ? -0.719 1.521 -2.966 1.00 98.31 326 GLY A C 1
ATOM 2521 O O . GLY A 1 326 ? 0.417 1.073 -2.754 1.00 98.31 326 GLY A O 1
ATOM 2522 N N . ARG A 1 327 ? -1.467 1.099 -3.991 1.00 98.75 327 ARG A N 1
ATOM 2523 C CA . ARG A 1 327 ? -0.982 0.166 -5.022 1.00 98.75 327 ARG A CA 1
ATOM 2524 C C . ARG A 1 327 ? -1.243 0.692 -6.421 1.00 98.75 327 ARG A C 1
ATOM 2526 O O . ARG A 1 327 ? -2.230 1.386 -6.657 1.00 98.75 327 ARG A O 1
ATOM 2533 N N . ALA A 1 328 ? -0.396 0.284 -7.359 1.00 98.62 328 ALA A N 1
ATOM 2534 C CA . ALA A 1 328 ? -0.630 0.490 -8.780 1.00 98.62 328 ALA A CA 1
ATOM 2535 C C . ALA A 1 328 ? -0.178 -0.732 -9.582 1.00 98.62 328 ALA A C 1
ATOM 2537 O O . ALA A 1 328 ? 0.986 -1.127 -9.522 1.00 98.62 328 ALA A O 1
ATOM 2538 N N . ASP A 1 329 ? -1.075 -1.284 -10.393 1.00 98.62 329 ASP A N 1
ATOM 2539 C CA . ASP A 1 329 ? -0.696 -2.269 -11.403 1.00 98.62 329 ASP A CA 1
ATOM 2540 C C . ASP A 1 329 ? -0.398 -1.528 -12.701 1.00 98.62 329 ASP A C 1
ATOM 2542 O O . ASP A 1 329 ? -1.266 -0.846 -13.252 1.00 98.62 329 ASP A O 1
ATOM 2546 N N . VAL A 1 330 ? 0.827 -1.655 -13.198 1.00 98.50 330 VAL A N 1
ATOM 2547 C CA . VAL A 1 330 ? 1.333 -0.881 -14.330 1.00 98.50 330 VAL A CA 1
ATOM 2548 C C . VAL A 1 330 ? 1.876 -1.823 -15.391 1.00 98.50 330 VAL A C 1
ATOM 2550 O O . VAL A 1 330 ? 2.762 -2.625 -15.122 1.00 98.50 330 VAL A O 1
ATOM 2553 N N . ALA A 1 331 ? 1.377 -1.706 -16.618 1.00 98.19 331 ALA A N 1
ATOM 2554 C CA . ALA A 1 331 ? 2.023 -2.302 -17.776 1.00 98.19 331 ALA A CA 1
ATOM 2555 C C . ALA A 1 331 ? 3.160 -1.386 -18.252 1.00 98.19 331 ALA A C 1
ATOM 2557 O O . ALA A 1 331 ? 2.921 -0.222 -18.593 1.00 98.19 331 ALA A O 1
ATOM 2558 N N . ILE A 1 332 ? 4.383 -1.913 -18.278 1.00 97.12 332 ILE A N 1
ATOM 2559 C CA . ILE A 1 332 ? 5.577 -1.224 -18.775 1.00 97.12 332 ILE A CA 1
ATOM 2560 C C . ILE A 1 332 ? 6.022 -1.830 -20.104 1.00 97.12 332 ILE A C 1
ATOM 2562 O O . ILE A 1 332 ? 6.025 -3.048 -20.250 1.00 97.12 332 ILE A O 1
ATOM 2566 N N . MET A 1 333 ? 6.397 -0.978 -21.057 1.00 95.75 333 MET A N 1
ATOM 2567 C CA . MET A 1 333 ? 7.021 -1.375 -22.323 1.00 95.75 333 MET A CA 1
ATOM 2568 C C . MET A 1 333 ? 8.065 -0.342 -22.723 1.00 95.75 333 MET A C 1
ATOM 2570 O O . MET A 1 333 ? 7.834 0.855 -22.542 1.00 95.75 333 MET A O 1
ATOM 2574 N N . CYS A 1 334 ? 9.179 -0.802 -23.291 1.00 95.56 334 CYS A N 1
ATOM 2575 C CA . CYS A 1 334 ? 10.223 0.044 -23.856 1.00 95.56 334 CYS A CA 1
ATOM 2576 C C . CYS A 1 334 ? 10.332 -0.158 -25.371 1.00 95.56 334 CYS A C 1
ATOM 2578 O O . CYS A 1 334 ? 10.447 -1.286 -25.852 1.00 95.56 334 CYS A O 1
ATOM 2580 N N . ALA A 1 335 ? 10.299 0.948 -26.116 1.00 93.38 335 ALA A N 1
ATOM 2581 C CA . ALA A 1 335 ? 10.309 0.950 -27.579 1.00 93.38 335 ALA A CA 1
ATOM 2582 C C . ALA A 1 335 ? 11.721 0.909 -28.195 1.00 93.38 335 ALA A C 1
ATOM 2584 O O . ALA A 1 335 ? 11.857 0.767 -29.407 1.00 93.38 335 ALA A O 1
ATOM 2585 N N . GLU A 1 336 ? 12.769 1.037 -27.378 1.00 92.81 336 GLU A N 1
ATOM 2586 C CA . GLU A 1 336 ? 14.162 1.123 -27.822 1.00 92.81 336 GLU A CA 1
ATOM 2587 C C . GLU A 1 336 ? 15.033 0.107 -27.075 1.00 92.81 336 GLU A C 1
ATOM 2589 O O . GLU A 1 336 ? 14.789 -0.189 -25.906 1.00 92.81 336 GLU A O 1
ATOM 2594 N N . ILE A 1 337 ? 16.059 -0.419 -27.751 1.00 94.19 337 ILE A N 1
ATOM 2595 C CA . ILE A 1 337 ? 17.098 -1.263 -27.140 1.00 94.19 337 ILE A CA 1
ATOM 2596 C C . ILE A 1 337 ? 17.998 -0.366 -26.296 1.00 94.19 337 ILE A C 1
ATOM 2598 O O . ILE A 1 337 ? 18.452 0.674 -26.773 1.00 94.19 337 ILE A O 1
ATOM 2602 N N . GLY A 1 338 ? 18.325 -0.794 -25.083 1.00 93.56 338 GLY A N 1
ATOM 2603 C CA . GLY A 1 338 ? 19.250 -0.054 -24.239 1.00 93.56 338 GLY A CA 1
ATOM 2604 C C . GLY A 1 338 ? 19.101 -0.369 -22.764 1.00 93.56 338 GLY A C 1
ATOM 2605 O O . GLY A 1 338 ? 18.403 -1.300 -22.362 1.00 93.56 338 GLY A O 1
ATOM 2606 N N . GLU A 1 339 ? 19.778 0.436 -21.956 1.00 94.62 339 GLU A N 1
ATOM 2607 C CA . GLU A 1 339 ? 19.643 0.412 -20.508 1.00 94.62 339 GLU A CA 1
ATOM 2608 C C . GLU A 1 339 ? 18.937 1.690 -20.054 1.00 94.62 339 GLU A C 1
ATOM 2610 O O . GLU A 1 339 ? 19.409 2.801 -20.299 1.00 94.62 339 GLU A O 1
ATOM 2615 N N . PHE A 1 340 ? 17.800 1.519 -19.391 1.00 95.88 340 PHE A N 1
ATOM 2616 C CA . PHE A 1 340 ? 16.999 2.597 -18.816 1.00 95.88 340 PHE A CA 1
ATOM 2617 C C . PHE A 1 340 ? 16.748 2.309 -17.337 1.00 95.88 340 PHE A C 1
ATOM 2619 O O . PHE A 1 340 ? 17.203 1.294 -16.806 1.00 95.88 340 PHE A O 1
ATOM 2626 N N . TYR A 1 341 ? 16.007 3.181 -16.659 1.00 95.94 341 TYR A N 1
ATOM 2627 C CA . TYR A 1 341 ? 15.656 2.975 -15.261 1.00 95.94 341 TYR A CA 1
ATOM 2628 C C . TYR A 1 341 ? 14.187 3.288 -14.995 1.00 95.94 341 TYR A C 1
ATOM 2630 O O . TYR A 1 341 ? 13.593 4.193 -15.589 1.00 95.94 341 TYR A O 1
ATOM 2638 N N . LEU A 1 342 ? 13.630 2.519 -14.064 1.00 96.75 342 LEU A N 1
ATOM 2639 C CA . LEU A 1 342 ? 12.517 2.948 -13.233 1.00 96.75 342 LEU A CA 1
ATOM 2640 C C . LEU A 1 342 ? 13.097 3.769 -12.084 1.00 96.75 342 LEU A C 1
ATOM 2642 O O . LEU A 1 342 ? 14.072 3.364 -11.442 1.00 96.75 342 LEU A O 1
ATOM 2646 N N . GLU A 1 343 ? 12.492 4.917 -11.834 1.00 95.06 343 GLU A N 1
ATOM 2647 C CA . GLU A 1 343 ? 12.955 5.909 -10.874 1.00 95.06 343 GLU A CA 1
ATOM 2648 C C . GLU A 1 343 ? 11.789 6.335 -9.982 1.00 95.06 343 GLU A C 1
ATOM 2650 O O . GLU A 1 343 ? 10.627 6.292 -10.396 1.00 95.06 343 GLU A O 1
ATOM 2655 N N . THR A 1 344 ? 12.101 6.775 -8.768 1.00 92.62 344 THR A N 1
ATOM 2656 C CA . THR A 1 344 ? 11.257 7.755 -8.088 1.00 92.62 344 THR A CA 1
ATOM 2657 C C . THR A 1 344 ? 11.742 9.143 -8.468 1.00 92.62 344 THR A C 1
ATOM 2659 O O . THR A 1 344 ? 12.948 9.355 -8.592 1.00 92.62 344 THR A O 1
ATOM 2662 N N . ASP A 1 345 ? 10.831 10.091 -8.668 1.00 87.62 345 ASP A N 1
ATOM 2663 C CA . ASP A 1 345 ? 11.199 11.476 -8.958 1.00 87.62 345 ASP A CA 1
ATOM 2664 C C . ASP A 1 345 ? 10.311 12.446 -8.193 1.00 87.62 345 ASP A C 1
ATOM 2666 O O . ASP A 1 345 ? 9.111 12.542 -8.441 1.00 87.62 345 ASP A O 1
ATOM 2670 N N . CYS A 1 346 ? 10.921 13.177 -7.265 1.00 80.50 346 CYS A N 1
ATOM 2671 C CA . CYS A 1 346 ? 10.243 14.160 -6.448 1.00 80.50 346 CYS A CA 1
ATOM 2672 C C . CYS A 1 346 ? 10.490 15.607 -6.917 1.00 80.50 346 CYS A C 1
ATOM 2674 O O . CYS A 1 346 ? 10.049 16.548 -6.251 1.00 80.50 346 CYS A O 1
ATOM 2676 N N . ALA A 1 347 ? 11.143 15.815 -8.066 1.00 74.56 347 ALA A N 1
ATOM 2677 C CA . ALA A 1 347 ? 11.488 17.142 -8.558 1.00 74.56 347 ALA A CA 1
ATOM 2678 C C . ALA A 1 347 ? 10.264 17.954 -9.025 1.00 74.56 347 ALA A C 1
ATOM 2680 O O . ALA A 1 347 ? 9.428 17.490 -9.807 1.00 74.56 347 ALA A O 1
ATOM 2681 N N . THR A 1 348 ? 10.244 19.247 -8.676 1.00 70.81 348 THR A N 1
ATOM 2682 C CA . THR A 1 348 ? 9.239 20.232 -9.145 1.00 70.81 348 THR A CA 1
ATOM 2683 C C . THR A 1 348 ? 9.107 20.322 -10.670 1.00 70.81 348 THR A C 1
ATOM 2685 O O . THR A 1 348 ? 8.100 20.813 -11.178 1.00 70.81 348 THR A O 1
ATOM 2688 N N . SER A 1 349 ? 10.124 19.874 -11.415 1.00 70.62 349 SER A N 1
ATOM 2689 C CA . SER A 1 349 ? 10.168 19.970 -12.876 1.00 70.62 349 SER A CA 1
ATOM 2690 C C . SER A 1 349 ? 9.156 19.074 -13.601 1.00 70.62 349 SER A C 1
ATOM 2692 O O . SER A 1 349 ? 8.772 19.414 -14.721 1.00 70.62 349 SER A O 1
ATOM 2694 N N . ARG A 1 350 ? 8.717 17.965 -12.985 1.00 69.19 350 ARG A N 1
ATOM 2695 C CA . ARG A 1 350 ? 7.696 17.061 -13.549 1.00 69.19 350 ARG A CA 1
ATOM 2696 C C . ARG A 1 350 ? 6.346 17.175 -12.858 1.00 69.19 350 ARG A C 1
ATOM 2698 O O . ARG A 1 350 ? 5.324 16.979 -13.502 1.00 69.19 350 ARG A O 1
ATOM 2705 N N . ASN A 1 351 ? 6.352 17.494 -11.567 1.00 65.44 351 ASN A N 1
ATOM 2706 C CA . ASN A 1 351 ? 5.152 17.555 -10.751 1.00 65.44 351 ASN A CA 1
ATOM 2707 C C . ASN A 1 351 ? 5.228 18.763 -9.810 1.00 65.44 351 ASN A C 1
ATOM 2709 O O . ASN A 1 351 ? 5.993 18.761 -8.840 1.00 65.44 351 ASN A O 1
ATOM 2713 N N . LYS A 1 352 ? 4.472 19.825 -10.115 1.00 62.41 352 LYS A N 1
ATOM 2714 C CA . LYS A 1 352 ? 4.535 21.084 -9.356 1.00 62.41 352 LYS A CA 1
ATOM 2715 C C . LYS A 1 352 ? 3.791 20.970 -8.034 1.00 62.41 352 LYS A C 1
ATOM 2717 O O . LYS A 1 352 ? 4.177 21.636 -7.077 1.00 62.41 352 LYS A O 1
ATOM 2722 N N . LEU A 1 353 ? 2.753 20.133 -7.996 1.00 57.69 353 LEU A N 1
ATOM 2723 C CA . LEU A 1 353 ? 2.028 19.767 -6.782 1.00 57.69 353 LEU A CA 1
ATOM 2724 C C . LEU A 1 353 ? 2.904 18.940 -5.835 1.00 57.69 353 LEU A C 1
ATOM 2726 O O . LEU A 1 353 ? 2.991 19.221 -4.643 1.00 57.69 353 LEU A O 1
ATOM 2730 N N . LEU A 1 354 ? 3.578 17.970 -6.451 1.00 63.50 354 LEU A N 1
ATOM 2731 C CA . LEU A 1 354 ? 4.653 17.127 -5.960 1.00 63.50 354 LEU A CA 1
ATOM 2732 C C . LEU A 1 354 ? 5.701 17.883 -5.141 1.00 63.50 354 LEU A C 1
ATOM 2734 O O . LEU A 1 354 ? 5.899 17.680 -3.949 1.00 63.50 354 LEU A O 1
ATOM 2738 N N . GLY A 1 355 ? 6.394 18.762 -5.864 1.00 49.34 355 GLY A N 1
ATOM 2739 C CA . GLY A 1 355 ? 7.834 19.004 -5.801 1.00 49.34 355 GLY A CA 1
ATOM 2740 C C . GLY A 1 355 ? 8.489 19.605 -4.553 1.00 49.34 355 GLY A C 1
ATOM 2741 O O . GLY A 1 355 ? 9.578 20.157 -4.677 1.00 49.34 355 GLY A O 1
ATOM 2742 N N . LEU A 1 356 ? 7.901 19.525 -3.363 1.00 58.28 356 LEU A N 1
ATOM 2743 C CA . LEU A 1 356 ? 8.614 19.864 -2.128 1.00 58.28 356 LEU A CA 1
ATOM 2744 C C . LEU A 1 356 ? 9.477 18.672 -1.687 1.00 58.28 356 LEU A C 1
ATOM 2746 O O . LEU A 1 356 ? 8.961 17.610 -1.339 1.00 58.28 356 LEU A O 1
ATOM 2750 N N . GLU A 1 357 ? 10.799 18.812 -1.773 1.00 53.69 357 GLU A N 1
ATOM 2751 C CA . GLU A 1 357 ? 11.745 17.793 -1.305 1.00 53.69 357 GLU A CA 1
ATOM 2752 C C . GLU A 1 357 ? 11.618 17.616 0.222 1.00 53.69 357 GLU A C 1
ATOM 2754 O O . GLU A 1 357 ? 11.459 18.589 0.962 1.00 53.69 357 GLU A O 1
ATOM 2759 N N . ASN A 1 358 ? 11.687 16.362 0.686 1.00 54.56 358 ASN A N 1
ATOM 2760 C CA . ASN A 1 358 ? 11.761 15.976 2.101 1.00 54.56 358 ASN A CA 1
ATOM 2761 C C . ASN A 1 358 ? 10.511 16.223 2.980 1.00 54.56 358 ASN A C 1
ATOM 2763 O O . ASN A 1 358 ? 10.618 16.556 4.157 1.00 54.56 358 ASN A O 1
ATOM 2767 N N . GLN A 1 359 ? 9.302 16.017 2.451 1.00 73.12 359 GLN A N 1
ATOM 2768 C CA . GLN A 1 359 ? 8.045 16.131 3.212 1.00 73.12 359 GLN A CA 1
ATOM 2769 C C . GLN A 1 359 ? 7.149 14.907 3.000 1.00 73.12 359 GLN A C 1
ATOM 2771 O O . GLN A 1 359 ? 6.135 14.992 2.312 1.00 73.12 359 GLN A O 1
ATOM 2776 N N . HIS A 1 360 ? 7.531 13.758 3.568 1.00 86.25 360 HIS A N 1
ATOM 2777 C CA . HIS A 1 360 ? 6.836 12.481 3.339 1.00 86.25 360 HIS A CA 1
ATOM 2778 C C . HIS A 1 360 ? 6.830 12.055 1.862 1.00 86.25 360 HIS A C 1
ATOM 2780 O O . HIS A 1 360 ? 5.835 11.553 1.336 1.00 86.25 360 HIS A O 1
ATOM 2786 N N . ARG A 1 361 ? 7.953 12.264 1.169 1.00 86.75 361 ARG A N 1
ATOM 2787 C CA . ARG A 1 361 ? 8.140 11.923 -0.245 1.00 86.75 361 ARG A CA 1
ATOM 2788 C C . ARG A 1 361 ? 9.452 11.190 -0.429 1.00 86.75 361 ARG A C 1
ATOM 2790 O O . ARG A 1 361 ? 10.466 11.562 0.157 1.00 86.75 361 ARG A O 1
ATOM 2797 N N . VAL A 1 362 ? 9.426 10.165 -1.269 1.00 89.31 362 VAL A N 1
ATOM 2798 C CA . VAL A 1 362 ? 10.630 9.422 -1.627 1.00 89.31 362 VAL A CA 1
ATOM 2799 C C . VAL A 1 362 ? 11.528 10.322 -2.487 1.00 89.31 362 VAL A C 1
ATOM 2801 O O . VAL A 1 362 ? 11.031 10.918 -3.443 1.00 89.31 362 VAL A O 1
ATOM 2804 N N . PRO A 1 363 ? 12.831 10.445 -2.181 1.00 87.88 363 PRO A N 1
ATOM 2805 C CA . PRO A 1 363 ? 13.740 11.295 -2.941 1.00 87.88 363 PRO A CA 1
ATOM 2806 C C . PRO A 1 363 ? 13.961 10.762 -4.359 1.00 87.88 363 PRO A C 1
ATOM 2808 O O . PRO A 1 363 ? 13.775 9.567 -4.621 1.00 87.88 363 PRO A O 1
ATOM 2811 N N . SER A 1 364 ? 14.371 11.643 -5.276 1.00 89.00 364 SER A N 1
ATOM 2812 C CA . SER A 1 364 ? 14.661 11.251 -6.655 1.00 89.00 364 SER A CA 1
ATOM 2813 C C . SER A 1 364 ? 15.830 10.263 -6.701 1.00 89.00 364 SER A C 1
ATOM 2815 O O . SER A 1 364 ? 16.956 10.614 -6.354 1.00 89.00 364 SER A O 1
ATOM 2817 N N . GLN A 1 365 ? 15.570 9.027 -7.126 1.00 89.75 365 GLN A N 1
ATOM 2818 C CA . GLN A 1 365 ? 16.571 7.960 -7.201 1.00 89.75 365 GLN A CA 1
ATOM 2819 C C . GLN A 1 365 ? 16.149 6.875 -8.196 1.00 89.75 365 GLN A C 1
ATOM 2821 O O . GLN A 1 365 ? 14.971 6.709 -8.512 1.00 89.75 365 GLN A O 1
ATOM 2826 N N . ARG A 1 366 ? 17.118 6.094 -8.675 1.00 93.25 366 ARG A N 1
ATOM 2827 C CA . ARG A 1 366 ? 16.851 4.895 -9.480 1.00 93.25 366 ARG A CA 1
ATOM 2828 C C . ARG A 1 366 ? 16.457 3.750 -8.558 1.00 93.25 366 ARG A C 1
ATOM 2830 O O . ARG A 1 366 ? 17.132 3.524 -7.561 1.00 93.25 366 ARG A O 1
ATOM 2837 N N . ILE A 1 367 ? 15.410 3.012 -8.920 1.00 94.88 367 ILE A N 1
ATOM 2838 C CA . ILE A 1 367 ? 14.883 1.912 -8.095 1.00 94.88 367 ILE A CA 1
ATOM 2839 C C . ILE A 1 367 ? 14.951 0.552 -8.789 1.00 94.88 367 ILE A C 1
ATOM 2841 O O . ILE A 1 367 ? 15.027 -0.469 -8.116 1.00 94.88 367 ILE A O 1
ATOM 2845 N N . ALA A 1 368 ? 14.966 0.516 -10.123 1.00 95.88 368 ALA A N 1
ATOM 2846 C CA . ALA A 1 368 ? 15.241 -0.697 -10.886 1.00 95.88 368 ALA A CA 1
ATOM 2847 C C . ALA A 1 368 ? 15.889 -0.351 -12.230 1.00 95.88 368 ALA A C 1
ATOM 2849 O O . ALA A 1 368 ? 15.546 0.649 -12.865 1.00 95.88 368 ALA A O 1
ATOM 2850 N N . LYS A 1 369 ? 16.818 -1.195 -12.673 1.00 96.44 369 LYS A N 1
ATOM 2851 C CA . LYS A 1 369 ? 17.429 -1.112 -13.999 1.00 96.44 369 LYS A CA 1
ATOM 2852 C C . LYS A 1 369 ? 16.550 -1.849 -15.005 1.00 96.44 369 LYS A C 1
ATOM 2854 O O . LYS A 1 369 ? 16.158 -2.980 -14.757 1.00 96.44 369 LYS A O 1
ATOM 2859 N N . LEU A 1 370 ? 16.261 -1.229 -16.139 1.00 96.81 370 LEU A N 1
ATOM 2860 C CA . LEU A 1 370 ? 15.550 -1.831 -17.264 1.00 96.81 370 LEU A CA 1
ATOM 2861 C C . LEU A 1 370 ? 16.577 -2.180 -18.337 1.00 96.81 370 LEU A C 1
ATOM 2863 O O . LEU A 1 370 ? 17.182 -1.280 -18.920 1.00 96.81 370 LEU A O 1
ATOM 2867 N N . LYS A 1 371 ? 16.792 -3.468 -18.594 1.00 95.94 371 LYS A N 1
ATOM 2868 C CA . LYS A 1 371 ? 17.697 -3.935 -19.644 1.00 95.94 371 LYS A CA 1
ATOM 2869 C C . LYS A 1 371 ? 16.872 -4.419 -20.825 1.00 95.94 371 LYS A C 1
ATOM 2871 O O . LYS A 1 371 ? 16.236 -5.461 -20.742 1.00 95.94 371 LYS A O 1
ATOM 2876 N N . VAL A 1 372 ? 16.872 -3.649 -21.909 1.00 95.31 372 VAL A N 1
ATOM 2877 C CA . VAL A 1 372 ? 16.023 -3.905 -23.074 1.00 95.31 372 VAL A CA 1
ATOM 2878 C C . VAL A 1 372 ? 16.856 -4.468 -24.220 1.00 95.31 372 VAL A C 1
ATOM 2880 O O . VAL A 1 372 ? 17.784 -3.804 -24.687 1.00 95.31 372 VAL A O 1
ATOM 2883 N N . SER A 1 373 ? 16.529 -5.671 -24.688 1.00 93.56 373 SER A N 1
ATOM 2884 C CA . SER A 1 373 ? 17.226 -6.371 -25.777 1.00 93.56 373 SER A CA 1
ATOM 2885 C C . SER A 1 373 ? 16.283 -6.765 -26.918 1.00 93.56 373 SER A C 1
ATOM 2887 O O . SER A 1 373 ? 15.063 -6.652 -26.810 1.00 93.56 373 SER A O 1
ATOM 2889 N N . LYS A 1 374 ? 16.840 -7.211 -28.052 1.00 87.19 374 LYS A N 1
ATOM 2890 C CA . LYS A 1 374 ? 16.027 -7.822 -29.116 1.00 87.19 374 LYS A CA 1
ATOM 2891 C C . LYS A 1 374 ? 15.399 -9.123 -28.611 1.00 87.19 374 LYS A C 1
ATOM 2893 O O . LYS A 1 374 ? 15.953 -9.768 -27.723 1.00 87.19 374 LYS A O 1
ATOM 2898 N N . VAL A 1 375 ? 14.259 -9.486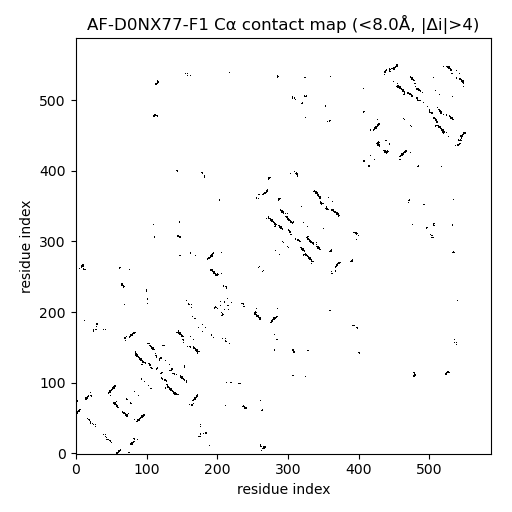 -29.194 1.00 72.12 375 VAL A N 1
ATOM 2899 C CA . VAL A 1 375 ? 13.745 -10.855 -29.107 1.00 72.12 375 VAL A CA 1
ATOM 2900 C C . VAL A 1 375 ? 14.716 -11.723 -29.905 1.00 72.12 375 VAL A C 1
ATOM 2902 O O . VAL A 1 375 ? 14.891 -11.482 -31.098 1.00 72.12 375 VAL A O 1
ATOM 2905 N N . ASP A 1 376 ? 15.383 -12.674 -29.255 1.00 57.12 376 ASP A N 1
ATOM 2906 C CA . ASP A 1 376 ? 16.147 -13.695 -29.969 1.00 57.12 376 ASP A CA 1
ATOM 2907 C C . ASP A 1 376 ? 15.135 -14.680 -30.574 1.00 57.12 376 ASP A C 1
ATOM 2909 O O . ASP A 1 376 ? 14.550 -15.484 -29.846 1.00 57.12 376 ASP A O 1
ATOM 2913 N N . ASP A 1 377 ? 14.886 -14.593 -31.883 1.00 53.47 377 ASP A N 1
ATOM 2914 C CA . ASP A 1 377 ? 14.164 -15.634 -32.617 1.00 53.47 377 ASP A CA 1
ATOM 2915 C C . ASP A 1 377 ? 15.184 -16.684 -33.102 1.00 53.47 377 ASP A C 1
ATOM 2917 O O . ASP A 1 377 ? 16.018 -16.384 -33.960 1.00 53.47 377 ASP A O 1
ATOM 2921 N N . PRO A 1 378 ? 15.190 -17.906 -32.538 1.00 49.50 378 PRO A N 1
ATOM 2922 C CA . PRO A 1 378 ? 16.140 -18.944 -32.924 1.00 49.50 378 PRO A CA 1
ATOM 2923 C C . PRO A 1 378 ? 15.933 -19.482 -34.352 1.00 49.50 378 PRO A C 1
ATOM 2925 O O . PRO A 1 378 ? 16.812 -20.201 -34.834 1.00 49.50 378 PRO A O 1
ATOM 2928 N N . ASP A 1 379 ? 14.823 -19.152 -35.026 1.00 52.78 379 ASP A N 1
ATOM 2929 C CA . ASP A 1 379 ? 14.546 -19.555 -36.412 1.00 52.78 379 ASP A CA 1
ATOM 2930 C C . ASP A 1 379 ? 14.894 -18.467 -37.455 1.00 52.78 379 ASP A C 1
ATOM 2932 O O . ASP A 1 379 ? 14.875 -18.745 -38.660 1.00 52.78 379 ASP A O 1
ATOM 2936 N N . ASP A 1 380 ? 15.282 -17.261 -37.026 1.00 50.53 380 ASP A N 1
ATOM 2937 C CA . ASP A 1 380 ? 15.505 -16.116 -37.916 1.00 50.53 380 ASP A CA 1
ATOM 2938 C C . ASP A 1 380 ? 16.992 -15.978 -38.304 1.00 50.53 380 ASP A C 1
ATOM 2940 O O . ASP A 1 380 ? 17.806 -15.344 -37.635 1.00 50.53 380 ASP A O 1
ATOM 2944 N N . ASN A 1 381 ? 17.378 -16.650 -39.396 1.00 49.09 381 ASN A N 1
ATOM 2945 C CA . ASN A 1 381 ? 18.716 -16.559 -40.002 1.00 49.09 381 ASN A CA 1
ATOM 2946 C C . ASN A 1 381 ? 18.831 -15.429 -41.049 1.00 49.09 381 ASN A C 1
ATOM 2948 O O . ASN A 1 381 ? 19.735 -15.487 -41.888 1.00 49.09 381 ASN A O 1
ATOM 2952 N N . ASP A 1 382 ? 17.935 -14.438 -41.054 1.00 49.19 382 ASP A N 1
ATOM 2953 C CA . ASP A 1 382 ? 17.953 -13.357 -42.045 1.00 49.19 382 ASP A CA 1
ATOM 2954 C C . ASP A 1 382 ? 18.121 -11.978 -41.381 1.00 49.19 382 ASP A C 1
ATOM 2956 O O . ASP A 1 382 ? 17.340 -11.559 -40.535 1.00 49.19 382 ASP A O 1
ATOM 2960 N N . ASP A 1 383 ? 19.158 -11.239 -41.788 1.00 49.00 383 ASP A N 1
ATOM 2961 C CA . ASP A 1 383 ? 19.499 -9.882 -41.322 1.00 49.00 383 ASP A CA 1
ATOM 2962 C C . ASP A 1 383 ? 18.517 -8.803 -41.857 1.00 49.00 383 ASP A C 1
ATOM 2964 O O . ASP A 1 383 ? 18.892 -7.648 -42.095 1.00 49.00 383 ASP A O 1
ATOM 2968 N N . SER A 1 384 ? 17.246 -9.146 -42.089 1.00 45.22 384 SER A N 1
ATOM 2969 C CA . SER A 1 384 ? 16.247 -8.243 -42.666 1.00 45.22 384 SER A CA 1
ATOM 2970 C C . SER A 1 384 ? 15.285 -7.697 -41.609 1.00 45.22 384 SER A C 1
ATOM 2972 O O . SER A 1 384 ? 14.562 -8.457 -40.986 1.00 45.22 384 SER A O 1
ATOM 2974 N N . GLU A 1 385 ? 15.305 -6.368 -41.442 1.00 48.22 385 GLU A N 1
ATOM 2975 C CA . GLU A 1 385 ? 14.346 -5.487 -40.745 1.00 48.22 385 GLU A CA 1
ATOM 2976 C C . GLU A 1 385 ? 13.515 -6.084 -39.590 1.00 48.22 385 GLU A C 1
ATOM 2978 O O . GLU A 1 385 ? 12.578 -6.845 -39.793 1.00 48.22 385 GLU A O 1
ATOM 2983 N N . ILE A 1 386 ? 13.788 -5.597 -38.372 1.00 46.69 386 ILE A N 1
ATOM 2984 C CA . ILE A 1 386 ? 13.047 -5.873 -37.131 1.00 46.69 386 ILE A CA 1
ATOM 2985 C C . ILE A 1 386 ? 11.535 -5.667 -37.350 1.00 46.69 386 ILE A C 1
ATOM 2987 O O . ILE A 1 386 ? 11.031 -4.554 -37.197 1.00 46.69 386 ILE A O 1
ATOM 2991 N N . SER A 1 387 ? 10.789 -6.729 -37.654 1.00 45.16 387 SER A N 1
ATOM 2992 C CA . SER A 1 387 ? 9.332 -6.734 -37.527 1.00 45.16 387 SER A CA 1
ATOM 2993 C C . SER A 1 387 ? 8.969 -7.178 -36.111 1.00 45.16 387 SER A C 1
ATOM 2995 O O . SER A 1 387 ? 8.413 -8.255 -35.906 1.00 45.16 387 SER A O 1
ATOM 2997 N N . SER A 1 388 ? 9.321 -6.382 -35.097 1.00 53.16 388 SER A N 1
ATOM 2998 C CA . SER A 1 388 ? 8.823 -6.645 -33.747 1.00 53.16 388 SER A CA 1
ATOM 2999 C C . SER A 1 388 ? 7.341 -6.276 -33.708 1.00 53.16 388 SER A C 1
ATOM 3001 O O . SER A 1 388 ? 6.968 -5.105 -33.628 1.00 53.16 388 SER A O 1
ATOM 3003 N N . GLU A 1 389 ? 6.459 -7.272 -33.806 1.00 64.75 389 GLU A N 1
ATOM 3004 C CA . GLU A 1 389 ? 5.055 -7.064 -33.462 1.00 64.75 389 GLU A CA 1
ATOM 3005 C C . GLU A 1 389 ? 4.987 -6.678 -31.981 1.00 64.75 389 GLU A C 1
ATOM 3007 O O . GLU A 1 389 ? 5.126 -7.514 -31.092 1.00 64.75 389 GLU A O 1
ATOM 3012 N N . PHE A 1 390 ? 4.814 -5.383 -31.706 1.00 80.31 390 PHE A N 1
ATOM 3013 C CA . PHE A 1 390 ? 4.651 -4.896 -30.341 1.00 80.31 390 PHE A CA 1
ATOM 3014 C C . PHE A 1 390 ? 3.458 -5.581 -29.681 1.00 80.31 390 PHE A C 1
ATOM 3016 O O . PHE A 1 390 ? 2.367 -5.661 -30.264 1.00 80.31 390 PHE A O 1
ATOM 3023 N N . MET A 1 391 ? 3.650 -6.012 -28.434 1.00 87.56 391 MET A N 1
ATOM 3024 C CA . MET A 1 391 ? 2.556 -6.532 -27.633 1.00 87.56 391 MET A CA 1
ATOM 3025 C C . MET A 1 391 ? 1.474 -5.452 -27.517 1.00 87.56 391 MET A C 1
ATOM 3027 O O . MET A 1 391 ? 1.755 -4.260 -27.371 1.00 87.56 391 MET A O 1
ATOM 3031 N N . ARG A 1 392 ? 0.209 -5.858 -27.613 1.00 90.31 392 ARG A N 1
ATOM 3032 C CA . ARG A 1 392 ? -0.928 -4.942 -27.500 1.00 90.31 392 ARG A CA 1
ATOM 3033 C C . ARG A 1 392 ? -1.499 -4.997 -26.094 1.00 90.31 392 ARG A C 1
ATOM 3035 O O . ARG A 1 392 ? -1.530 -6.049 -25.471 1.00 90.31 392 ARG A O 1
ATOM 3042 N N . LEU A 1 393 ? -1.981 -3.854 -25.621 1.00 93.00 393 LEU A N 1
ATOM 3043 C CA . LEU A 1 393 ? -2.804 -3.780 -24.420 1.00 93.00 393 LEU A CA 1
ATOM 3044 C C . LEU A 1 393 ? -4.279 -3.974 -24.780 1.00 93.00 393 LEU A C 1
ATOM 3046 O O . LEU A 1 393 ? -4.697 -3.541 -25.860 1.00 93.00 393 LEU A O 1
ATOM 3050 N N . PRO A 1 394 ? -5.089 -4.547 -23.876 1.00 93.31 394 PRO A N 1
ATOM 3051 C CA . PRO A 1 394 ? -6.513 -4.687 -24.122 1.00 93.31 394 PRO A CA 1
ATOM 3052 C C . PRO A 1 394 ? -7.186 -3.307 -24.133 1.00 93.31 394 PRO A C 1
ATOM 3054 O O . PRO A 1 394 ? -6.815 -2.396 -23.387 1.00 93.31 394 PRO A O 1
ATOM 3057 N N . SER A 1 395 ? -8.223 -3.146 -24.956 1.00 91.31 395 SER A N 1
ATOM 3058 C CA . SER A 1 395 ? -9.002 -1.898 -25.015 1.00 91.31 395 SER A CA 1
ATOM 3059 C C . SER A 1 395 ? -9.892 -1.679 -23.789 1.00 91.31 395 SER A C 1
ATOM 3061 O O . SER A 1 395 ? -10.296 -0.550 -23.512 1.00 91.31 395 SER A O 1
ATOM 3063 N N . THR A 1 396 ? -10.215 -2.757 -23.076 1.00 93.12 396 THR A N 1
ATOM 3064 C CA . THR A 1 396 ? -11.065 -2.779 -21.882 1.00 93.12 396 THR A CA 1
ATOM 3065 C C . THR A 1 396 ? -10.431 -3.665 -20.827 1.00 93.12 396 THR A C 1
ATOM 3067 O O . THR A 1 396 ? -9.884 -4.717 -21.151 1.00 93.12 396 THR A O 1
ATOM 3070 N N . LEU A 1 397 ? -10.538 -3.257 -19.571 1.00 94.88 397 LEU A N 1
ATOM 3071 C CA . LEU A 1 397 ? -10.028 -4.014 -18.432 1.00 94.88 397 LEU A CA 1
ATOM 3072 C C . LEU A 1 397 ? -11.170 -4.724 -17.687 1.00 94.88 397 LEU A C 1
ATOM 3074 O O . LEU A 1 397 ? -12.341 -4.396 -17.924 1.00 94.88 397 LEU A O 1
ATOM 3078 N N . PRO A 1 398 ? -10.853 -5.707 -16.819 1.00 93.00 398 PRO A N 1
ATOM 3079 C CA . PRO A 1 398 ? -11.854 -6.408 -16.025 1.00 93.00 398 PRO A CA 1
ATOM 3080 C C . PRO A 1 398 ? -12.780 -5.449 -15.273 1.00 93.00 398 PRO A C 1
ATOM 3082 O O . PRO A 1 398 ? -12.363 -4.411 -14.757 1.00 93.00 398 PRO A O 1
ATOM 3085 N N . LYS A 1 399 ? -14.066 -5.798 -15.225 1.00 91.19 399 LYS A N 1
ATOM 3086 C CA . LYS A 1 399 ? -15.079 -4.968 -14.569 1.00 91.19 399 LYS A CA 1
ATOM 3087 C C . LYS A 1 399 ? -14.996 -5.111 -13.054 1.00 91.19 399 LYS A C 1
ATOM 3089 O O . LYS A 1 399 ? -14.714 -6.188 -12.533 1.00 91.19 399 LYS A O 1
ATOM 3094 N N . ARG A 1 400 ? -15.332 -4.027 -12.354 1.00 91.56 400 ARG A N 1
ATOM 3095 C CA . ARG A 1 400 ? -15.551 -4.060 -10.906 1.00 91.56 400 ARG A CA 1
ATOM 3096 C C . ARG A 1 400 ? -16.742 -4.969 -10.558 1.00 91.56 400 ARG A C 1
ATOM 3098 O O . ARG A 1 400 ? -17.664 -5.089 -11.372 1.00 91.56 400 ARG A O 1
ATOM 3105 N N . PRO A 1 401 ? -16.756 -5.578 -9.363 1.00 91.12 401 PRO A N 1
ATOM 3106 C CA . PRO A 1 401 ? -17.901 -6.335 -8.874 1.00 91.12 401 PRO A CA 1
ATOM 3107 C C . PRO A 1 401 ? -19.173 -5.495 -8.773 1.00 91.12 401 PRO A C 1
ATOM 3109 O O . PRO A 1 401 ? -19.114 -4.294 -8.519 1.00 91.12 401 PRO A O 1
ATOM 3112 N N . ALA A 1 402 ? -20.327 -6.154 -8.896 1.00 90.00 402 ALA A N 1
ATOM 3113 C CA . ALA A 1 402 ? -21.626 -5.488 -8.885 1.00 90.00 402 ALA A CA 1
ATOM 3114 C C . ALA A 1 402 ? -21.898 -4.712 -7.588 1.00 90.00 402 ALA A C 1
ATOM 3116 O O . ALA A 1 402 ? -22.484 -3.650 -7.662 1.00 90.00 402 ALA A O 1
ATOM 3117 N N . TYR A 1 403 ? -21.434 -5.177 -6.422 1.00 90.50 403 TYR A N 1
ATOM 3118 C CA . TYR A 1 403 ? -21.658 -4.468 -5.153 1.00 90.50 403 TYR A CA 1
ATOM 3119 C C . TYR A 1 403 ? -20.851 -3.160 -5.019 1.00 90.50 403 TYR A C 1
ATOM 3121 O O . TYR A 1 403 ? -21.120 -2.373 -4.108 1.00 90.50 403 TYR A O 1
ATOM 3129 N N . MET A 1 404 ? -19.871 -2.927 -5.899 1.00 91.50 404 MET A N 1
ATOM 3130 C CA . MET A 1 404 ? -19.118 -1.672 -6.024 1.00 91.50 404 MET A CA 1
ATOM 3131 C C . MET A 1 404 ? -19.748 -0.804 -7.124 1.00 91.50 404 MET A C 1
ATOM 3133 O O . MET A 1 404 ? -19.106 -0.452 -8.123 1.00 91.50 404 MET A O 1
ATOM 3137 N N . GLU A 1 405 ? -21.048 -0.547 -6.964 1.00 83.75 405 GLU A N 1
ATOM 3138 C CA . GLU A 1 405 ? -21.864 0.233 -7.895 1.00 83.75 405 GLU A CA 1
ATOM 3139 C C . GLU A 1 405 ? -21.329 1.656 -8.039 1.00 83.75 405 GLU A C 1
ATOM 3141 O O . GLU A 1 405 ? -20.809 2.234 -7.090 1.00 83.75 405 GLU A O 1
ATOM 3146 N N . ASP A 1 406 ? -21.467 2.232 -9.232 1.00 86.62 406 ASP A N 1
ATOM 3147 C CA . ASP A 1 406 ? -21.097 3.626 -9.465 1.00 86.62 406 ASP A CA 1
ATOM 3148 C C . ASP A 1 406 ? -21.982 4.569 -8.633 1.00 86.62 406 ASP A C 1
ATOM 3150 O O . ASP A 1 406 ? -23.197 4.629 -8.814 1.00 86.62 406 ASP A O 1
ATOM 3154 N N . THR A 1 407 ? -21.360 5.313 -7.723 1.00 87.00 407 THR A N 1
ATOM 3155 C CA . THR A 1 407 ? -22.022 6.182 -6.738 1.00 87.00 407 THR A CA 1
ATOM 3156 C C . THR A 1 407 ? -22.321 7.587 -7.269 1.00 87.00 407 THR A C 1
ATOM 3158 O O . THR A 1 407 ? -22.973 8.392 -6.592 1.00 87.00 407 THR A O 1
ATOM 3161 N N . LEU A 1 408 ? -21.834 7.916 -8.470 1.00 87.31 408 LEU A N 1
ATOM 3162 C CA . LEU A 1 408 ? -21.998 9.250 -9.054 1.00 87.31 408 LEU A CA 1
ATOM 3163 C C . LEU A 1 408 ? -23.334 9.396 -9.780 1.00 87.31 408 LEU A C 1
ATOM 3165 O O . LEU A 1 408 ? -23.979 10.440 -9.679 1.00 87.31 408 LEU A O 1
ATOM 3169 N N . GLY A 1 409 ? -23.767 8.339 -10.472 1.00 79.38 409 GLY A N 1
ATOM 3170 C CA . GLY A 1 409 ? -24.949 8.372 -11.327 1.00 79.38 409 GLY A CA 1
ATOM 3171 C C . GLY A 1 409 ? -24.849 9.409 -12.457 1.00 79.38 409 GLY A C 1
ATOM 3172 O O . GLY A 1 409 ? -23.786 9.930 -12.786 1.00 79.38 409 GLY A O 1
ATOM 3173 N N . THR A 1 410 ? -25.991 9.701 -13.072 1.00 77.81 410 THR A N 1
ATOM 3174 C CA . THR A 1 410 ? -26.186 10.841 -13.982 1.00 77.81 410 THR A CA 1
ATOM 3175 C C . THR A 1 410 ? -26.772 12.026 -13.209 1.00 77.81 410 THR A C 1
ATOM 3177 O O . THR A 1 410 ? -27.276 11.816 -12.106 1.00 77.81 410 THR A O 1
ATOM 3180 N N . PRO A 1 411 ? -26.776 13.261 -13.742 1.00 75.25 411 PRO A N 1
ATOM 3181 C CA . PRO A 1 411 ? -27.465 14.380 -13.095 1.00 75.25 411 PRO A CA 1
ATOM 3182 C C . PRO A 1 411 ? -28.925 14.071 -12.715 1.00 75.25 411 PRO A C 1
ATOM 3184 O O . PRO A 1 411 ? -29.392 14.521 -11.673 1.00 75.25 411 PRO A O 1
ATOM 3187 N N . GLU A 1 412 ? -29.626 13.258 -13.510 1.00 75.25 412 GLU A N 1
ATOM 3188 C CA . GLU A 1 412 ? -31.012 12.841 -13.270 1.00 75.25 412 GLU A CA 1
ATOM 3189 C C . GLU A 1 412 ? -31.146 11.623 -12.338 1.00 75.25 412 GLU A C 1
ATOM 3191 O O . GLU A 1 412 ? -32.238 11.345 -11.845 1.00 75.25 412 GLU A O 1
ATOM 3196 N N . SER A 1 413 ? -30.058 10.885 -12.100 1.00 79.81 413 SER A N 1
ATOM 3197 C CA . SER A 1 413 ? -30.037 9.647 -11.309 1.00 79.81 413 SER A CA 1
ATOM 3198 C C . SER A 1 413 ? -29.023 9.678 -10.161 1.00 79.81 413 SER A C 1
ATOM 3200 O O . SER A 1 413 ? -28.632 8.617 -9.669 1.00 79.81 413 SER A O 1
ATOM 3202 N N . ARG A 1 414 ? -28.539 10.867 -9.775 1.00 80.38 414 ARG A N 1
ATOM 3203 C CA . ARG A 1 414 ? -27.565 11.027 -8.692 1.00 80.38 414 ARG A CA 1
ATOM 3204 C C . ARG A 1 414 ? -28.232 10.580 -7.388 1.00 80.38 414 ARG A C 1
ATOM 3206 O O . ARG A 1 414 ? -29.295 11.111 -7.061 1.00 80.38 414 ARG A O 1
ATOM 3213 N N . PRO A 1 415 ? -27.639 9.633 -6.643 1.00 82.81 415 PRO A N 1
ATOM 3214 C CA . PRO A 1 415 ? -28.204 9.194 -5.375 1.00 82.81 415 PRO A CA 1
ATOM 3215 C C . PRO A 1 415 ? -28.357 10.373 -4.410 1.00 82.81 415 PRO A C 1
ATOM 3217 O O . PRO A 1 415 ? -27.427 11.174 -4.252 1.00 82.81 415 PRO A O 1
ATOM 3220 N N . VAL A 1 416 ? -29.531 10.477 -3.785 1.00 85.44 416 VAL A N 1
ATOM 3221 C CA . VAL A 1 416 ? -29.759 11.374 -2.647 1.00 85.44 416 VAL A CA 1
ATOM 3222 C C . VAL A 1 416 ? -29.162 10.705 -1.414 1.00 85.44 416 VAL A C 1
ATOM 3224 O O . VAL A 1 416 ? -29.383 9.518 -1.192 1.00 85.44 416 VAL A O 1
ATOM 3227 N N . ILE A 1 417 ? -28.376 11.462 -0.654 1.00 92.31 417 ILE A N 1
ATOM 3228 C CA . ILE A 1 417 ? -27.673 10.983 0.536 1.00 92.31 417 ILE A CA 1
ATOM 3229 C C . ILE A 1 417 ? -28.229 11.753 1.726 1.00 92.31 417 ILE A C 1
ATOM 3231 O O . ILE A 1 417 ? -28.202 12.987 1.718 1.00 92.31 417 ILE A O 1
ATOM 3235 N N . GLU A 1 418 ? -28.750 11.018 2.706 1.00 93.50 418 GLU A N 1
ATOM 3236 C CA . GLU A 1 418 ? -29.269 11.569 3.959 1.00 93.50 418 GLU A CA 1
ATOM 3237 C C . GLU A 1 418 ? -28.195 12.393 4.676 1.00 93.50 418 GLU A C 1
ATOM 3239 O O . GLU A 1 418 ? -27.016 12.036 4.658 1.00 93.50 418 GLU A O 1
ATOM 3244 N N . GLU A 1 419 ? -28.584 13.487 5.338 1.00 94.88 419 GLU A N 1
ATOM 3245 C CA . GLU A 1 419 ? -27.624 14.344 6.056 1.00 94.88 419 GLU A CA 1
ATOM 3246 C C . GLU A 1 419 ? -26.873 13.582 7.158 1.00 94.88 419 GLU A C 1
ATOM 3248 O O . GLU A 1 419 ? -25.700 13.849 7.393 1.00 94.88 419 GLU A O 1
ATOM 3253 N N . SER A 1 420 ? -27.502 12.583 7.788 1.00 94.44 420 SER A N 1
ATOM 3254 C CA . SER A 1 420 ? -26.857 11.716 8.786 1.00 94.44 420 SER A CA 1
ATOM 3255 C C . SER A 1 420 ? -25.729 10.846 8.218 1.00 94.44 420 SER A C 1
ATOM 3257 O O . SER A 1 420 ? -24.863 10.404 8.969 1.00 94.44 420 SER A O 1
ATOM 3259 N N . ASN A 1 421 ? -25.728 10.620 6.901 1.00 96.56 421 ASN A N 1
ATOM 3260 C CA . ASN A 1 421 ? -24.732 9.825 6.177 1.00 96.56 421 ASN A CA 1
ATOM 3261 C C . ASN A 1 421 ? -23.649 10.702 5.525 1.00 96.56 421 ASN A C 1
ATOM 3263 O O . ASN A 1 421 ? -22.865 10.229 4.692 1.00 96.56 421 ASN A O 1
ATOM 3267 N N . LYS A 1 422 ? -23.620 11.994 5.873 1.00 97.62 422 LYS A N 1
ATOM 3268 C CA . LYS A 1 422 ? -22.539 12.906 5.517 1.00 97.62 422 LYS A CA 1
ATOM 3269 C C . LYS A 1 422 ? -21.602 13.092 6.699 1.00 97.62 422 LYS A C 1
ATOM 3271 O O . LYS A 1 422 ? -22.058 13.274 7.826 1.00 97.62 422 LYS A O 1
ATOM 3276 N N . TYR A 1 423 ? -20.302 13.060 6.436 1.00 98.06 423 TYR A N 1
ATOM 3277 C CA . TYR A 1 423 ? -19.296 13.185 7.484 1.00 98.06 423 TYR A CA 1
ATOM 3278 C C . TYR A 1 423 ? -18.087 13.989 7.018 1.00 98.06 423 TYR A C 1
ATOM 3280 O O . TYR A 1 423 ? -17.530 13.719 5.956 1.00 98.06 423 TYR A O 1
ATOM 3288 N N . ASP A 1 424 ? -17.659 14.943 7.837 1.00 97.00 424 ASP A N 1
ATOM 3289 C CA . ASP A 1 424 ? -16.436 15.701 7.604 1.00 97.00 424 ASP A CA 1
ATOM 3290 C C . ASP A 1 424 ? -15.288 15.012 8.350 1.00 97.00 424 ASP A C 1
ATOM 3292 O O . ASP A 1 424 ? -15.289 14.908 9.581 1.00 97.00 424 ASP A O 1
ATOM 3296 N N . PHE A 1 425 ? -14.312 14.516 7.594 1.00 96.94 425 PHE A N 1
ATOM 3297 C CA . PHE A 1 425 ? -13.111 13.871 8.108 1.00 96.94 425 PHE A CA 1
ATOM 3298 C C . PHE A 1 425 ? -11.910 14.781 7.832 1.00 96.94 425 PHE A C 1
ATOM 3300 O O . PHE A 1 425 ? -11.382 14.852 6.720 1.00 96.94 425 PHE A O 1
ATOM 3307 N N . GLU A 1 426 ? -11.455 15.487 8.857 1.00 94.81 426 GLU A N 1
ATOM 3308 C CA . GLU A 1 426 ? -10.339 16.421 8.778 1.00 94.81 426 GLU A CA 1
ATOM 3309 C C . GLU A 1 426 ? -9.102 15.835 9.459 1.00 94.81 426 GLU A C 1
ATOM 3311 O O . GLU A 1 426 ? -9.097 15.593 10.665 1.00 94.81 426 GLU A O 1
ATOM 3316 N N . PHE A 1 427 ? -8.001 15.678 8.725 1.00 93.88 427 PHE A N 1
ATOM 3317 C CA . PHE A 1 427 ? -6.699 15.481 9.354 1.00 93.88 427 PHE A CA 1
ATOM 3318 C C . PHE A 1 427 ? -6.233 16.771 10.027 1.00 93.88 427 PHE A C 1
ATOM 3320 O O . PHE A 1 427 ? -5.996 17.781 9.356 1.00 93.88 427 PHE A O 1
ATOM 3327 N N . SER A 1 428 ? -6.034 16.707 11.342 1.00 90.81 428 SER A N 1
ATOM 3328 C CA . SER A 1 428 ? -5.685 17.863 12.163 1.00 90.81 428 SER A CA 1
ATOM 3329 C C . SER A 1 428 ? -4.285 17.716 12.757 1.00 90.81 428 SER A C 1
ATOM 3331 O O . SER A 1 428 ? -3.911 16.669 13.295 1.00 90.81 428 SER A O 1
ATOM 3333 N N . VAL A 1 429 ? -3.522 18.808 12.707 1.00 89.06 429 VAL A N 1
ATOM 3334 C CA . VAL A 1 429 ? -2.241 18.954 13.409 1.00 89.06 429 VAL A CA 1
ATOM 3335 C C . VAL A 1 429 ? -2.279 20.231 14.236 1.00 89.06 429 VAL A C 1
ATOM 3337 O O . VAL A 1 429 ? -2.620 21.300 13.724 1.00 89.06 429 VAL A O 1
ATOM 3340 N N . TRP A 1 430 ? -1.933 20.129 15.518 1.00 89.38 430 TRP A N 1
ATOM 3341 C CA . TRP A 1 430 ? -1.940 21.266 16.439 1.00 89.38 430 TRP A CA 1
ATOM 3342 C C . TRP A 1 430 ? -0.783 21.212 17.439 1.00 89.38 430 TRP A C 1
ATOM 3344 O O . TRP A 1 430 ? -0.098 20.195 17.576 1.00 89.38 430 TRP A O 1
ATOM 3354 N N . MET A 1 431 ? -0.516 22.351 18.085 1.00 86.69 431 MET A N 1
ATOM 3355 C CA . MET A 1 431 ? 0.648 22.551 18.948 1.00 86.69 431 MET A CA 1
ATOM 3356 C C . MET A 1 431 ? 0.237 23.104 20.315 1.00 86.69 431 MET A C 1
ATOM 3358 O O . MET A 1 431 ? 0.146 24.317 20.485 1.00 86.69 431 MET A O 1
ATOM 3362 N N . ASP A 1 432 ? 0.067 22.217 21.298 1.00 78.06 432 ASP A N 1
ATOM 3363 C CA . ASP A 1 432 ? -0.194 22.616 22.692 1.00 78.06 432 ASP A CA 1
ATOM 3364 C C . ASP A 1 432 ? 1.060 22.458 23.564 1.00 78.06 432 ASP A C 1
ATOM 3366 O O . ASP A 1 432 ? 1.564 23.408 24.161 1.00 78.06 432 ASP A O 1
ATOM 3370 N N . LYS A 1 433 ? 1.588 21.226 23.633 1.00 74.00 433 LYS A N 1
ATOM 3371 C CA . LYS A 1 433 ? 2.784 20.830 24.411 1.00 74.00 433 LYS A CA 1
ATOM 3372 C C . LYS A 1 433 ? 3.794 20.045 23.560 1.00 74.00 433 LYS A C 1
ATOM 3374 O O . LYS A 1 433 ? 4.566 19.238 24.074 1.00 74.00 433 LYS A O 1
ATOM 3379 N N . GLY A 1 434 ? 3.741 20.249 22.248 1.00 79.88 434 GLY A N 1
ATOM 3380 C CA . GLY A 1 434 ? 4.400 19.447 21.219 1.00 79.88 434 GLY A CA 1
ATOM 3381 C C . GLY A 1 434 ? 3.488 19.316 20.001 1.00 79.88 434 GLY A C 1
ATOM 3382 O O . GLY A 1 434 ? 2.355 19.789 20.039 1.00 79.88 434 GLY A O 1
ATOM 3383 N N . ILE A 1 435 ? 3.988 18.696 18.932 1.00 84.00 435 ILE A N 1
ATOM 3384 C CA . ILE A 1 435 ? 3.176 18.401 17.747 1.00 84.00 435 ILE A CA 1
ATOM 3385 C C . ILE A 1 435 ? 2.234 17.245 18.088 1.00 84.00 435 ILE A C 1
ATOM 3387 O O . ILE A 1 435 ? 2.700 16.170 18.473 1.00 84.00 435 ILE A O 1
ATOM 3391 N N . THR A 1 436 ? 0.934 17.472 17.934 1.00 87.81 436 THR A N 1
ATOM 3392 C CA . THR A 1 436 ? -0.100 16.446 18.084 1.00 87.81 436 THR A CA 1
ATOM 3393 C C . THR A 1 436 ? -0.739 16.167 16.732 1.00 87.81 436 THR A C 1
ATOM 3395 O O . THR A 1 436 ? -0.989 17.086 15.953 1.00 87.81 436 THR A O 1
ATOM 3398 N N . TYR A 1 437 ? -0.992 14.888 16.480 1.00 90.56 437 TYR A N 1
ATOM 3399 C CA . TYR A 1 437 ? -1.617 14.375 15.271 1.00 90.56 437 TYR A CA 1
ATOM 3400 C C . TYR A 1 437 ? -2.961 13.751 15.641 1.00 90.56 437 TYR A C 1
ATOM 3402 O O . TYR A 1 437 ? -3.043 13.002 16.616 1.00 90.56 437 TYR A O 1
ATOM 3410 N N . GLY A 1 438 ? -3.996 14.049 14.865 1.00 93.56 438 GLY A N 1
ATOM 3411 C CA . GLY A 1 438 ? -5.346 13.580 15.141 1.00 93.56 438 GLY A CA 1
ATOM 3412 C C . GLY A 1 438 ? -6.284 13.762 13.957 1.00 93.56 438 GLY A C 1
ATOM 3413 O O . GLY A 1 438 ? -5.865 14.146 12.863 1.00 93.56 438 GLY A O 1
ATOM 3414 N N . VAL A 1 439 ? -7.557 13.482 14.193 1.00 95.25 439 VAL A N 1
ATOM 3415 C CA . VAL A 1 439 ? -8.642 13.665 13.228 1.00 95.25 439 VAL A CA 1
ATOM 3416 C C . VAL A 1 439 ? -9.753 14.452 13.906 1.00 95.25 439 VAL A C 1
ATOM 3418 O O . VAL A 1 439 ? -10.084 14.163 15.054 1.00 95.25 439 VAL A O 1
ATOM 3421 N N . ASN A 1 440 ? -10.313 15.445 13.219 1.00 95.12 440 ASN A N 1
ATOM 3422 C CA . ASN A 1 440 ? -11.328 16.357 13.755 1.00 95.12 440 ASN A CA 1
ATOM 3423 C C . ASN A 1 440 ? -10.887 17.000 15.083 1.00 95.12 440 ASN A C 1
ATOM 3425 O O . ASN A 1 440 ? -11.671 17.156 16.012 1.00 95.12 440 ASN A O 1
ATOM 3429 N N . HIS A 1 441 ? -9.603 17.363 15.165 1.00 93.00 441 HIS A N 1
ATOM 3430 C CA . HIS A 1 441 ? -8.946 17.918 16.352 1.00 93.00 441 HIS A CA 1
ATOM 3431 C C . HIS A 1 441 ? -8.951 17.007 17.595 1.00 93.00 441 HIS A C 1
ATOM 3433 O O . HIS A 1 441 ? -8.717 17.472 18.711 1.00 93.00 441 HIS A O 1
ATOM 3439 N N . GLU A 1 442 ? -9.157 15.703 17.405 1.00 93.12 442 GLU A N 1
ATOM 3440 C CA . GLU A 1 442 ? -9.132 14.690 18.456 1.00 93.12 442 GLU A CA 1
ATOM 3441 C C . GLU A 1 442 ? -8.036 13.657 18.188 1.00 93.12 442 GLU A C 1
ATOM 3443 O O . GLU A 1 442 ? -7.765 13.268 17.050 1.00 93.12 442 GLU A O 1
ATOM 3448 N N . LYS A 1 443 ? -7.377 13.202 19.254 1.00 92.75 443 LYS A N 1
ATOM 3449 C CA . LYS A 1 443 ? -6.434 12.084 19.178 1.00 92.75 443 LYS A CA 1
ATOM 3450 C C . LYS A 1 443 ? -7.216 10.772 19.245 1.00 92.75 443 LYS A C 1
ATOM 3452 O O . LYS A 1 443 ? -8.206 10.693 19.967 1.00 92.75 443 LYS A O 1
ATOM 3457 N N . LEU A 1 444 ? -6.741 9.739 18.549 1.00 93.62 444 LEU A N 1
ATOM 3458 C CA . LEU A 1 444 ? -7.297 8.392 18.665 1.00 93.62 444 LEU A CA 1
ATOM 3459 C C . LEU A 1 444 ? -7.376 7.937 20.132 1.00 93.62 444 LEU A C 1
ATOM 3461 O O . LEU A 1 444 ? -6.352 7.820 20.808 1.00 93.62 444 LEU A O 1
ATOM 3465 N N . GLU A 1 445 ? -8.583 7.570 20.553 1.00 91.50 445 GLU A N 1
ATOM 3466 C CA . GLU A 1 445 ? -8.863 6.867 21.801 1.00 91.50 445 GLU A CA 1
ATOM 3467 C C . GLU A 1 445 ? -9.588 5.561 21.468 1.00 91.50 445 GLU A C 1
ATOM 3469 O O . GLU A 1 445 ? -10.724 5.569 21.002 1.00 91.50 445 GLU A O 1
ATOM 3474 N N . LEU A 1 446 ? -8.933 4.420 21.700 1.00 89.25 446 LEU A N 1
ATOM 3475 C CA . LEU A 1 446 ? -9.422 3.097 21.278 1.00 89.25 446 LEU A CA 1
ATOM 3476 C C . LEU A 1 446 ? -10.741 2.668 21.947 1.00 89.25 446 LEU A C 1
ATOM 3478 O O . LEU A 1 446 ? -11.380 1.722 21.490 1.00 89.25 446 LEU A O 1
ATOM 3482 N N . SER A 1 447 ? -11.132 3.328 23.040 1.00 88.94 447 SER A N 1
ATOM 3483 C CA . SER A 1 447 ? -12.410 3.114 23.724 1.00 88.94 447 SER A CA 1
ATOM 3484 C C . SER A 1 447 ? -13.559 3.947 23.155 1.00 88.94 447 SER A C 1
ATOM 3486 O O . SER A 1 447 ? -14.694 3.749 23.581 1.00 88.94 447 SER A O 1
ATOM 3488 N N . ASN A 1 448 ? -13.284 4.882 22.242 1.00 91.94 448 ASN A N 1
ATOM 3489 C CA . ASN A 1 448 ? -14.278 5.786 21.684 1.00 91.94 448 ASN A CA 1
ATOM 3490 C C . ASN A 1 448 ? -14.581 5.443 20.220 1.00 91.94 448 ASN A C 1
ATOM 3492 O O . ASN A 1 448 ? -13.673 5.204 19.428 1.00 91.94 448 ASN A O 1
ATOM 3496 N N . VAL A 1 449 ? -15.864 5.448 19.862 1.00 94.12 449 VAL A N 1
ATOM 3497 C CA . VAL A 1 449 ? -16.332 5.350 18.476 1.00 94.12 449 VAL A CA 1
ATOM 3498 C C . VAL A 1 449 ? -16.644 6.765 18.004 1.00 94.12 449 VAL A C 1
ATOM 3500 O O . VAL A 1 449 ? -17.550 7.401 18.535 1.00 94.12 449 VAL A O 1
ATOM 3503 N N . ASN A 1 450 ? -15.906 7.261 17.012 1.00 95.75 450 ASN A N 1
ATOM 3504 C CA . ASN A 1 450 ? -16.023 8.648 16.551 1.00 95.75 450 ASN A CA 1
ATOM 3505 C C . ASN A 1 450 ? -17.213 8.858 15.607 1.00 95.75 450 ASN A C 1
ATOM 3507 O O . ASN A 1 450 ? -17.829 9.920 15.608 1.00 95.75 450 ASN A O 1
ATOM 3511 N N . TYR A 1 451 ? -17.535 7.850 14.797 1.00 96.69 451 TYR A N 1
ATOM 3512 C CA . TYR A 1 451 ? -18.633 7.905 13.837 1.00 96.69 451 TYR A CA 1
ATOM 3513 C C . TYR A 1 451 ? -19.311 6.541 13.726 1.00 96.69 451 TYR A C 1
ATOM 3515 O O . TYR A 1 451 ? -18.676 5.504 13.924 1.00 96.69 451 TYR A O 1
ATOM 3523 N N . SER A 1 452 ? -20.610 6.529 13.433 1.00 97.25 452 SER A N 1
ATOM 3524 C CA . SER A 1 452 ? -21.380 5.301 13.231 1.00 97.25 452 SER A CA 1
ATOM 3525 C C . SER A 1 452 ? -22.201 5.398 11.956 1.00 97.25 452 SER A C 1
ATOM 3527 O O . SER A 1 452 ? -22.898 6.388 11.759 1.00 97.25 452 SER A O 1
ATOM 3529 N N . MET A 1 453 ? -22.164 4.354 11.132 1.00 96.94 453 MET A N 1
ATOM 3530 C CA . MET A 1 453 ? -22.889 4.300 9.861 1.00 96.94 453 MET A CA 1
ATOM 3531 C C . MET A 1 453 ? -23.630 2.967 9.679 1.00 96.94 453 MET A C 1
ATOM 3533 O O . MET A 1 453 ? -23.075 1.914 10.008 1.00 96.94 453 MET A O 1
ATOM 3537 N N . PRO A 1 454 ? -24.870 2.981 9.163 1.00 96.62 454 PRO A N 1
ATOM 3538 C CA . PRO A 1 454 ? -25.604 1.758 8.873 1.00 96.62 454 PRO A CA 1
ATOM 3539 C C . PRO A 1 454 ? -25.083 1.072 7.601 1.00 96.62 454 PRO A C 1
ATOM 3541 O O . PRO A 1 454 ? -24.577 1.709 6.671 1.00 96.62 454 PRO A O 1
ATOM 3544 N N . VAL A 1 455 ? -25.223 -0.253 7.538 1.00 96.31 455 VAL A N 1
ATOM 3545 C CA . VAL A 1 455 ? -25.008 -1.013 6.298 1.00 96.31 455 VAL A CA 1
ATOM 3546 C C . VAL A 1 455 ? -26.057 -0.665 5.246 1.00 96.31 455 VAL A C 1
ATOM 3548 O O . VAL A 1 455 ? -27.181 -0.292 5.556 1.00 96.31 455 VAL A O 1
ATOM 3551 N N . ASN A 1 456 ? -25.693 -0.836 3.976 1.00 93.62 456 ASN A N 1
ATOM 3552 C CA . ASN A 1 456 ? -26.547 -0.650 2.801 1.00 93.62 456 ASN A CA 1
ATOM 3553 C C . ASN A 1 456 ? -27.062 0.778 2.561 1.00 93.62 456 ASN A C 1
ATOM 3555 O O . ASN A 1 456 ? -27.742 1.005 1.561 1.00 93.62 456 ASN A O 1
ATOM 3559 N N . GLU A 1 457 ? -26.653 1.752 3.372 1.00 93.88 457 GLU A N 1
ATOM 3560 C CA . GLU A 1 457 ? -26.914 3.166 3.124 1.00 93.88 457 GLU A CA 1
ATOM 3561 C C . GLU A 1 457 ? -25.662 3.873 2.605 1.00 93.88 457 GLU A C 1
ATOM 3563 O O . GLU A 1 457 ? -24.570 3.757 3.162 1.00 93.88 457 GLU A O 1
ATOM 3568 N N . MET A 1 458 ? -25.808 4.609 1.504 1.00 95.12 458 MET A N 1
ATOM 3569 C CA . MET A 1 458 ? -24.692 5.332 0.902 1.00 95.12 458 MET A CA 1
ATOM 3570 C C . MET A 1 458 ? -24.187 6.434 1.834 1.00 95.12 458 MET A C 1
ATOM 3572 O O . MET A 1 458 ? -24.970 7.231 2.339 1.00 95.12 458 MET A O 1
ATOM 3576 N N . GLN A 1 459 ? -22.869 6.488 1.987 1.00 97.19 459 GLN A N 1
ATOM 3577 C CA . GLN A 1 459 ? -22.134 7.482 2.752 1.00 97.19 459 GLN A CA 1
ATOM 3578 C C . GLN A 1 459 ? -21.471 8.481 1.805 1.00 97.19 459 GLN A C 1
ATOM 3580 O O . GLN A 1 459 ? -21.051 8.116 0.700 1.00 97.19 459 GLN A O 1
ATOM 3585 N N . GLN A 1 460 ? -21.349 9.731 2.247 1.00 97.69 460 GLN A N 1
ATOM 3586 C CA . GLN A 1 460 ? -20.564 10.763 1.575 1.00 97.69 460 GLN A CA 1
ATOM 3587 C C . GLN A 1 460 ? -19.655 11.451 2.578 1.00 97.69 460 GLN A C 1
ATOM 3589 O O . GLN A 1 460 ? -20.139 12.120 3.485 1.00 97.69 460 GLN A O 1
ATOM 3594 N N . TRP A 1 461 ? -18.348 11.302 2.420 1.00 98.00 461 TRP A N 1
ATOM 3595 C CA . TRP A 1 461 ? -17.396 11.905 3.344 1.00 98.00 461 TRP A CA 1
ATOM 3596 C C . TRP A 1 461 ? -16.594 12.993 2.650 1.00 98.00 461 TRP A C 1
ATOM 3598 O O . TRP A 1 461 ? -16.167 12.806 1.511 1.00 98.00 461 TRP A O 1
ATOM 3608 N N . GLU A 1 462 ? -16.389 14.110 3.339 1.00 97.12 462 GLU A N 1
ATOM 3609 C CA . GLU A 1 462 ? -15.490 15.177 2.914 1.00 97.12 462 GLU A CA 1
ATOM 3610 C C . GLU A 1 462 ? -14.151 14.992 3.626 1.00 97.12 462 GLU A C 1
ATOM 3612 O O . GLU A 1 462 ? -14.052 15.138 4.844 1.00 97.12 462 GLU A O 1
ATOM 3617 N N . ILE A 1 463 ? -13.120 14.619 2.873 1.00 95.88 463 ILE A N 1
ATOM 3618 C CA . ILE A 1 463 ? -11.785 14.362 3.405 1.00 95.88 463 ILE A CA 1
ATOM 3619 C C . ILE A 1 463 ? -10.928 15.601 3.192 1.00 95.88 463 ILE A C 1
ATOM 3621 O O . ILE A 1 463 ? -10.695 16.022 2.060 1.00 95.88 463 ILE A O 1
ATOM 3625 N N . SER A 1 464 ? -10.410 16.167 4.275 1.00 92.25 464 SER A N 1
ATOM 3626 C CA . SER A 1 464 ? -9.613 17.391 4.224 1.00 92.25 464 SER A CA 1
ATOM 3627 C C . SER A 1 464 ? -8.415 17.338 5.171 1.00 92.25 464 SER A C 1
ATOM 3629 O O . SER A 1 464 ? -8.238 16.403 5.954 1.00 92.25 464 SER A O 1
ATOM 3631 N N . SER A 1 465 ? -7.545 18.343 5.083 1.00 87.31 465 SER A N 1
ATOM 3632 C CA . SER A 1 465 ? -6.448 18.540 6.030 1.00 87.31 465 SER A CA 1
ATOM 3633 C C . SER A 1 465 ? -6.348 20.012 6.418 1.00 87.31 465 SER A C 1
ATOM 3635 O O . SER A 1 465 ? -6.272 20.888 5.551 1.00 87.31 465 SER A O 1
ATOM 3637 N N . SER A 1 466 ? -6.333 20.293 7.724 1.00 80.19 466 SER A N 1
ATOM 3638 C CA . SER A 1 466 ? -6.201 21.648 8.266 1.00 80.19 466 SER A CA 1
ATOM 3639 C C . SER A 1 466 ? -4.802 21.901 8.830 1.00 80.19 466 SER A C 1
ATOM 3641 O O . SER A 1 466 ? -4.077 20.992 9.235 1.00 80.19 466 SER A O 1
ATOM 3643 N N . ASN A 1 467 ? -4.390 23.174 8.835 1.00 65.62 467 ASN A N 1
ATOM 3644 C CA . ASN A 1 467 ? -3.117 23.650 9.402 1.00 65.62 467 ASN A CA 1
ATOM 3645 C C . ASN A 1 467 ? -1.827 23.028 8.824 1.00 65.62 467 ASN A C 1
ATOM 3647 O O . ASN A 1 467 ? -0.732 23.362 9.275 1.00 65.62 467 ASN A O 1
ATOM 3651 N N . CYS A 1 468 ? -1.926 22.229 7.761 1.00 57.22 468 CYS A N 1
ATOM 3652 C CA . CYS A 1 468 ? -0.804 21.573 7.097 1.00 57.22 468 CYS A CA 1
ATOM 3653 C C . CYS A 1 468 ? -0.691 22.060 5.650 1.00 57.22 468 CYS A C 1
ATOM 3655 O O . CYS A 1 468 ? -1.191 21.452 4.716 1.00 57.22 468 CYS A O 1
ATOM 3657 N N . ARG A 1 469 ? -0.018 23.197 5.426 1.00 52.03 469 ARG A N 1
ATOM 3658 C CA . ARG A 1 469 ? 0.108 23.776 4.068 1.00 52.03 469 ARG A CA 1
ATOM 3659 C C . ARG A 1 469 ? 1.021 22.974 3.124 1.00 52.03 469 ARG A C 1
ATOM 3661 O O . ARG A 1 469 ? 1.132 23.339 1.947 1.00 52.03 469 ARG A O 1
ATOM 3668 N N . THR A 1 470 ? 1.707 21.942 3.616 1.00 57.22 470 THR A N 1
ATOM 3669 C CA . THR A 1 470 ? 2.828 21.308 2.904 1.00 57.22 470 THR A CA 1
ATOM 3670 C C . THR A 1 470 ? 2.962 19.792 3.095 1.00 57.22 470 THR A C 1
ATOM 3672 O O . THR A 1 470 ? 3.865 19.217 2.508 1.00 57.22 470 THR A O 1
ATOM 3675 N N . MET A 1 471 ? 2.123 19.125 3.892 1.00 64.56 471 MET A N 1
ATOM 3676 C CA . MET A 1 471 ? 2.323 17.708 4.235 1.00 64.56 471 MET A CA 1
ATOM 3677 C C . MET A 1 471 ? 1.224 16.824 3.643 1.00 64.56 471 MET A C 1
ATOM 3679 O O . MET A 1 471 ? 0.046 17.137 3.778 1.00 64.56 471 MET A O 1
ATOM 3683 N N . SER A 1 472 ? 1.618 15.726 2.989 1.00 79.00 472 SER A N 1
ATOM 3684 C CA . SER A 1 472 ? 0.683 14.694 2.533 1.00 79.00 472 SER A CA 1
ATOM 3685 C C . SER A 1 472 ? 0.117 13.936 3.727 1.00 79.00 472 SER A C 1
ATOM 3687 O O . SER A 1 472 ? 0.878 13.493 4.578 1.00 79.00 472 SER A O 1
ATOM 3689 N N . HIS A 1 473 ? -1.182 13.664 3.726 1.00 90.25 473 HIS A N 1
ATOM 3690 C CA . HIS A 1 473 ? -1.835 12.724 4.629 1.00 90.25 473 HIS A CA 1
ATOM 3691 C C . HIS A 1 473 ? -2.613 11.699 3.798 1.00 90.25 473 HIS A C 1
ATOM 3693 O O . HIS A 1 473 ? -3.723 11.976 3.354 1.00 90.25 473 HIS A O 1
ATOM 3699 N N . PRO A 1 474 ? -2.041 10.518 3.518 1.00 94.31 474 PRO A N 1
ATOM 3700 C CA . PRO A 1 474 ? -2.767 9.464 2.826 1.00 94.31 474 PRO A CA 1
ATOM 3701 C C . PRO A 1 474 ? -3.942 8.969 3.667 1.00 94.31 474 PRO A C 1
ATOM 3703 O O . PRO A 1 474 ? -3.722 8.362 4.708 1.00 94.31 474 PRO A O 1
ATOM 3706 N N . PHE A 1 475 ? -5.171 9.231 3.243 1.00 97.56 475 PHE A N 1
ATOM 3707 C CA . PHE A 1 475 ? -6.376 8.714 3.877 1.00 97.56 475 PHE A CA 1
ATOM 3708 C C . PHE A 1 475 ? -6.589 7.257 3.492 1.00 97.56 475 PHE A C 1
ATOM 3710 O O . PHE A 1 475 ? -6.719 6.964 2.305 1.00 97.56 475 PHE A O 1
ATOM 3717 N N . HIS A 1 476 ? -6.657 6.371 4.483 1.00 98.56 476 HIS A N 1
ATOM 3718 C CA . HIS A 1 476 ? -7.000 4.965 4.315 1.00 98.56 476 HIS A CA 1
ATOM 3719 C C . HIS A 1 476 ? -8.207 4.580 5.175 1.00 98.56 476 HIS A C 1
ATOM 3721 O O . HIS A 1 476 ? -8.295 4.990 6.333 1.00 98.56 476 HIS A O 1
ATOM 3727 N N . MET A 1 477 ? -9.102 3.754 4.627 1.00 98.19 477 MET A N 1
ATOM 3728 C CA . MET A 1 477 ? -10.235 3.174 5.349 1.00 98.19 477 MET A CA 1
ATOM 3729 C C . MET A 1 477 ? -10.243 1.651 5.205 1.00 98.19 477 MET A C 1
ATOM 3731 O O . MET A 1 477 ? -10.087 1.111 4.111 1.00 98.19 477 MET A O 1
ATOM 3735 N N . HIS A 1 478 ? -10.438 0.958 6.325 1.00 98.31 478 HIS A N 1
ATOM 3736 C CA . HIS A 1 478 ? -10.449 -0.503 6.381 1.00 98.31 478 HIS A CA 1
ATOM 3737 C C . HIS A 1 478 ? -11.697 -1.099 5.719 1.00 98.31 478 HIS A C 1
ATOM 3739 O O . HIS A 1 478 ? -12.745 -0.462 5.618 1.00 98.31 478 HIS A O 1
ATOM 3745 N N . ALA A 1 479 ? -11.582 -2.367 5.312 1.00 95.94 479 ALA A N 1
ATOM 3746 C CA . ALA A 1 479 ? -12.659 -3.226 4.808 1.00 95.94 479 ALA A CA 1
ATOM 3747 C C . ALA A 1 479 ? -13.382 -2.764 3.520 1.00 95.94 479 ALA A C 1
ATOM 3749 O O . ALA A 1 479 ? -14.243 -3.483 3.009 1.00 95.94 479 ALA A O 1
ATOM 3750 N N . THR A 1 480 ? -13.059 -1.609 2.939 1.00 95.56 480 THR A N 1
ATOM 3751 C CA . THR A 1 480 ? -13.740 -1.144 1.725 1.00 95.56 480 THR A CA 1
ATOM 3752 C C . THR A 1 480 ? -12.863 -0.266 0.850 1.00 95.56 480 THR A C 1
ATOM 3754 O O . THR A 1 480 ? -11.920 0.369 1.305 1.00 95.56 480 THR A O 1
ATOM 3757 N N . HIS A 1 481 ? -13.257 -0.184 -0.415 1.00 97.81 481 HIS A N 1
ATOM 3758 C CA . HIS A 1 481 ? -12.889 0.919 -1.290 1.00 97.81 481 HIS A CA 1
ATOM 3759 C C . HIS A 1 481 ? -14.011 1.955 -1.313 1.00 97.81 481 HIS A C 1
ATOM 3761 O O . HIS A 1 481 ? -15.172 1.656 -1.017 1.00 97.81 481 HIS A O 1
ATOM 3767 N N . PHE A 1 482 ? -13.662 3.158 -1.734 1.00 97.88 482 PHE A N 1
ATOM 3768 C CA . PHE A 1 482 ? -14.554 4.284 -1.931 1.00 97.88 482 PHE A CA 1
ATOM 3769 C C . PHE A 1 482 ? -14.270 4.943 -3.280 1.00 97.88 482 PHE A C 1
ATOM 3771 O O . PHE A 1 482 ? -13.185 4.811 -3.852 1.00 97.88 482 PHE A O 1
ATOM 3778 N N . GLN A 1 483 ? -15.269 5.634 -3.811 1.00 97.06 483 GLN A N 1
ATOM 3779 C CA . GLN A 1 483 ? -15.183 6.340 -5.078 1.00 97.06 483 GLN A CA 1
ATOM 3780 C C . GLN A 1 483 ? -14.971 7.828 -4.830 1.00 97.06 483 GLN A C 1
ATOM 3782 O O . GLN A 1 483 ? -15.723 8.434 -4.071 1.00 97.06 483 GLN A O 1
ATOM 3787 N N . VAL A 1 484 ? -13.995 8.432 -5.507 1.00 96.81 484 VAL A N 1
ATOM 3788 C CA . VAL A 1 484 ? -13.844 9.893 -5.530 1.00 96.81 484 VAL A CA 1
ATOM 3789 C C . VAL A 1 484 ? -15.047 10.485 -6.257 1.00 96.81 484 VAL A C 1
ATOM 3791 O O . VAL A 1 484 ? -15.265 10.176 -7.432 1.00 96.81 484 VAL A O 1
ATOM 3794 N N . SER A 1 485 ? -15.836 11.314 -5.579 1.00 95.38 485 SER A N 1
ATOM 3795 C CA . SER A 1 485 ? -17.060 11.893 -6.139 1.00 95.38 485 SER A CA 1
ATOM 3796 C C . SER A 1 485 ? -16.962 13.362 -6.485 1.00 95.38 485 SER A C 1
ATOM 3798 O O . SER A 1 485 ? -17.663 13.805 -7.392 1.00 95.38 485 SER A O 1
ATOM 3800 N N . ASP A 1 486 ? -16.102 14.091 -5.790 1.00 94.00 486 ASP A N 1
ATOM 3801 C CA . ASP A 1 486 ? -15.806 15.488 -6.071 1.00 94.00 486 ASP A CA 1
ATOM 3802 C C . ASP A 1 486 ? -14.432 15.841 -5.494 1.00 94.00 486 ASP A C 1
ATOM 3804 O O . ASP A 1 486 ? -13.921 15.123 -4.632 1.00 94.00 486 ASP A O 1
ATOM 3808 N N . MET A 1 487 ? -13.817 16.913 -5.976 1.00 91.94 487 MET A N 1
ATOM 3809 C CA . MET A 1 487 ? -12.565 17.426 -5.413 1.00 91.94 487 MET A CA 1
ATOM 3810 C C . MET A 1 487 ? -12.373 18.895 -5.773 1.00 91.94 487 MET A C 1
ATOM 3812 O O . MET A 1 487 ? -12.762 19.324 -6.861 1.00 91.94 487 MET A O 1
ATOM 3816 N N . ASP A 1 488 ? -11.715 19.644 -4.893 1.00 85.62 488 ASP A N 1
ATOM 3817 C CA . ASP A 1 488 ? -11.365 21.031 -5.182 1.00 85.62 488 ASP A CA 1
ATOM 3818 C C . ASP A 1 488 ? -10.316 21.126 -6.303 1.00 85.62 488 ASP A C 1
ATOM 3820 O O . ASP A 1 488 ? -9.371 20.335 -6.377 1.00 85.62 488 ASP A O 1
ATOM 3824 N N . ASP A 1 489 ? -10.388 22.188 -7.115 1.00 82.31 489 ASP A N 1
ATOM 3825 C CA . ASP A 1 489 ? -9.401 22.473 -8.174 1.00 82.31 489 ASP A CA 1
ATOM 3826 C C . ASP A 1 489 ? -7.956 22.564 -7.645 1.00 82.31 489 ASP A C 1
ATOM 3828 O O . ASP A 1 489 ? -6.992 22.347 -8.379 1.00 82.31 489 ASP A O 1
ATOM 3832 N N . ILE A 1 490 ? -7.788 22.915 -6.364 1.00 82.50 490 ILE A N 1
ATOM 3833 C CA . ILE A 1 490 ? -6.477 23.052 -5.718 1.00 82.50 490 ILE A CA 1
ATOM 3834 C C . ILE A 1 490 ? -5.903 21.724 -5.217 1.00 82.50 490 ILE A C 1
ATOM 3836 O O . ILE A 1 490 ? -4.730 21.694 -4.837 1.00 82.50 490 ILE A O 1
ATOM 3840 N N . THR A 1 491 ? -6.706 20.659 -5.189 1.00 82.94 491 THR A N 1
ATOM 3841 C CA . THR A 1 491 ? -6.291 19.359 -4.665 1.00 82.94 491 THR A CA 1
ATOM 3842 C C . THR A 1 491 ? -5.329 18.658 -5.606 1.00 82.94 491 THR A C 1
ATOM 3844 O O . THR A 1 491 ? -4.286 18.197 -5.155 1.00 82.94 491 THR A O 1
ATOM 3847 N N . ASP A 1 492 ? -5.631 18.636 -6.906 1.00 84.88 492 ASP A N 1
ATOM 3848 C CA . ASP A 1 492 ? -4.765 18.057 -7.941 1.00 84.88 492 ASP A CA 1
ATOM 3849 C C . ASP A 1 492 ? -4.724 18.924 -9.222 1.00 84.88 492 ASP A C 1
ATOM 3851 O O . ASP A 1 492 ? -5.134 18.467 -10.290 1.00 84.88 492 ASP A O 1
ATOM 3855 N N . PRO A 1 493 ? -4.238 20.183 -9.164 1.00 78.81 493 PRO A N 1
ATOM 3856 C CA . PRO A 1 493 ? -4.117 21.082 -10.316 1.00 78.81 493 PRO A CA 1
ATOM 3857 C C . PRO A 1 493 ? -3.355 20.516 -11.522 1.00 78.81 493 PRO A C 1
ATOM 3859 O O . PRO A 1 493 ? -3.599 20.960 -12.643 1.00 78.81 493 PRO A O 1
ATOM 3862 N N . ASP A 1 494 ? -2.438 19.564 -11.316 1.00 80.19 494 ASP A N 1
ATOM 3863 C CA . ASP A 1 494 ? -1.683 18.922 -12.402 1.00 80.19 494 ASP A CA 1
ATOM 3864 C C . ASP A 1 494 ? -2.375 17.630 -12.915 1.00 80.19 494 ASP A C 1
ATOM 3866 O O . ASP A 1 494 ? -1.980 17.078 -13.945 1.00 80.19 494 ASP A O 1
ATOM 3870 N N . GLY A 1 495 ? -3.428 17.149 -12.237 1.00 84.81 495 GLY A N 1
ATOM 3871 C CA . GLY A 1 495 ? -4.232 15.981 -12.622 1.00 84.81 495 GLY A CA 1
ATOM 3872 C C . GLY A 1 495 ? -3.484 14.643 -12.553 1.00 84.81 495 GLY A C 1
ATOM 3873 O O . GLY A 1 495 ? -3.765 13.721 -13.341 1.00 84.81 495 GLY A O 1
ATOM 3874 N N . VAL A 1 496 ? -2.487 14.535 -11.674 1.00 84.62 496 VAL A N 1
ATOM 3875 C CA . VAL A 1 496 ? -1.538 13.411 -11.612 1.00 84.62 496 VAL A CA 1
ATOM 3876 C C . VAL A 1 496 ? -1.888 12.358 -10.560 1.00 84.62 496 VAL A C 1
ATOM 3878 O O . VAL A 1 496 ? -1.481 11.208 -10.721 1.00 84.62 496 VAL A O 1
ATOM 3881 N N . MET A 1 497 ? -2.659 12.699 -9.528 1.00 86.38 497 MET A N 1
ATOM 3882 C CA . MET A 1 497 ? -2.875 11.850 -8.352 1.00 86.38 497 MET A CA 1
ATOM 3883 C C . MET A 1 497 ? -4.060 10.895 -8.496 1.00 86.38 497 MET A C 1
ATOM 3885 O O . MET A 1 497 ? -3.925 9.695 -8.244 1.00 86.38 497 MET A O 1
ATOM 3889 N N . PHE A 1 498 ? -5.222 11.417 -8.886 1.00 89.38 498 PHE A N 1
ATOM 3890 C CA . PHE A 1 498 ? -6.465 10.656 -9.056 1.00 89.38 498 PHE A CA 1
ATOM 3891 C C . PHE A 1 498 ? -7.461 11.449 -9.913 1.00 89.38 498 PHE A C 1
ATOM 3893 O O . PHE A 1 498 ? -7.158 12.531 -10.410 1.00 89.38 498 PHE A O 1
ATOM 3900 N N . ALA A 1 499 ? -8.634 10.879 -10.177 1.00 91.38 499 ALA A N 1
ATOM 3901 C CA . ALA A 1 499 ? -9.711 11.556 -10.887 1.00 91.38 499 ALA A CA 1
ATOM 3902 C C . ALA A 1 499 ? -11.068 11.247 -10.251 1.00 91.38 499 ALA A C 1
ATOM 3904 O O . ALA A 1 499 ? -11.263 10.176 -9.676 1.00 91.38 499 ALA A O 1
ATOM 3905 N N . VAL A 1 500 ? -12.032 12.150 -10.433 1.00 93.62 500 VAL A N 1
ATOM 3906 C CA . VAL A 1 500 ? -13.437 11.877 -10.111 1.00 93.62 500 VAL A CA 1
ATOM 3907 C C . VAL A 1 500 ? -13.892 10.600 -10.830 1.00 93.62 500 VAL A C 1
ATOM 3909 O O . VAL A 1 500 ? -13.641 10.407 -12.023 1.00 93.62 500 VAL A O 1
ATOM 3912 N N . GLY A 1 501 ? -14.534 9.706 -10.080 1.00 93.56 501 GLY A N 1
ATOM 3913 C CA . GLY A 1 501 ? -14.979 8.383 -10.511 1.00 93.56 501 GLY A CA 1
ATOM 3914 C C . G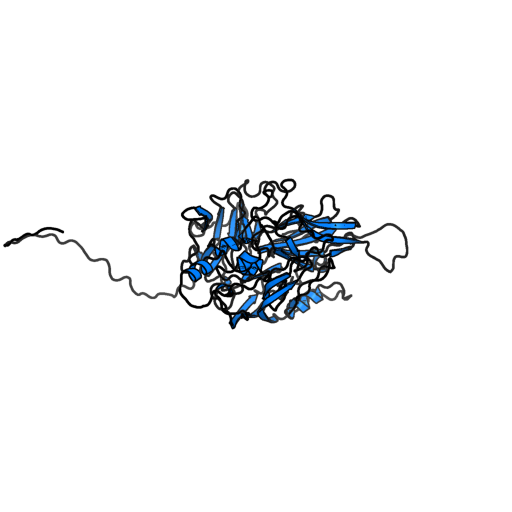LY A 1 501 ? -13.981 7.247 -10.259 1.00 93.56 501 GLY A C 1
ATOM 3915 O O . GLY A 1 501 ? -14.358 6.079 -10.415 1.00 93.56 501 GLY A O 1
ATOM 3916 N N . GLU A 1 502 ? -12.742 7.553 -9.866 1.00 94.50 502 GLU A N 1
ATOM 3917 C CA . GLU A 1 502 ? -11.726 6.562 -9.498 1.00 94.50 502 GLU A CA 1
ATOM 3918 C C . GLU A 1 502 ? -12.055 5.905 -8.149 1.00 94.50 502 GLU A C 1
ATOM 3920 O O . GLU A 1 502 ? -12.561 6.560 -7.238 1.00 94.50 502 GLU A O 1
ATOM 3925 N N . TRP A 1 503 ? -11.785 4.602 -8.035 1.00 96.69 503 TRP A N 1
ATOM 3926 C CA . TRP A 1 503 ? -11.989 3.827 -6.809 1.00 96.69 503 TRP A CA 1
ATOM 3927 C C . TRP A 1 503 ? -10.664 3.572 -6.127 1.00 96.69 503 TRP A C 1
ATOM 3929 O O . TRP A 1 503 ? -9.713 3.157 -6.787 1.00 96.69 503 TRP A O 1
ATOM 3939 N N . ARG A 1 504 ? -10.626 3.819 -4.823 1.00 97.56 504 ARG A N 1
ATOM 3940 C CA . ARG A 1 504 ? -9.419 3.793 -4.004 1.00 97.56 504 ARG A CA 1
ATOM 3941 C C . ARG A 1 504 ? -9.758 3.264 -2.622 1.00 97.56 504 ARG A C 1
ATOM 3943 O O . ARG A 1 504 ? -10.901 3.364 -2.191 1.00 97.56 504 ARG A O 1
ATOM 3950 N N . ASP A 1 505 ? -8.773 2.708 -1.940 1.00 98.38 505 ASP A N 1
ATOM 3951 C CA . ASP A 1 505 ? -8.842 2.553 -0.483 1.00 98.38 505 ASP A CA 1
ATOM 3952 C C . ASP A 1 505 ? -7.830 3.450 0.224 1.00 98.38 505 ASP A C 1
ATOM 3954 O O . ASP A 1 505 ? -7.900 3.592 1.442 1.00 98.38 505 ASP A O 1
ATOM 3958 N N . THR A 1 506 ? -6.894 4.039 -0.532 1.00 98.06 506 THR A N 1
ATOM 3959 C CA . THR A 1 506 ? -5.850 4.920 -0.026 1.00 98.06 506 THR A CA 1
ATOM 3960 C C . THR A 1 506 ? -5.699 6.126 -0.953 1.00 98.06 506 THR A C 1
ATOM 3962 O O . THR A 1 506 ? -5.218 6.018 -2.088 1.00 98.06 506 THR A O 1
ATOM 3965 N N . LEU A 1 507 ? -6.097 7.303 -0.469 1.00 93.75 507 LEU A N 1
ATOM 3966 C CA . LEU A 1 507 ? -6.039 8.563 -1.212 1.00 93.75 507 LEU A CA 1
ATOM 3967 C C . LEU A 1 507 ? -5.005 9.511 -0.619 1.00 93.75 507 LEU A C 1
ATOM 3969 O O . LEU A 1 507 ? -5.100 9.840 0.560 1.00 93.75 507 LEU A O 1
ATOM 3973 N N . PRO A 1 508 ? -4.044 10.016 -1.404 1.00 89.56 508 PRO A N 1
ATOM 3974 C CA . PRO A 1 508 ? -3.154 11.048 -0.906 1.00 89.56 508 PRO A CA 1
ATOM 3975 C C . PRO A 1 508 ? -3.900 12.386 -0.763 1.00 89.56 508 PRO A C 1
ATOM 3977 O O . PRO A 1 508 ? -4.395 12.923 -1.750 1.00 89.56 508 PRO A O 1
ATOM 3980 N N . ILE A 1 509 ? -3.949 12.946 0.449 1.00 87.38 509 ILE A N 1
ATOM 3981 C CA . ILE A 1 509 ? -4.537 14.268 0.713 1.00 87.38 509 ILE A CA 1
ATOM 3982 C C . ILE A 1 509 ? -3.410 15.276 0.945 1.00 87.38 509 ILE A C 1
ATOM 3984 O O . ILE A 1 509 ? -2.628 15.114 1.876 1.00 87.38 509 ILE A O 1
ATOM 3988 N N . PHE A 1 510 ? -3.308 16.306 0.102 1.00 78.12 510 PHE A N 1
ATOM 3989 C CA . PHE A 1 510 ? -2.267 17.343 0.212 1.00 78.12 510 PHE A CA 1
ATOM 3990 C C . PHE A 1 510 ? -2.839 18.714 0.572 1.00 78.12 510 PHE A C 1
ATOM 3992 O O . PHE A 1 510 ? -2.400 19.354 1.524 1.00 78.12 510 PHE A O 1
ATOM 3999 N N . ARG A 1 511 ? -3.781 19.200 -0.242 1.00 77.81 511 ARG A N 1
ATOM 4000 C CA . ARG A 1 511 ? -4.447 20.501 -0.111 1.00 77.81 511 ARG A CA 1
ATOM 4001 C C . ARG A 1 511 ? -5.896 20.370 -0.577 1.00 77.81 511 ARG A C 1
ATOM 4003 O O . ARG A 1 511 ? -6.193 19.506 -1.398 1.00 77.81 511 ARG A O 1
ATOM 4010 N N . GLY A 1 512 ? -6.757 21.266 -0.100 1.00 82.69 512 GLY A N 1
ATOM 4011 C CA . GLY A 1 512 ? -8.187 21.253 -0.431 1.00 82.69 512 GLY A CA 1
ATOM 4012 C C . GLY A 1 512 ? -8.939 20.082 0.201 1.00 82.69 512 GLY A C 1
ATOM 4013 O O . GLY A 1 512 ? -8.394 19.379 1.058 1.00 82.69 512 GLY A O 1
ATOM 4014 N N . GLY A 1 513 ? -10.188 19.917 -0.221 1.00 88.25 513 GLY A N 1
ATOM 4015 C CA . GLY A 1 513 ? -11.065 18.805 0.126 1.00 88.25 513 GLY A CA 1
ATOM 4016 C C . GLY A 1 513 ? -11.239 17.809 -1.022 1.00 88.25 513 GLY A C 1
ATOM 4017 O O . GLY A 1 513 ? -11.174 18.159 -2.205 1.00 88.25 513 GLY A O 1
ATOM 4018 N N . VAL A 1 514 ? -11.436 16.545 -0.656 1.00 94.56 514 VAL A N 1
ATOM 4019 C CA . VAL A 1 514 ? -11.865 15.476 -1.559 1.00 94.56 514 VAL A CA 1
ATOM 4020 C C . VAL A 1 514 ? -13.129 14.861 -1.000 1.00 94.56 514 VAL A C 1
ATOM 4022 O O . VAL A 1 514 ? -13.123 14.301 0.095 1.00 94.56 514 VAL A O 1
ATOM 4025 N N . GLN A 1 515 ? -14.179 14.848 -1.806 1.00 96.44 515 GLN A N 1
ATOM 4026 C CA . GLN A 1 515 ? -15.388 14.124 -1.477 1.00 96.44 515 GLN A CA 1
ATOM 4027 C C . GLN A 1 515 ? -15.280 12.678 -1.954 1.00 96.44 515 GLN A C 1
ATOM 4029 O O . GLN A 1 515 ? -14.974 12.408 -3.121 1.00 96.44 515 GLN A O 1
ATOM 4034 N N . ILE A 1 516 ? -15.590 11.740 -1.066 1.00 97.38 516 ILE A N 1
ATOM 4035 C CA . ILE A 1 516 ? -15.679 10.316 -1.378 1.00 97.38 516 ILE A CA 1
ATOM 4036 C C . ILE A 1 516 ? -17.082 9.782 -1.107 1.00 97.38 516 ILE A C 1
ATOM 4038 O O . ILE A 1 516 ? -17.801 10.276 -0.239 1.00 97.38 516 ILE A O 1
ATOM 4042 N N . ARG A 1 517 ? -17.464 8.728 -1.830 1.00 97.25 517 ARG A N 1
ATOM 4043 C CA . ARG A 1 517 ? -18.720 7.999 -1.636 1.00 97.25 517 ARG A CA 1
ATOM 4044 C C . ARG A 1 517 ? -18.498 6.500 -1.618 1.00 97.25 517 ARG A C 1
ATOM 4046 O O . ARG A 1 517 ? -17.683 5.968 -2.371 1.00 97.25 517 ARG A O 1
ATOM 4053 N N . PHE A 1 518 ? -19.249 5.812 -0.771 1.00 96.38 518 PHE A N 1
ATOM 4054 C CA . PHE A 1 518 ? -19.234 4.356 -0.660 1.00 96.38 518 PHE A CA 1
ATOM 4055 C C . PHE A 1 518 ? -20.494 3.866 0.054 1.00 96.38 518 PHE A C 1
ATOM 4057 O O . PHE A 1 518 ? -21.229 4.650 0.646 1.00 96.38 518 PHE A O 1
ATOM 4064 N N . THR A 1 519 ? -20.751 2.563 0.001 1.00 95.75 519 THR A N 1
ATOM 4065 C CA . THR A 1 519 ? -21.876 1.939 0.707 1.00 95.75 519 THR A CA 1
ATOM 4066 C C . THR A 1 519 ? -21.330 0.840 1.611 1.00 95.75 519 THR A C 1
ATOM 4068 O O . THR A 1 519 ? -20.853 -0.170 1.080 1.00 95.75 519 THR A O 1
ATOM 4071 N N . PRO A 1 520 ? -21.385 1.002 2.947 1.00 96.06 520 PRO A N 1
ATOM 4072 C CA . PRO A 1 520 ? -20.996 -0.039 3.881 1.00 96.06 520 PRO A CA 1
ATOM 4073 C C . PRO A 1 520 ? -21.818 -1.302 3.640 1.00 96.06 520 PRO A C 1
ATOM 4075 O O . PRO A 1 520 ? -23.005 -1.241 3.319 1.00 96.06 520 PRO A O 1
ATOM 4078 N N . ARG A 1 521 ? -21.190 -2.466 3.762 1.00 95.06 521 ARG A N 1
ATOM 4079 C CA . ARG A 1 521 ? -21.833 -3.764 3.514 1.00 95.06 521 ARG A CA 1
ATOM 4080 C C . ARG A 1 521 ? -21.876 -4.585 4.791 1.00 95.06 521 ARG A C 1
ATOM 4082 O O . ARG A 1 521 ? -21.095 -4.343 5.700 1.00 95.06 521 ARG A O 1
ATOM 4089 N N . GLU A 1 522 ? -22.730 -5.604 4.822 1.00 94.88 522 GLU A N 1
ATOM 4090 C CA . GLU A 1 522 ? -22.911 -6.503 5.977 1.00 94.88 522 GLU A CA 1
ATOM 4091 C C . GLU A 1 522 ? -21.597 -7.061 6.535 1.00 94.88 522 GLU A C 1
ATOM 4093 O O . GLU A 1 522 ? -21.419 -7.160 7.744 1.00 94.88 522 GLU A O 1
ATOM 4098 N N . TYR A 1 523 ? -20.636 -7.388 5.666 1.00 94.69 523 TYR A N 1
ATOM 4099 C CA . TYR A 1 523 ? -19.351 -7.913 6.121 1.00 94.69 523 TYR A CA 1
ATOM 4100 C C . TYR A 1 523 ? -18.536 -6.881 6.915 1.00 94.69 523 TYR A C 1
ATOM 4102 O O . TYR A 1 523 ? -17.645 -7.282 7.643 1.00 94.69 523 TYR A O 1
ATOM 4110 N N . MET A 1 524 ? -18.819 -5.582 6.791 1.00 96.62 524 MET A N 1
ATOM 4111 C CA . MET A 1 524 ? -18.120 -4.513 7.508 1.00 96.62 524 MET A CA 1
ATOM 4112 C C . MET A 1 524 ? -18.639 -4.308 8.935 1.00 96.62 524 MET A C 1
ATOM 4114 O O . MET A 1 524 ? -18.024 -3.533 9.658 1.00 96.62 524 MET A O 1
ATOM 4118 N N . VAL A 1 525 ? -19.738 -4.967 9.338 1.00 97.44 525 VAL A N 1
ATOM 4119 C CA . VAL A 1 525 ? -20.341 -4.791 10.669 1.00 97.44 525 VAL A CA 1
ATOM 4120 C C . VAL A 1 525 ? -19.298 -4.991 11.772 1.00 97.44 525 VAL A C 1
ATOM 4122 O O . VAL A 1 525 ? -18.594 -6.004 11.815 1.00 97.44 525 VAL A O 1
ATOM 4125 N N . GLY A 1 526 ? -19.222 -4.012 12.670 1.00 96.12 526 GLY A N 1
ATOM 4126 C CA . GLY A 1 526 ? -18.186 -3.873 13.684 1.00 96.12 526 GLY A CA 1
ATOM 4127 C C . GLY A 1 526 ? -17.384 -2.582 13.525 1.00 96.12 526 GLY A C 1
ATOM 4128 O O . GLY A 1 526 ? -17.752 -1.678 12.780 1.00 96.12 526 GLY A O 1
ATOM 4129 N N . ASN A 1 527 ? -16.272 -2.499 14.251 1.00 95.88 527 ASN A N 1
ATOM 4130 C CA . ASN A 1 527 ? -15.434 -1.306 14.270 1.00 95.88 527 ASN A CA 1
ATOM 4131 C C . ASN A 1 527 ? -14.340 -1.387 13.202 1.00 95.88 527 ASN A C 1
ATOM 4133 O O . ASN A 1 527 ? -13.463 -2.243 13.291 1.00 95.88 527 ASN A O 1
ATOM 4137 N N . ILE A 1 528 ? -14.364 -0.471 12.237 1.00 96.56 528 ILE A N 1
ATOM 4138 C CA . ILE A 1 528 ? -13.306 -0.276 11.242 1.00 96.56 528 ILE A CA 1
ATOM 4139 C C . ILE A 1 528 ? -12.430 0.923 11.621 1.00 96.56 528 ILE A C 1
ATOM 4141 O O . ILE A 1 528 ? -12.875 1.835 12.321 1.00 96.56 528 ILE A O 1
ATOM 4145 N N . PHE A 1 529 ? -11.198 0.958 11.118 1.00 96.62 529 PHE A N 1
ATOM 4146 C CA . PHE A 1 529 ? -10.360 2.153 11.195 1.00 96.62 529 PHE A CA 1
ATOM 4147 C C . PHE A 1 529 ? -10.457 3.000 9.927 1.00 96.62 529 PHE A C 1
ATOM 4149 O O . PHE A 1 529 ? -10.443 2.481 8.809 1.00 96.62 529 PHE A O 1
ATOM 4156 N N . ALA A 1 530 ? -10.450 4.316 10.123 1.00 98.06 530 ALA A N 1
ATOM 4157 C CA . ALA A 1 530 ? -10.131 5.304 9.101 1.00 98.06 530 ALA A CA 1
ATOM 4158 C C . ALA A 1 530 ? -8.964 6.162 9.610 1.00 98.06 530 ALA A C 1
ATOM 4160 O O . ALA A 1 530 ? -9.030 6.708 10.712 1.00 98.06 530 ALA A O 1
ATOM 4161 N N . HIS A 1 531 ? -7.854 6.223 8.874 1.00 98.00 531 HIS A N 1
ATOM 4162 C CA . HIS A 1 531 ? -6.612 6.795 9.397 1.00 98.00 531 HIS A CA 1
ATOM 4163 C C . HIS A 1 531 ? -5.660 7.329 8.328 1.00 98.00 531 HIS A C 1
ATOM 4165 O O . HIS A 1 531 ? -5.789 7.040 7.139 1.00 98.00 531 HIS A O 1
ATOM 4171 N N . CYS A 1 532 ? -4.661 8.094 8.772 1.00 96.62 532 CYS A N 1
ATOM 4172 C CA . CYS A 1 532 ? -3.525 8.453 7.934 1.00 96.62 532 CYS A CA 1
ATOM 4173 C C . CYS A 1 532 ? -2.602 7.239 7.759 1.00 96.62 532 CYS A C 1
ATOM 4175 O O . CYS A 1 532 ? -2.243 6.594 8.742 1.00 96.62 532 CYS A O 1
ATOM 4177 N N . HIS A 1 533 ? -2.188 6.923 6.533 1.00 97.19 533 HIS A N 1
ATOM 4178 C CA . HIS A 1 533 ? -1.275 5.805 6.255 1.00 97.19 533 HIS A CA 1
ATOM 4179 C C . HIS A 1 533 ? 0.213 6.184 6.332 1.00 97.19 533 HIS A C 1
ATOM 4181 O O . HIS A 1 533 ? 1.088 5.388 6.026 1.00 97.19 533 HIS A O 1
ATOM 4187 N N . ILE A 1 534 ? 0.538 7.387 6.808 1.00 95.31 534 ILE A N 1
ATOM 4188 C CA . ILE A 1 534 ? 1.882 7.642 7.338 1.00 95.31 534 ILE A CA 1
ATOM 4189 C C . ILE A 1 534 ? 1.965 6.953 8.699 1.00 95.31 534 ILE A C 1
ATOM 4191 O O . ILE A 1 534 ? 1.262 7.335 9.639 1.00 95.31 534 ILE A O 1
ATOM 4195 N N . ALA A 1 535 ? 2.812 5.930 8.798 1.00 95.56 535 ALA A N 1
ATOM 4196 C CA . ALA A 1 535 ? 2.885 5.044 9.954 1.00 95.56 535 ALA A CA 1
ATOM 4197 C C . ALA A 1 535 ? 3.149 5.800 11.267 1.00 95.56 535 ALA A C 1
ATOM 4199 O O . ALA A 1 535 ? 2.526 5.512 12.290 1.00 95.56 535 ALA A O 1
ATOM 4200 N N . SER A 1 536 ? 4.017 6.815 11.241 1.00 92.31 536 SER A N 1
ATOM 4201 C CA . SER A 1 536 ? 4.273 7.656 12.415 1.00 92.31 536 SER A CA 1
ATOM 4202 C C . SER A 1 536 ? 3.069 8.507 12.834 1.00 92.31 536 SER A C 1
ATOM 4204 O O . SER A 1 536 ? 2.889 8.756 14.026 1.00 92.31 536 SER A O 1
ATOM 4206 N N . HIS A 1 537 ? 2.214 8.925 11.895 1.00 93.62 537 HIS A N 1
ATOM 4207 C CA . HIS A 1 537 ? 1.017 9.715 12.191 1.00 93.62 537 HIS A CA 1
ATOM 4208 C C . HIS A 1 537 ? -0.076 8.857 12.833 1.00 93.62 537 HIS A C 1
ATOM 4210 O O . HIS A 1 537 ? -0.665 9.276 13.831 1.00 93.62 537 HIS A O 1
ATOM 4216 N N . VAL A 1 538 ? -0.332 7.648 12.319 1.00 94.19 538 VAL A N 1
ATOM 4217 C CA . VAL A 1 538 ? -1.299 6.721 12.939 1.00 94.19 538 VAL A CA 1
ATOM 4218 C C . VAL A 1 538 ? -0.831 6.252 14.319 1.00 94.19 538 VAL A C 1
ATOM 4220 O O . VAL A 1 538 ? -1.634 6.233 15.252 1.00 94.19 538 VAL A O 1
ATOM 4223 N N . ASP A 1 539 ? 0.466 5.981 14.501 1.00 93.00 539 ASP A N 1
ATOM 4224 C CA . ASP A 1 539 ? 1.032 5.666 15.821 1.00 93.00 539 ASP A CA 1
ATOM 4225 C C . ASP A 1 539 ? 0.918 6.844 16.803 1.00 93.00 539 ASP A C 1
ATOM 4227 O O . ASP A 1 539 ? 0.795 6.639 18.013 1.00 93.00 539 ASP A O 1
ATOM 4231 N N . ALA A 1 540 ? 0.930 8.082 16.299 1.00 90.56 540 ALA A N 1
ATOM 4232 C CA . ALA A 1 540 ? 0.728 9.285 17.099 1.00 90.56 540 ALA A CA 1
ATOM 4233 C C . ALA A 1 540 ? -0.753 9.612 17.375 1.00 90.56 540 ALA A C 1
ATOM 4235 O O . ALA A 1 540 ? -1.020 10.443 18.245 1.00 90.56 540 ALA A O 1
ATOM 4236 N N . GLY A 1 541 ? -1.696 8.941 16.703 1.00 91.94 541 GLY A N 1
ATOM 4237 C CA . GLY A 1 541 ? -3.137 9.058 16.947 1.00 91.94 541 GLY A CA 1
ATOM 4238 C C . GLY A 1 541 ? -3.961 9.688 15.821 1.00 91.94 541 GLY A C 1
ATOM 4239 O O . GLY A 1 541 ? -5.118 10.020 16.059 1.00 91.94 541 GLY A O 1
ATOM 4240 N N . MET A 1 542 ? -3.415 9.835 14.607 1.00 94.75 542 MET A N 1
ATOM 4241 C CA . MET A 1 542 ? -4.141 10.325 13.423 1.00 94.75 542 MET A CA 1
ATOM 4242 C C . MET A 1 542 ? -5.051 9.251 12.813 1.00 94.75 542 MET A C 1
ATOM 4244 O O . MET A 1 542 ? -4.836 8.769 11.696 1.00 94.75 542 MET A O 1
ATOM 4248 N N . ALA A 1 543 ? -6.049 8.845 13.586 1.00 96.38 543 ALA A N 1
ATOM 4249 C CA . ALA A 1 543 ? -7.000 7.805 13.242 1.00 96.38 543 ALA A CA 1
ATOM 4250 C C . ALA A 1 543 ? -8.319 8.007 13.989 1.00 96.38 543 ALA A C 1
ATOM 4252 O O . ALA A 1 543 ? -8.343 8.610 15.060 1.00 96.38 543 ALA A O 1
ATOM 4253 N N . GLN A 1 544 ? -9.385 7.431 13.447 1.00 96.62 544 GLN A N 1
ATOM 4254 C CA . GLN A 1 544 ? -10.675 7.290 14.109 1.00 96.62 544 GLN A CA 1
ATOM 4255 C C . GLN A 1 544 ? -11.161 5.850 14.040 1.00 96.62 544 GLN A C 1
ATOM 4257 O O . GLN A 1 544 ? -10.863 5.116 13.090 1.00 96.62 544 GLN A O 1
ATOM 4262 N N . LEU A 1 545 ? -11.947 5.486 15.050 1.00 96.62 545 LEU A N 1
ATOM 4263 C CA . LEU A 1 545 ? -12.720 4.259 15.058 1.00 96.62 545 LEU A CA 1
ATOM 4264 C C . LEU A 1 545 ? -14.128 4.562 14.545 1.00 96.62 545 LEU A C 1
ATOM 4266 O O . LEU A 1 545 ? -14.799 5.471 15.039 1.00 96.62 545 LEU A O 1
ATOM 4270 N N . VAL A 1 546 ? -14.572 3.795 13.558 1.00 97.31 546 VAL A N 1
ATOM 4271 C CA . VAL A 1 546 ? -15.868 3.976 12.906 1.00 97.31 546 VAL A CA 1
ATOM 4272 C C . VAL A 1 546 ? -16.658 2.689 13.055 1.00 97.31 546 VAL A C 1
ATOM 4274 O O . VAL A 1 546 ? -16.198 1.624 12.654 1.00 97.31 546 VAL A O 1
ATOM 4277 N N . ASN A 1 547 ? -17.843 2.773 13.646 1.00 97.62 547 ASN A N 1
ATOM 4278 C CA . ASN A 1 547 ? -18.708 1.618 13.836 1.00 97.62 547 ASN A CA 1
ATOM 4279 C C . ASN A 1 547 ? -19.654 1.459 12.645 1.00 97.62 547 ASN A C 1
ATOM 4281 O O . ASN A 1 547 ? -20.377 2.384 12.276 1.00 97.62 547 ASN A O 1
ATOM 4285 N N . VAL A 1 548 ? -19.688 0.266 12.068 1.00 98.06 548 VAL A N 1
ATOM 4286 C CA . VAL A 1 548 ? -20.679 -0.121 11.069 1.00 98.06 548 VAL A CA 1
ATOM 4287 C C . VAL A 1 548 ? -21.692 -1.040 11.728 1.00 98.06 548 VAL A C 1
ATOM 4289 O O . VAL A 1 548 ? -21.320 -2.059 12.310 1.00 98.06 548 VAL A O 1
ATOM 4292 N N . TYR A 1 549 ? -22.974 -0.706 11.625 1.00 96.56 549 TYR A N 1
ATOM 4293 C CA . TYR A 1 549 ? -24.039 -1.464 12.278 1.00 96.56 549 TYR A CA 1
ATOM 4294 C C . TYR A 1 549 ? -25.142 -1.875 11.306 1.00 96.56 549 TYR A C 1
ATOM 4296 O O . TYR A 1 549 ? -25.348 -1.259 10.263 1.00 96.56 549 TYR A O 1
ATOM 4304 N N . ASP A 1 550 ? -25.863 -2.931 11.670 1.00 94.56 550 ASP A N 1
ATOM 4305 C CA . ASP A 1 550 ? -27.060 -3.375 10.963 1.00 94.56 550 ASP A CA 1
ATOM 4306 C C . ASP A 1 550 ? -28.310 -2.860 11.689 1.00 94.56 550 ASP A C 1
ATOM 4308 O O . ASP A 1 550 ? -28.587 -3.253 12.826 1.00 94.56 550 ASP A O 1
ATOM 4312 N N . SER A 1 551 ? -29.041 -1.952 11.039 1.00 82.94 551 SER A N 1
ATOM 4313 C CA . SER A 1 551 ? -30.254 -1.319 11.563 1.00 82.94 551 SER A CA 1
ATOM 4314 C C . SER A 1 551 ? -31.416 -2.305 11.714 1.00 82.94 551 SER A C 1
ATOM 4316 O O . SER A 1 551 ? -32.239 -2.115 12.614 1.00 82.94 551 SER A O 1
ATOM 4318 N N . ASP A 1 552 ? -31.437 -3.380 10.920 1.00 77.06 552 ASP A N 1
ATOM 4319 C CA . ASP A 1 552 ? -32.468 -4.423 10.949 1.00 77.06 552 ASP A CA 1
ATOM 4320 C C . ASP A 1 552 ? -32.203 -5.481 12.034 1.00 77.06 552 ASP A C 1
ATOM 4322 O O . ASP A 1 552 ? -33.104 -6.221 12.429 1.00 77.06 552 ASP A O 1
ATOM 4326 N N . SER A 1 553 ? -30.982 -5.530 12.575 1.00 63.75 553 SER A N 1
ATOM 4327 C CA . SER A 1 553 ? -30.600 -6.443 13.660 1.00 63.75 553 SER A CA 1
ATOM 4328 C C . SER A 1 553 ? -30.961 -5.953 15.069 1.00 63.75 553 SER A C 1
ATOM 4330 O O . SER A 1 553 ? -30.584 -6.595 16.056 1.00 63.75 553 SER A O 1
ATOM 4332 N N . ARG A 1 554 ? -31.713 -4.846 15.200 1.00 45.94 554 ARG A N 1
ATOM 4333 C CA . ARG A 1 554 ? -32.271 -4.455 16.503 1.00 45.94 554 ARG A CA 1
ATOM 4334 C C . ARG A 1 554 ? -33.121 -5.622 17.021 1.00 45.94 554 ARG A C 1
ATOM 4336 O O . ARG A 1 554 ? -34.026 -6.060 16.307 1.00 45.94 554 ARG A O 1
ATOM 4343 N N . PRO A 1 555 ? -32.866 -6.151 18.230 1.00 38.88 555 PRO A N 1
ATOM 4344 C CA . PRO A 1 555 ? -33.768 -7.130 18.807 1.00 38.88 555 PRO A CA 1
ATOM 4345 C C . PRO A 1 555 ? -35.158 -6.491 18.888 1.00 38.88 555 PRO A C 1
ATOM 4347 O O . PRO A 1 555 ? -35.311 -5.374 19.381 1.00 38.88 555 PRO A O 1
ATOM 4350 N N . ASN A 1 556 ? -36.162 -7.177 18.340 1.00 35.62 556 ASN A N 1
ATOM 4351 C CA . ASN A 1 556 ? -37.560 -6.812 18.528 1.00 35.62 556 ASN A CA 1
ATOM 4352 C C . ASN A 1 556 ? -37.834 -6.695 20.033 1.00 35.62 556 ASN A C 1
ATOM 4354 O O . ASN A 1 556 ? -37.824 -7.715 20.713 1.00 35.62 556 ASN A O 1
ATOM 4358 N N . GLY A 1 557 ? -38.084 -5.468 20.492 1.00 33.31 557 GLY A N 1
ATOM 4359 C CA . GLY A 1 557 ? -38.795 -5.123 21.721 1.00 33.31 557 GLY A CA 1
ATOM 4360 C C . GLY A 1 557 ? -38.387 -5.872 22.986 1.00 33.31 557 GLY A C 1
ATOM 4361 O O . GLY A 1 557 ? -39.022 -6.864 23.332 1.00 33.31 557 GLY A O 1
ATOM 4362 N N . ASP A 1 558 ? -37.461 -5.297 23.748 1.00 30.44 558 ASP A N 1
ATOM 4363 C CA . ASP A 1 558 ? -37.661 -5.259 25.194 1.00 30.44 558 ASP A CA 1
ATOM 4364 C C . ASP A 1 558 ? -38.434 -3.966 25.493 1.00 30.44 558 ASP A C 1
ATOM 4366 O O . ASP A 1 558 ? -37.875 -2.872 25.531 1.00 30.44 558 ASP A O 1
ATOM 4370 N N . GLU A 1 559 ? -39.758 -4.092 25.627 1.00 38.69 559 GLU A N 1
ATOM 4371 C CA . GLU A 1 559 ? -40.548 -3.171 26.443 1.00 38.69 559 GLU A CA 1
ATOM 4372 C C . GLU A 1 559 ? -40.054 -3.316 27.891 1.00 38.69 559 GLU A C 1
ATOM 4374 O O . GLU A 1 559 ? -40.522 -4.179 28.633 1.00 38.69 559 GLU A O 1
ATOM 4379 N N . ALA A 1 560 ? -39.073 -2.512 28.285 1.00 38.16 560 ALA A N 1
ATOM 4380 C CA . ALA A 1 560 ? -38.787 -2.223 29.681 1.00 38.16 560 ALA A CA 1
ATOM 4381 C C . ALA A 1 560 ? -38.080 -0.867 29.775 1.00 38.16 560 ALA A C 1
ATOM 4383 O O . ALA A 1 560 ? -37.146 -0.591 29.027 1.00 38.16 560 ALA A O 1
ATOM 4384 N N . ASP A 1 561 ? -38.547 -0.071 30.731 1.00 32.09 561 ASP A N 1
ATOM 4385 C CA . ASP A 1 561 ? -37.955 1.167 31.239 1.00 32.09 561 ASP A CA 1
ATOM 4386 C C . ASP A 1 561 ? -38.188 2.462 30.427 1.00 32.09 561 ASP A C 1
ATOM 4388 O O . ASP A 1 561 ? -37.277 3.251 30.195 1.00 32.09 561 ASP A O 1
ATOM 4392 N N . GLU A 1 562 ? -39.457 2.752 30.114 1.00 30.64 562 GLU A N 1
ATOM 4393 C CA . GLU A 1 562 ? -39.989 4.129 30.175 1.00 30.64 562 GLU A CA 1
ATOM 4394 C C . GLU A 1 562 ? -41.106 4.216 31.235 1.00 30.64 562 GLU A C 1
ATOM 4396 O O . GLU A 1 562 ? -42.259 4.481 30.921 1.00 30.64 562 GLU A O 1
ATOM 4401 N N . GLU A 1 563 ? -40.791 3.983 32.511 1.00 33.03 563 GLU A N 1
ATOM 4402 C CA . GLU A 1 563 ? -41.606 4.484 33.630 1.00 33.03 563 GLU A CA 1
ATOM 4403 C C . GLU A 1 563 ? -40.689 4.817 34.814 1.00 33.03 563 GLU A C 1
ATOM 4405 O O . GLU A 1 563 ? -40.422 3.966 35.651 1.00 33.03 563 GLU A O 1
ATOM 4410 N N . GLU A 1 564 ? -40.173 6.047 34.851 1.00 34.53 564 GLU A N 1
ATOM 4411 C CA . GLU A 1 564 ? -40.035 6.886 36.056 1.00 34.53 564 GLU A CA 1
ATOM 4412 C C . GLU A 1 564 ? -39.231 8.144 35.695 1.00 34.53 564 GLU A C 1
ATOM 4414 O O . GLU A 1 564 ? -38.018 8.169 35.832 1.00 34.53 564 GLU A O 1
ATOM 4419 N N . GLU A 1 565 ? -39.909 9.188 35.205 1.00 33.19 565 GLU A N 1
ATOM 4420 C CA . GLU A 1 565 ? -39.575 10.597 35.497 1.00 33.19 565 GLU A CA 1
ATOM 4421 C C . GLU A 1 565 ? -40.609 11.540 34.849 1.00 33.19 565 GLU A C 1
ATOM 4423 O O . GLU A 1 565 ? -40.332 12.278 33.909 1.00 33.19 565 GLU A O 1
ATOM 4428 N N . SER A 1 566 ? -41.846 11.539 35.356 1.00 30.52 566 SER A N 1
ATOM 4429 C CA . SER A 1 566 ? -42.735 12.701 35.197 1.00 30.52 566 SER A CA 1
ATOM 4430 C C . SER A 1 566 ? -43.854 12.694 36.240 1.00 30.52 566 SER A C 1
ATOM 4432 O O . SER A 1 566 ? -44.984 12.304 35.955 1.00 30.52 566 SER A O 1
ATOM 4434 N N . ALA A 1 567 ? -43.548 13.122 37.464 1.00 29.98 567 ALA A N 1
ATOM 4435 C CA . ALA A 1 567 ? -44.567 13.598 38.399 1.00 29.98 567 ALA A CA 1
ATOM 4436 C C . ALA A 1 567 ? -43.928 14.472 39.485 1.00 29.98 567 ALA A C 1
ATOM 4438 O O . ALA A 1 567 ? -43.588 14.006 40.569 1.00 29.98 567 ALA A O 1
ATOM 4439 N N . SER A 1 568 ? -43.799 15.765 39.206 1.00 30.20 568 SER A N 1
ATOM 4440 C CA . SER A 1 568 ? -43.792 16.777 40.260 1.00 30.20 568 SER A CA 1
ATOM 4441 C C . SER A 1 568 ? -44.570 17.985 39.755 1.00 30.20 568 SER A C 1
ATOM 4443 O O . SER A 1 568 ? -43.989 18.967 39.294 1.00 30.20 568 SER A O 1
ATOM 4445 N N . ASP A 1 569 ? -45.895 17.846 39.796 1.00 31.56 569 ASP A N 1
ATOM 4446 C CA . ASP A 1 569 ? -46.818 18.970 39.730 1.00 31.56 569 ASP A CA 1
ATOM 4447 C C . ASP A 1 569 ? -46.865 19.695 41.081 1.00 31.56 569 ASP A C 1
ATOM 4449 O O . ASP A 1 569 ? -46.870 19.101 42.162 1.00 31.56 569 ASP A O 1
ATOM 4453 N N . GLU A 1 570 ? -46.875 21.010 40.925 1.00 32.06 570 GLU A N 1
ATOM 4454 C CA . GLU A 1 570 ? -47.204 22.113 41.817 1.00 32.06 570 GLU A CA 1
ATOM 4455 C C . GLU A 1 570 ? -48.142 21.783 42.995 1.00 32.06 570 GLU A C 1
ATOM 4457 O O . GLU A 1 570 ? -49.253 21.286 42.815 1.00 32.06 570 GLU A O 1
ATOM 4462 N N . VAL A 1 571 ? -47.736 22.194 44.203 1.00 31.88 571 VAL A N 1
ATOM 4463 C CA . VAL A 1 571 ? -48.660 22.526 45.298 1.00 31.88 571 VAL A CA 1
ATOM 4464 C C . VAL A 1 571 ? -48.168 23.807 45.976 1.00 31.88 571 VAL A C 1
ATOM 4466 O O . VAL A 1 571 ? -47.169 23.800 46.697 1.00 31.88 571 VAL A O 1
ATOM 4469 N N . GLU A 1 572 ? -48.874 24.908 45.723 1.00 32.09 572 GLU A N 1
ATOM 4470 C CA . GLU A 1 572 ? -48.991 26.036 46.651 1.00 32.09 572 GLU A CA 1
ATOM 4471 C C . GLU A 1 572 ? -50.024 25.660 47.730 1.00 32.09 572 GLU A C 1
ATOM 4473 O O . GLU A 1 572 ? -51.073 25.114 47.392 1.00 32.09 572 GLU A O 1
ATOM 4478 N N . ASP A 1 573 ? -49.709 25.876 49.013 1.00 30.23 573 ASP A N 1
ATOM 4479 C CA . ASP A 1 573 ? -50.536 26.675 49.940 1.00 30.23 573 ASP A CA 1
ATOM 4480 C C . ASP A 1 573 ? -50.020 26.623 51.398 1.00 30.23 573 ASP A C 1
ATOM 4482 O O . ASP A 1 573 ? -49.877 25.566 52.011 1.00 30.23 573 ASP A O 1
ATOM 4486 N N . GLU A 1 574 ? -49.710 27.833 51.875 1.00 30.80 574 GLU A N 1
ATOM 4487 C CA . GLU A 1 574 ? -49.979 28.498 53.166 1.00 30.80 574 GLU A CA 1
ATOM 4488 C C . GLU A 1 574 ? -49.828 27.806 54.549 1.00 30.80 574 GLU A C 1
ATOM 4490 O O . GLU A 1 574 ? -50.438 26.792 54.867 1.00 30.80 574 GLU A O 1
ATOM 4495 N N . ASP A 1 575 ? -49.085 28.540 55.400 1.00 29.14 575 ASP A N 1
ATOM 4496 C CA . ASP A 1 575 ? -49.260 28.821 56.840 1.00 29.14 575 ASP A CA 1
ATOM 4497 C C . ASP A 1 575 ? -49.286 27.689 57.896 1.00 29.14 575 ASP A C 1
ATOM 4499 O O . ASP A 1 575 ? -50.215 26.901 57.994 1.00 29.14 575 ASP A O 1
ATOM 4503 N N . GLU A 1 576 ? -48.314 27.712 58.825 1.00 31.62 576 GLU A N 1
ATOM 4504 C CA . GLU A 1 576 ? -48.517 28.247 60.192 1.00 31.62 576 GLU A CA 1
ATOM 4505 C C . GLU A 1 576 ? -47.259 28.113 61.095 1.00 31.62 576 GLU A C 1
ATOM 4507 O O . GLU A 1 576 ? -46.699 27.038 61.291 1.00 31.62 576 GLU A O 1
ATOM 4512 N N . SER A 1 577 ? -46.875 29.263 61.668 1.00 29.56 577 SER A N 1
ATOM 4513 C CA . SER A 1 577 ? -46.380 29.534 63.037 1.00 29.56 577 SER A CA 1
ATOM 4514 C C . SER A 1 577 ? -45.196 28.777 63.681 1.00 29.56 577 SER A C 1
ATOM 4516 O O . SER A 1 577 ? -45.276 27.584 63.943 1.00 29.56 577 SER A O 1
ATOM 4518 N N . GLU A 1 578 ? -44.237 29.604 64.147 1.00 31.84 578 GLU A N 1
ATOM 4519 C CA . GLU A 1 578 ? -43.548 29.563 65.466 1.00 31.84 578 GLU A CA 1
ATOM 4520 C C . GLU A 1 578 ? -42.619 28.354 65.754 1.00 31.84 578 GLU A C 1
ATOM 4522 O O . GLU A 1 578 ? -42.941 27.211 65.490 1.00 31.84 578 GLU A O 1
ATOM 4527 N N . SER A 1 579 ? -41.413 28.454 66.319 1.00 31.06 579 SER A N 1
ATOM 4528 C CA . SER A 1 579 ? -40.728 29.476 67.112 1.00 31.06 579 SER A CA 1
ATOM 4529 C C . SER A 1 579 ? -39.261 29.047 67.327 1.00 31.06 579 SER A C 1
ATOM 4531 O O . SER A 1 579 ? -38.983 27.863 67.487 1.00 31.06 579 SER A O 1
ATOM 4533 N N . GLU A 1 580 ? -38.390 30.050 67.467 1.00 33.69 580 GLU A N 1
ATOM 4534 C CA . GLU A 1 580 ? -37.231 30.111 68.382 1.00 33.69 580 GLU A CA 1
ATOM 4535 C C . GLU A 1 580 ? -35.869 29.429 68.078 1.00 33.69 580 GLU A C 1
ATOM 4537 O O . GLU A 1 580 ? -35.726 28.239 67.823 1.00 33.69 580 GLU A O 1
ATOM 4542 N N . ASP A 1 581 ? -34.857 30.289 68.270 1.00 35.28 581 ASP A N 1
ATOM 4543 C CA . ASP A 1 581 ? -33.503 30.066 68.789 1.00 35.28 581 ASP A CA 1
ATOM 4544 C C . ASP A 1 581 ? -32.306 29.686 67.886 1.00 35.28 581 ASP A C 1
ATOM 4546 O O . ASP A 1 581 ? -31.871 28.550 67.760 1.00 35.28 581 ASP A O 1
ATOM 4550 N N . ALA A 1 582 ? -31.693 30.757 67.362 1.00 35.06 582 ALA A N 1
ATOM 4551 C CA . ALA A 1 582 ? -30.418 31.334 67.826 1.00 35.06 582 ALA A CA 1
ATOM 4552 C C . ALA A 1 582 ? -29.064 30.585 67.680 1.00 35.06 582 ALA A C 1
ATOM 4554 O O . ALA A 1 582 ? -28.864 29.453 68.092 1.00 35.06 582 ALA A O 1
ATOM 4555 N N . GLN A 1 583 ? -28.076 31.416 67.293 1.00 37.19 583 GLN A N 1
ATOM 4556 C CA . GLN A 1 583 ? -26.603 31.301 67.389 1.00 37.19 583 GLN A CA 1
ATOM 4557 C C . GLN A 1 583 ? -25.899 30.547 66.240 1.00 37.19 583 GLN A C 1
ATOM 4559 O O . GLN A 1 583 ? -25.912 29.332 66.161 1.00 37.19 583 GLN A O 1
ATOM 4564 N N . LYS A 1 584 ? -25.341 31.234 65.228 1.00 35.44 584 LYS A N 1
ATOM 4565 C CA . LYS A 1 584 ? -24.107 32.060 65.227 1.00 35.44 584 LYS A CA 1
ATOM 4566 C C . LYS A 1 584 ? -22.859 31.231 65.576 1.00 35.44 584 LYS A C 1
ATOM 4568 O O . LYS A 1 584 ? -22.695 30.875 66.731 1.00 35.44 584 LYS A O 1
ATOM 4573 N N . VAL A 1 585 ? -21.954 31.030 64.608 1.00 39.72 585 VAL A N 1
ATOM 4574 C CA . VAL A 1 585 ? -20.527 31.430 64.659 1.00 39.72 585 VAL A CA 1
ATOM 4575 C C . VAL A 1 585 ? -19.818 31.086 63.335 1.00 39.72 585 VAL A C 1
ATOM 4577 O O . VAL A 1 585 ? -20.186 30.176 62.604 1.00 39.72 585 VAL A O 1
ATOM 4580 N N . GLU A 1 586 ? -18.850 31.942 63.029 1.00 41.31 586 GLU A N 1
ATOM 4581 C CA . GLU A 1 586 ? -18.112 32.185 61.796 1.00 41.31 586 GLU A CA 1
ATOM 4582 C C . GLU A 1 586 ? -17.092 31.121 61.353 1.00 41.31 586 GLU A C 1
ATOM 4584 O O . GLU A 1 586 ? -16.448 30.466 62.164 1.00 41.31 586 GLU A O 1
ATOM 4589 N N . LYS A 1 587 ? -16.872 31.128 60.029 1.00 41.28 587 LYS A N 1
ATOM 4590 C CA . LYS A 1 587 ? -15.590 31.152 59.292 1.00 41.28 587 LYS A CA 1
ATOM 4591 C C . LYS A 1 587 ? -14.386 30.412 59.897 1.00 41.28 587 LYS A C 1
ATOM 4593 O O . LYS A 1 587 ? -13.743 30.909 60.823 1.00 41.28 587 LYS A O 1
ATOM 4598 N N . ARG A 1 588 ? -13.874 29.456 59.121 1.00 42.66 588 ARG A N 1
ATOM 4599 C CA . ARG A 1 588 ? -12.645 29.671 58.340 1.00 42.66 588 ARG A CA 1
ATOM 4600 C C . ARG A 1 588 ? -12.563 28.737 57.150 1.00 42.66 588 ARG A C 1
ATOM 4602 O O . ARG A 1 588 ? -13.018 27.587 57.303 1.00 42.66 588 ARG A O 1
#

Organism: Phytophthora infestans (strain T30-4) (NCBI:txid403677)

Mean predicted aligned error: 9.8 Å

pLDDT: mean 83.42, std 19.87, range [29.14, 98.88]

InterPro domains:
  IPR002355 Multicopper oxidase, copper-binding site [PS00080] (531-542)
  IPR008972 Cupredoxin [G3DSA:2.60.40.420] (35-172)
  IPR008972 Cupredoxin [G3DSA:2.60.40.420] (230-375)
  IPR008972 Cupredoxin [G3DSA:2.60.40.420] (411-549)
  IPR008972 Cupredoxin [SSF49503] (61-176)
  IPR008972 Cupredoxin [SSF49503] (224-335)
  IPR008972 Cupredoxin [SSF49503] (253-555)
  IPR011706 Multicopper oxidase, C-terminal [PF07731] (425-550)
  IPR011707 Multicopper oxidase-like, N-terminal [PF07732] (70-175)
  IPR045087 Multicopper oxidase [PTHR11709] (67-548)

Foldseek 3Di:
DAPDDDDQAADDAFAEFEWPQQVQLLVLLAPPDPDPPPLPPPPDDATEGEEEWEFEWEWQDALWKIWIFTETVRFQQHYEYEHAQQHKYKYKYFYQYDADPLSWWDKAWALAQFACDDQERVLADTQGHRGIGMHITGRHNLTFWFKIKMFTDNFLNRLLRLLRNHIYIYTHHDDSVQFDSLQSHAAAGEWEKEWAQDPQALDPSRHSQCSNQSVQFPSVVVVVVDPDPPPSPRDRTVMDTNDDPPDDPPPDSRAIQMATSSHAAHEDEAEAQEKHKYKYFHSYQQAKFKKAKDPPFQKWKWWQAKSTHGDFFTHTARIAIAAQGIITTIIMHGNDADKIFIWGDQDCVVAVLRNDPRFRHHHTDGRYIYGYDHDDDVVDPDPDDDPPPRRDGDGGHGDRGPQFDQQQDDPVPHDDADPLQEEEWEFEWDDDPHIATAIPPDFDDPVDAPAEDEAPGKHKYKYAYPPQQFHKFWKAKPSDKWFFQDWDCSFGVVCRQDDHGGIHRIGIGRHGITMIMDGHHPSHAAWIKIAGSNNSNSSSGRIHIYGYHHPVPDPPDPPDDPDDDDDDDDDDDDDDDDDDDDDDDDDD

Solvent-accessible surface area (backbone atoms only — not comparable to full-atom values): 31955 Å² total; per-residue (Å²): 113,86,40,81,46,79,68,80,34,71,64,63,72,61,56,75,49,64,19,69,37,30,52,52,44,52,60,72,41,45,74,87,58,94,62,94,61,73,69,82,65,80,81,71,62,74,31,71,35,78,48,77,38,38,35,24,80,21,41,48,38,47,80,55,48,30,33,45,28,51,15,40,70,54,34,66,36,18,53,27,39,34,34,34,47,36,18,36,42,34,41,37,41,32,25,65,38,64,80,50,81,80,51,33,30,41,59,33,56,51,65,44,68,40,33,26,41,82,46,32,48,27,49,81,62,70,32,42,40,71,32,67,47,64,35,49,42,65,38,41,69,65,47,63,42,30,52,37,28,35,36,52,50,25,85,38,28,30,31,23,38,28,56,28,47,31,39,26,45,29,33,30,45,66,53,67,85,60,50,53,69,48,64,41,67,28,56,80,41,76,34,42,33,32,46,48,11,77,42,80,27,78,52,66,77,51,19,40,65,49,19,54,53,34,70,83,23,60,62,50,58,54,52,75,71,46,98,58,87,70,68,84,73,70,56,74,34,70,77,42,74,54,87,55,102,70,88,66,83,66,84,55,44,38,47,59,48,58,21,41,44,62,29,59,42,23,33,44,80,40,41,45,29,40,50,36,34,37,40,35,34,28,52,22,33,54,30,30,40,30,40,31,54,46,87,90,53,58,51,48,45,26,41,41,21,35,45,26,40,55,36,72,37,66,40,79,44,78,50,50,60,28,32,23,76,13,23,38,32,29,38,37,34,29,71,47,72,45,80,49,34,39,24,32,53,34,53,46,90,85,32,74,86,64,27,62,78,81,44,54,40,41,60,65,43,73,36,28,34,34,41,27,37,77,75,84,58,95,82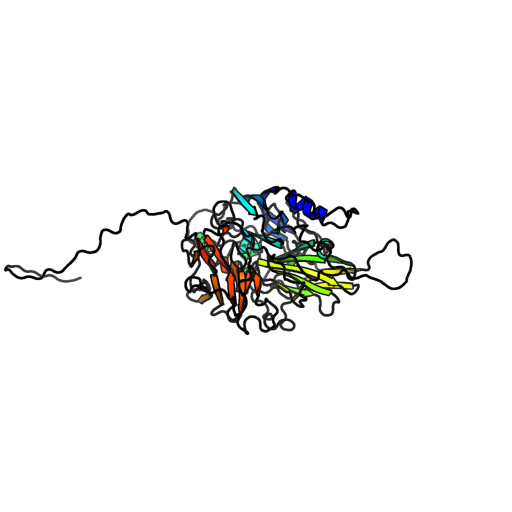,66,90,64,98,69,76,92,78,69,79,55,61,62,78,57,83,57,47,50,77,74,37,78,92,69,58,80,76,61,59,47,97,91,59,44,73,85,65,57,74,86,38,49,46,82,46,32,43,26,56,50,76,87,92,53,89,44,37,12,36,73,81,35,63,52,49,97,92,51,71,76,46,71,47,50,43,77,45,57,35,41,36,40,39,34,60,45,90,42,93,73,46,69,43,21,42,31,42,57,44,39,64,33,28,31,68,44,65,41,74,72,43,51,75,84,61,58,70,69,53,76,72,41,55,34,34,47,45,73,42,50,42,54,44,36,32,34,32,41,60,46,46,77,57,41,43,36,57,35,50,39,30,34,37,30,22,62,42,37,34,57,14,16,28,45,35,34,34,29,41,62,80,85,69,58,76,83,75,79,92,74,85,92,82,88,89,87,85,85,80,88,80,90,82,85,90,84,84,87,80,89,84,87,82,89,85,82,89,132